Protein AF-A0A073CET4-F1 (afdb_monomer_lite)

pLDDT: mean 82.72, std 15.42, range [34.03, 97.81]

Organism: Planktothrix agardhii (strain NIVA-CYA 126/8) (NCBI:txid388467)

Sequence (383 aa):
MNTRQNPIPRLDLAPKLNRPLSLFNPLDYLRLLYWVFFFPQAIRWYVATFKQEKTLRIQGLLLNVLTPILICFILQEFNFSVDWWGVAFGVAWGVALGVTIWRPEVWVMGSLLNLGSLQNSSWLFPRITPIPLPFLSSRLTSWLEQDWQLGLENANELLRYSLQFIPVVKGVNQFLGKTPPEHLIFKISQLAEHPYDWLLVKFASAALGEELKLQLINGLLFWRKSKPQAQPRLDTPAHAAAAGFWYLHEKQPEKATEAFAVVSSLLYGQEMLTLAQILTIFKPAKTIGAIATLKLPDFPPKPYLRPQSWTAIKILYQVVEDVNLIKNSGSLSTGSLALNRALGKIKRILDQSETVPEAERYLIIDIAQNLAICLIRYYRINW

Secondary structure (DSSP, 8-state):
-----PPPPPP--S---SSPPPTT-HHHHHHHHHHHHH-THHHHHHHHHH--HHHHHHHHHHHHHHHHHHHHHHHHHTTPPP-HHHHHHHHHHHHHH---TT-HHHHHHHHHHHHHGGGTS-----TT--SPPTTHHHHHHHHHHH-HHHHHHHHHHHHHHS--HHHHHHHHHHHHHHS-HHHHHHHHHHHTTS-S-HHHHHHTTS-HHHHHHHHHHS-GGGTTTSPP-PPPP-SSHHHHHHHHHHHHHTT-HHHHHHHHHHTTTSTTHHHHHHHHHHHHHHTT--SHHHHHT--PPPPPPSSPSSHHHHHHHHHHHHHHHHHHHHHH-S-HHHHHHHHHHHHHHHHHHHHTGGGS-HHHHHHHHHHHHHHHHHHHHHHHHH-

Foldseek 3Di:
DDPPPPPDDQDDLADDDDDAQDPPDVVSLVVLVCCLAQWVLNVVVNCVPPVPPPSSVVSVVCSLVVVLVVVQVVVVVVVDDDDVVCSVVCSVVCVVVVCPQAPVVLLVVQQVQVVVCPPPNDRDQRQGHLPAHPCLLVVLLVVCVVPVVSSLSVLQSCVSGRNNLPSSLSNVLVNLVPDDLQCQLLSLLVCQQDRNDLVSLQSQFFPPPVQCVVDVVVDVPCVPPDDRPTQGHLPDLRSLSSNLLSCLLVLNLVSNLVSLVSSCPYHCSVQSNLLSVLLVQLVVQQALVSLLPGDHDDHDDDDHSFVLSVVLSVLSVLLSVLSVQLVPDPDPVSNVVSLVSSLVSLVVCVVCLVSGGNSNSVSSVVSSVSSNVNSVVVVVVVD

Structure (mmCIF, N/CA/C/O backbone):
data_AF-A0A073CET4-F1
#
_entry.id   AF-A0A073CET4-F1
#
loop_
_atom_site.group_PDB
_atom_site.id
_atom_site.type_symbol
_atom_site.label_atom_id
_atom_site.label_alt_id
_atom_site.label_comp_id
_atom_site.label_asym_id
_atom_site.label_entity_id
_atom_site.label_seq_id
_atom_site.pdbx_PDB_ins_code
_atom_site.Cartn_x
_atom_site.Cartn_y
_atom_site.Cartn_z
_atom_site.occupancy
_atom_site.B_iso_or_equiv
_atom_site.auth_seq_id
_atom_site.auth_comp_id
_atom_site.auth_asym_id
_atom_site.auth_atom_id
_atom_site.pdbx_PDB_model_num
ATOM 1 N N . MET A 1 1 ? 29.581 -28.714 0.348 1.00 34.22 1 MET A N 1
ATOM 2 C CA . MET A 1 1 ? 29.278 -27.933 -0.870 1.00 34.22 1 MET A CA 1
ATOM 3 C C . MET A 1 1 ? 29.006 -26.495 -0.449 1.00 34.22 1 MET A C 1
ATOM 5 O O . MET A 1 1 ? 27.975 -26.240 0.150 1.00 34.22 1 MET A O 1
ATOM 9 N N . ASN A 1 2 ? 29.959 -25.584 -0.668 1.00 34.03 2 ASN A N 1
ATOM 10 C CA . ASN A 1 2 ? 29.802 -24.159 -0.357 1.00 34.03 2 ASN A CA 1
ATOM 11 C C . ASN A 1 2 ? 28.967 -23.508 -1.467 1.00 34.03 2 ASN A C 1
ATOM 13 O O . ASN A 1 2 ? 29.504 -23.123 -2.505 1.00 34.03 2 ASN A O 1
ATOM 17 N N . THR A 1 3 ? 27.653 -23.404 -1.279 1.00 40.88 3 THR A N 1
ATOM 18 C CA . THR A 1 3 ? 26.826 -22.530 -2.113 1.00 40.88 3 THR A CA 1
ATOM 19 C C . THR A 1 3 ? 27.238 -21.094 -1.814 1.00 40.88 3 THR A C 1
ATOM 21 O O . THR A 1 3 ? 26.823 -20.525 -0.807 1.00 40.88 3 THR A O 1
ATOM 24 N N . ARG A 1 4 ? 28.078 -20.503 -2.671 1.00 43.38 4 ARG A N 1
ATOM 25 C CA . ARG A 1 4 ? 28.227 -19.046 -2.742 1.00 43.38 4 ARG A CA 1
ATOM 26 C C . ARG A 1 4 ? 26.864 -18.486 -3.156 1.00 43.38 4 ARG A C 1
ATOM 28 O O . ARG A 1 4 ? 26.592 -18.342 -4.343 1.00 43.38 4 ARG A O 1
ATOM 35 N N . GLN A 1 5 ? 25.971 -18.259 -2.194 1.00 53.03 5 GLN A N 1
ATOM 36 C CA . GLN A 1 5 ? 24.795 -17.436 -2.428 1.00 53.03 5 GLN A CA 1
ATOM 37 C C . GLN A 1 5 ? 25.332 -16.045 -2.736 1.00 53.03 5 GLN A C 1
ATOM 39 O O . GLN A 1 5 ? 25.880 -15.377 -1.860 1.00 53.03 5 GLN A O 1
ATOM 44 N N . ASN A 1 6 ? 25.260 -15.643 -4.003 1.00 61.12 6 ASN A N 1
ATOM 45 C CA . ASN A 1 6 ? 25.559 -14.267 -4.352 1.00 61.12 6 ASN A CA 1
ATOM 46 C C . ASN A 1 6 ? 24.578 -13.387 -3.561 1.00 61.12 6 ASN A C 1
ATOM 48 O O . ASN A 1 6 ? 23.372 -13.652 -3.601 1.00 61.12 6 ASN A O 1
ATOM 52 N N . PRO A 1 7 ? 25.069 -12.397 -2.798 1.00 77.44 7 PRO A N 1
ATOM 53 C CA . PRO A 1 7 ? 24.193 -11.524 -2.036 1.00 77.44 7 PRO A CA 1
ATOM 54 C C . PRO A 1 7 ? 23.248 -10.804 -3.001 1.00 77.44 7 PRO A C 1
ATOM 56 O O . PRO A 1 7 ? 23.657 -10.399 -4.094 1.00 77.44 7 PRO A O 1
ATOM 59 N N . ILE A 1 8 ? 21.980 -10.663 -2.609 1.00 80.38 8 ILE A N 1
ATOM 60 C CA . ILE A 1 8 ? 20.998 -9.908 -3.392 1.00 80.38 8 ILE A CA 1
ATOM 61 C C . ILE A 1 8 ? 21.543 -8.484 -3.568 1.00 80.38 8 ILE A C 1
ATOM 63 O O . ILE A 1 8 ? 21.896 -7.840 -2.576 1.00 80.38 8 ILE A O 1
ATOM 67 N N . PRO A 1 9 ? 21.630 -7.964 -4.804 1.00 83.69 9 PRO A N 1
ATOM 68 C CA . PRO A 1 9 ? 22.084 -6.603 -5.014 1.00 83.69 9 PRO A CA 1
ATOM 69 C C . PRO A 1 9 ? 21.021 -5.630 -4.504 1.00 83.69 9 PRO A C 1
ATOM 71 O O . PRO A 1 9 ? 19.842 -5.756 -4.840 1.00 83.69 9 PRO A O 1
ATOM 74 N N . ARG A 1 10 ? 21.438 -4.626 -3.733 1.00 84.12 10 ARG A N 1
ATOM 75 C CA . ARG A 1 10 ? 20.574 -3.492 -3.405 1.00 84.12 10 ARG A CA 1
ATOM 76 C C . ARG A 1 10 ? 20.496 -2.566 -4.612 1.00 84.12 10 ARG A C 1
ATOM 78 O O . ARG A 1 10 ? 21.523 -2.053 -5.060 1.00 84.12 10 ARG A O 1
ATOM 85 N N . LEU A 1 11 ? 19.297 -2.374 -5.152 1.00 82.88 11 LEU A N 1
ATOM 86 C CA . LEU A 1 11 ? 19.090 -1.471 -6.276 1.00 82.88 11 LEU A CA 1
ATOM 87 C C . LEU A 1 11 ? 19.076 -0.017 -5.789 1.00 82.88 11 LEU A C 1
ATOM 89 O O . LEU A 1 11 ? 18.366 0.328 -4.853 1.00 82.88 11 LEU A O 1
ATOM 93 N N . ASP A 1 12 ? 19.861 0.828 -6.452 1.00 81.94 12 ASP A N 1
ATOM 94 C CA . ASP A 1 12 ? 19.801 2.287 -6.343 1.00 81.94 12 ASP A CA 1
ATOM 95 C C . ASP A 1 12 ? 19.643 2.837 -7.763 1.00 81.94 12 ASP A C 1
ATOM 97 O O . ASP A 1 12 ? 20.615 3.077 -8.491 1.00 81.94 12 ASP A O 1
ATOM 101 N N . LEU A 1 13 ? 18.387 2.931 -8.209 1.00 81.19 13 LEU A N 1
ATOM 102 C CA . LEU A 1 13 ? 18.056 3.432 -9.542 1.00 81.19 13 LEU A CA 1
ATOM 103 C C . LEU A 1 13 ? 17.777 4.938 -9.524 1.00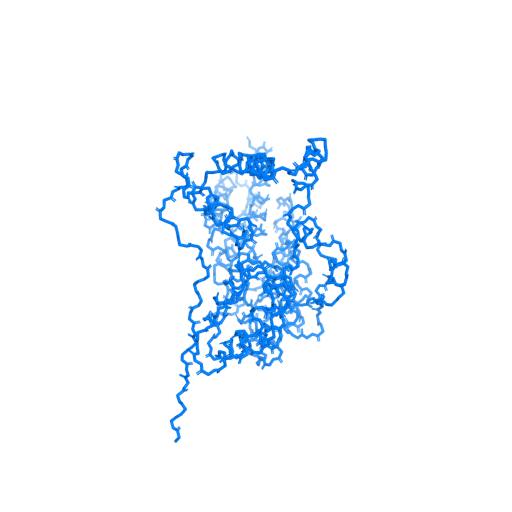 81.19 13 LEU A C 1
ATOM 105 O O . LEU A 1 13 ? 17.519 5.525 -10.581 1.00 81.19 13 LEU A O 1
ATOM 109 N N . ALA A 1 14 ? 17.880 5.586 -8.362 1.00 79.00 14 ALA A N 1
ATOM 110 C CA . ALA A 1 14 ? 17.638 7.008 -8.224 1.00 79.00 14 ALA A CA 1
ATOM 111 C C . ALA A 1 14 ? 18.611 7.841 -9.085 1.00 79.00 14 ALA A C 1
ATOM 113 O O . ALA A 1 14 ? 19.764 7.460 -9.334 1.00 79.00 14 ALA A O 1
ATOM 114 N N . PRO A 1 15 ? 18.163 8.993 -9.610 1.00 79.31 15 PRO A N 1
ATOM 115 C CA . PRO A 1 15 ? 19.072 9.963 -10.209 1.00 79.31 15 PRO A CA 1
ATOM 116 C C . PRO A 1 15 ? 19.991 10.558 -9.133 1.00 79.31 15 PRO A C 1
ATOM 118 O O . PRO A 1 15 ? 19.551 10.929 -8.048 1.00 79.31 15 PRO A O 1
ATOM 121 N N . LYS A 1 16 ? 21.275 10.708 -9.463 1.00 81.19 16 LYS A N 1
ATOM 122 C CA . LYS A 1 16 ? 22.270 11.324 -8.579 1.00 81.19 16 LYS A CA 1
ATOM 123 C C . LYS A 1 16 ? 22.420 12.798 -8.943 1.00 81.19 16 LYS A C 1
ATOM 125 O O . LYS A 1 16 ? 23.042 13.130 -9.952 1.00 81.19 16 LYS A O 1
ATOM 130 N N . LEU A 1 17 ? 21.808 13.679 -8.152 1.00 83.81 17 LEU A N 1
ATOM 131 C CA . LEU A 1 17 ? 21.922 15.128 -8.314 1.00 83.81 17 LEU A CA 1
ATOM 132 C C . LEU A 1 17 ? 21.906 15.829 -6.951 1.00 83.81 17 LEU A C 1
ATOM 134 O O . LEU A 1 17 ? 20.941 15.717 -6.205 1.00 83.81 17 LEU A O 1
ATOM 138 N N . ASN A 1 18 ? 22.954 16.604 -6.670 1.00 86.19 18 ASN A N 1
ATOM 139 C CA . ASN A 1 18 ? 23.158 17.224 -5.354 1.00 86.19 18 ASN A CA 1
ATOM 140 C C . ASN A 1 18 ? 22.759 18.709 -5.304 1.00 86.19 18 ASN A C 1
ATOM 142 O O . ASN A 1 18 ? 22.849 19.333 -4.254 1.00 86.19 18 ASN A O 1
ATOM 146 N N . ARG A 1 19 ? 22.347 19.296 -6.435 1.00 88.75 19 ARG A N 1
ATOM 147 C CA . ARG A 1 19 ? 21.943 20.706 -6.532 1.00 88.75 19 ARG A CA 1
ATOM 148 C C . ARG A 1 19 ? 20.777 20.893 -7.504 1.00 88.75 19 ARG A C 1
ATOM 150 O O . ARG A 1 19 ? 20.673 20.106 -8.446 1.00 88.75 19 ARG A O 1
ATOM 157 N N . PRO A 1 20 ? 19.946 21.937 -7.343 1.00 87.50 20 PRO A N 1
ATOM 158 C CA . PRO A 1 20 ? 18.929 22.263 -8.332 1.00 87.50 20 PRO A CA 1
ATOM 159 C C . PRO A 1 20 ? 19.547 22.580 -9.705 1.00 87.50 20 PRO A C 1
ATOM 161 O O . PRO A 1 20 ? 20.706 23.003 -9.815 1.00 87.50 20 PRO A O 1
ATOM 164 N N . LEU A 1 21 ? 18.756 22.364 -10.757 1.00 86.38 21 LEU A N 1
ATOM 165 C CA . LEU A 1 21 ? 19.092 22.754 -12.122 1.00 86.38 21 LEU A CA 1
ATOM 166 C C . LEU A 1 21 ? 19.129 24.284 -12.212 1.00 86.38 21 LEU A C 1
ATOM 168 O O . LEU A 1 21 ? 18.230 24.969 -11.724 1.00 86.38 21 LEU A O 1
ATOM 172 N N . SER A 1 22 ? 20.169 24.819 -12.847 1.00 87.00 22 SER A N 1
ATOM 173 C CA . SER A 1 22 ? 20.336 26.257 -13.054 1.00 87.00 22 SER A CA 1
ATOM 174 C C . SER A 1 22 ? 19.860 26.669 -14.445 1.00 87.00 22 SER A C 1
ATOM 176 O O . SER A 1 22 ? 20.170 26.001 -15.431 1.00 87.00 22 SER A O 1
ATOM 178 N N . LEU A 1 23 ? 19.162 27.807 -14.545 1.00 83.94 23 LEU A N 1
ATOM 179 C CA . LEU A 1 23 ? 18.746 28.395 -15.828 1.00 83.94 23 LEU A CA 1
ATOM 180 C C . LEU A 1 23 ? 19.925 28.841 -16.698 1.00 83.94 23 LEU A C 1
ATOM 182 O O . LEU A 1 23 ? 19.773 28.935 -17.912 1.00 83.94 23 LEU A O 1
ATOM 186 N N . PHE A 1 24 ? 21.082 29.099 -16.091 1.00 85.31 24 PHE A N 1
ATOM 187 C CA . PHE A 1 24 ? 22.248 29.671 -16.766 1.00 85.31 24 PHE A CA 1
ATOM 188 C C . PHE A 1 24 ? 23.324 28.637 -17.103 1.00 85.31 24 PHE A C 1
ATOM 190 O O . PHE A 1 24 ? 24.338 28.977 -17.703 1.00 85.31 24 PHE A O 1
ATOM 197 N N . ASN A 1 25 ? 23.135 27.374 -16.713 1.00 88.12 25 ASN A N 1
ATOM 198 C CA . ASN A 1 25 ? 24.126 26.333 -16.946 1.00 88.12 25 ASN A CA 1
ATOM 199 C C . ASN A 1 25 ? 23.717 25.439 -18.133 1.00 88.12 25 ASN A C 1
ATOM 201 O O . ASN A 1 25 ? 22.773 24.658 -17.991 1.00 88.12 25 ASN A O 1
ATOM 205 N N . PRO A 1 26 ? 24.441 25.461 -19.268 1.00 84.38 26 PRO A N 1
ATOM 206 C CA . PRO A 1 26 ? 24.092 24.668 -20.450 1.00 84.38 26 PRO A CA 1
ATOM 207 C C . PRO A 1 26 ? 24.114 23.152 -20.190 1.00 84.38 26 PRO A C 1
ATOM 209 O O . PRO A 1 26 ? 23.306 22.415 -20.755 1.00 84.38 26 PRO A O 1
ATOM 212 N N . LEU A 1 27 ? 24.964 22.670 -19.271 1.00 86.69 27 LEU A N 1
ATOM 213 C CA . LEU A 1 27 ? 25.006 21.248 -18.901 1.00 86.69 27 LEU A CA 1
ATOM 214 C C . LEU A 1 27 ? 23.705 20.770 -18.241 1.00 86.69 27 LEU A C 1
ATOM 216 O O . LEU A 1 27 ? 23.350 19.596 -18.356 1.00 86.69 27 LEU A O 1
ATOM 220 N N . ASP A 1 28 ? 22.981 21.663 -17.561 1.00 86.62 28 ASP A N 1
ATOM 221 C CA . ASP A 1 28 ? 21.703 21.316 -16.937 1.00 86.62 28 ASP A CA 1
ATOM 222 C C . ASP A 1 28 ? 20.601 21.126 -17.994 1.00 86.62 28 ASP A C 1
ATOM 224 O O . ASP A 1 28 ? 19.744 20.262 -17.815 1.00 86.62 28 ASP A O 1
ATOM 228 N N . TYR A 1 29 ? 20.674 21.824 -19.135 1.00 80.50 29 TYR A N 1
ATOM 229 C CA . TYR A 1 29 ? 19.781 21.596 -20.278 1.00 80.50 29 TYR A CA 1
ATOM 230 C C . TYR A 1 29 ? 20.085 20.278 -20.994 1.00 80.50 29 TYR A C 1
ATOM 232 O O . TYR A 1 29 ? 19.155 19.542 -21.314 1.00 80.50 29 TYR A O 1
ATOM 240 N N . LEU A 1 30 ? 21.365 19.922 -21.175 1.00 80.25 30 LEU A N 1
ATOM 241 C CA . LEU A 1 30 ? 21.746 18.603 -21.703 1.00 80.25 30 LEU A CA 1
ATOM 242 C C . LEU A 1 30 ? 21.266 17.470 -20.789 1.00 80.25 30 LEU A C 1
ATOM 244 O O . LEU A 1 30 ? 20.754 16.457 -21.261 1.00 80.25 30 LEU A O 1
ATOM 248 N N . ARG A 1 31 ? 21.380 17.651 -19.469 1.00 83.69 31 ARG A N 1
ATOM 249 C CA . ARG A 1 31 ? 20.852 16.696 -18.489 1.00 83.69 31 ARG A CA 1
ATOM 250 C C . ARG A 1 31 ? 19.330 16.601 -18.547 1.00 83.69 31 ARG A C 1
ATOM 252 O O . ARG A 1 31 ? 18.801 15.497 -18.463 1.00 83.69 31 ARG A O 1
ATOM 259 N N . LEU A 1 32 ? 18.631 17.725 -18.681 1.00 79.00 32 LEU A N 1
ATOM 260 C CA . LEU A 1 32 ? 17.175 17.747 -18.801 1.00 79.00 32 LEU A CA 1
ATOM 261 C C . LEU A 1 32 ? 16.719 17.050 -20.084 1.00 79.00 32 LEU A C 1
ATOM 263 O O . LEU A 1 32 ? 15.802 16.237 -20.032 1.00 79.00 32 LEU A O 1
ATOM 267 N N . LEU A 1 33 ? 17.417 17.282 -21.197 1.00 73.38 33 LEU A N 1
ATOM 268 C CA . LEU A 1 33 ? 17.212 16.564 -22.451 1.00 73.38 33 LEU A CA 1
ATOM 269 C C . LEU A 1 33 ? 17.424 15.056 -22.252 1.00 73.38 33 LEU A C 1
ATOM 271 O O . LEU A 1 33 ? 16.556 14.254 -22.592 1.00 73.38 33 LEU A O 1
ATOM 275 N N . TYR A 1 34 ? 18.520 14.667 -21.595 1.00 76.88 34 TYR A N 1
ATOM 276 C CA . TYR A 1 34 ? 18.767 13.274 -21.234 1.00 76.88 34 TYR A CA 1
ATOM 277 C C . TYR A 1 34 ? 17.637 12.687 -20.374 1.00 76.88 34 TYR A C 1
ATOM 279 O O . TYR A 1 34 ? 17.189 11.577 -20.634 1.00 76.88 34 TYR A O 1
ATOM 287 N N . TRP A 1 35 ? 17.122 13.413 -19.382 1.00 77.75 35 TRP A N 1
ATOM 288 C CA . TRP A 1 35 ? 15.991 12.941 -18.582 1.00 77.75 35 TRP A CA 1
ATOM 289 C C . TRP A 1 35 ? 14.725 12.788 -19.417 1.00 77.75 35 TRP A C 1
ATOM 291 O O . TRP A 1 35 ? 14.084 11.751 -19.330 1.00 77.75 35 TRP A O 1
ATOM 301 N N . VAL A 1 36 ? 14.377 13.751 -20.267 1.00 71.12 36 VAL A N 1
ATOM 302 C CA . VAL A 1 36 ? 13.183 13.659 -21.123 1.00 71.12 36 VAL A CA 1
ATOM 303 C C . VAL A 1 36 ? 13.230 12.416 -22.018 1.00 71.12 36 VAL A C 1
ATOM 305 O O . VAL A 1 36 ? 12.236 11.696 -22.129 1.00 71.12 36 VAL A O 1
ATOM 308 N N . PHE A 1 37 ? 14.386 12.124 -22.615 1.00 66.31 37 PHE A N 1
ATOM 309 C CA . PHE A 1 37 ? 14.507 11.022 -23.567 1.00 66.31 37 PHE A CA 1
ATOM 310 C C . PHE A 1 37 ? 14.805 9.670 -22.916 1.00 66.31 37 PHE A C 1
ATOM 312 O O . PHE A 1 37 ? 14.182 8.671 -23.292 1.00 66.31 37 PHE A O 1
ATOM 319 N N . PHE A 1 38 ? 15.709 9.652 -21.934 1.00 66.06 38 PHE A N 1
ATOM 320 C CA . PHE A 1 38 ? 16.346 8.449 -21.395 1.00 66.06 38 PHE A CA 1
ATOM 321 C C . PHE A 1 38 ? 16.032 8.161 -19.923 1.00 66.06 38 PHE A C 1
ATOM 323 O O . PHE A 1 38 ? 16.331 7.059 -19.463 1.00 66.06 38 PHE A O 1
ATOM 330 N N . PHE A 1 39 ? 15.442 9.102 -19.169 1.00 72.69 39 PHE A N 1
ATOM 331 C CA . PHE A 1 39 ? 15.064 8.874 -17.767 1.00 72.69 39 PHE A CA 1
ATOM 332 C C . PHE A 1 39 ? 13.968 9.838 -17.244 1.00 72.69 39 PHE A C 1
ATOM 334 O O . PHE A 1 39 ? 14.219 10.617 -16.318 1.00 72.69 39 PHE A O 1
ATOM 341 N N . PRO A 1 40 ? 12.738 9.828 -17.797 1.00 69.56 40 PRO A N 1
ATOM 342 C CA . PRO A 1 40 ? 11.704 10.814 -17.482 1.00 69.56 40 PRO A CA 1
ATOM 343 C C . PRO A 1 40 ? 11.232 10.736 -16.024 1.00 69.56 40 PRO A C 1
ATOM 345 O O . PRO A 1 40 ? 10.726 11.713 -15.474 1.00 69.56 40 PRO A O 1
ATOM 348 N N . GLN A 1 41 ? 11.444 9.607 -15.344 1.00 72.19 41 GLN A N 1
ATOM 349 C CA . GLN A 1 41 ? 11.177 9.443 -13.914 1.00 72.19 41 GLN A CA 1
ATOM 350 C C . GLN A 1 41 ? 12.064 10.365 -13.061 1.00 72.19 41 GLN A C 1
ATOM 352 O O . GLN A 1 41 ? 11.623 10.809 -11.997 1.00 72.19 41 GLN A O 1
ATOM 357 N N . ALA A 1 42 ? 13.261 10.734 -13.537 1.00 76.88 42 ALA A N 1
ATOM 358 C CA . ALA A 1 42 ? 14.125 11.695 -12.852 1.00 76.88 42 ALA A CA 1
ATOM 359 C C . ALA A 1 42 ? 13.491 13.082 -12.733 1.00 76.88 42 ALA A C 1
ATOM 361 O O . ALA A 1 42 ? 13.740 13.779 -11.754 1.00 76.88 42 ALA A O 1
ATOM 362 N N . ILE A 1 43 ? 12.621 13.458 -13.674 1.00 74.94 43 ILE A N 1
ATOM 363 C CA . ILE A 1 43 ? 11.890 14.727 -13.632 1.00 74.94 43 ILE A CA 1
ATOM 364 C C . ILE A 1 43 ? 10.943 14.747 -12.426 1.00 74.94 43 ILE A C 1
ATOM 366 O O . ILE A 1 43 ? 10.908 15.716 -11.669 1.00 74.94 43 ILE A O 1
ATOM 370 N N . ARG A 1 44 ? 10.208 13.648 -12.197 1.00 72.25 44 ARG A N 1
ATOM 371 C CA . ARG A 1 44 ? 9.317 13.515 -11.030 1.00 72.25 44 ARG A CA 1
ATOM 372 C C . ARG A 1 44 ? 10.103 13.544 -9.727 1.00 72.25 44 ARG A C 1
ATOM 374 O O . ARG A 1 44 ? 9.711 14.241 -8.795 1.00 72.25 44 ARG A O 1
ATOM 381 N N . TRP A 1 45 ? 11.212 12.807 -9.680 1.00 81.94 45 TRP A N 1
ATOM 382 C CA . TRP A 1 45 ? 12.120 12.833 -8.539 1.00 81.94 45 TRP A CA 1
ATOM 383 C C . TRP A 1 45 ? 12.640 14.254 -8.272 1.00 81.94 45 TRP A C 1
ATOM 385 O O . TRP A 1 45 ? 12.581 14.712 -7.139 1.00 81.94 45 TRP A O 1
ATOM 395 N N . TYR A 1 46 ? 13.052 14.992 -9.307 1.00 82.19 46 TYR A N 1
ATOM 396 C CA . TYR A 1 46 ? 13.582 16.351 -9.175 1.00 82.19 46 TYR A CA 1
ATOM 397 C C . TYR A 1 46 ? 12.565 17.309 -8.549 1.00 82.19 46 TYR A C 1
ATOM 399 O O . TYR A 1 46 ? 12.895 18.052 -7.624 1.00 82.19 46 TYR A O 1
ATOM 407 N N . VAL A 1 47 ? 11.315 17.266 -9.020 1.00 80.88 47 VAL A N 1
ATOM 408 C CA . VAL A 1 47 ? 10.230 18.091 -8.471 1.00 80.88 47 VAL A CA 1
ATOM 409 C C . VAL A 1 47 ? 9.972 17.749 -7.003 1.00 80.88 47 VAL A C 1
ATOM 411 O O . VAL A 1 47 ? 9.817 18.662 -6.195 1.00 80.88 47 VAL A O 1
ATOM 414 N N . ALA A 1 48 ? 9.975 16.462 -6.643 1.00 79.88 48 ALA A N 1
ATOM 415 C CA . ALA A 1 48 ? 9.786 16.029 -5.259 1.00 79.88 48 ALA A CA 1
ATOM 416 C C . ALA A 1 48 ? 10.937 16.477 -4.339 1.00 79.88 48 ALA A C 1
ATOM 418 O O . ALA A 1 48 ? 10.683 16.963 -3.239 1.00 79.88 48 ALA A O 1
ATOM 419 N N . THR A 1 49 ? 12.185 16.358 -4.800 1.00 84.50 49 THR A N 1
ATOM 420 C CA . THR A 1 49 ? 13.387 16.667 -4.011 1.00 84.50 49 THR A CA 1
ATOM 421 C C . THR A 1 49 ? 13.603 18.171 -3.841 1.00 84.50 49 THR A C 1
ATOM 423 O O . THR A 1 49 ? 13.849 18.635 -2.732 1.00 84.50 49 THR A O 1
ATOM 426 N N . PHE A 1 50 ? 13.504 18.953 -4.921 1.00 85.38 50 PHE A N 1
ATOM 427 C CA . PHE A 1 50 ? 13.882 20.372 -4.913 1.00 85.38 50 PHE A CA 1
ATOM 428 C C . PHE A 1 50 ? 12.691 21.338 -4.872 1.00 85.38 50 PHE A C 1
ATOM 430 O O . PHE A 1 50 ? 12.898 22.533 -4.677 1.00 85.38 50 PHE A O 1
ATOM 437 N N . LYS A 1 51 ? 11.449 20.867 -5.066 1.00 83.12 51 LYS A N 1
ATOM 438 C CA . LYS A 1 51 ? 10.221 21.694 -5.104 1.00 83.12 51 LYS A CA 1
ATOM 439 C C . LYS A 1 51 ? 10.260 22.855 -6.123 1.00 83.12 51 LYS A C 1
ATOM 441 O O . LYS A 1 51 ? 9.502 23.815 -6.008 1.00 83.12 51 LYS A O 1
ATOM 446 N N . GLN A 1 52 ? 11.110 22.773 -7.153 1.00 80.88 52 GLN A N 1
ATOM 447 C CA . GLN A 1 52 ? 11.317 23.820 -8.168 1.00 80.88 52 GLN A CA 1
ATOM 448 C C . GLN A 1 52 ? 10.592 23.530 -9.490 1.00 80.88 52 GLN A C 1
ATOM 450 O O . GLN A 1 52 ? 11.200 23.418 -10.556 1.00 80.88 52 GLN A O 1
ATOM 455 N N . GLU A 1 53 ? 9.267 23.424 -9.441 1.00 74.94 53 GLU A N 1
ATOM 456 C CA . GLU A 1 53 ? 8.471 23.120 -10.637 1.00 74.94 53 GLU A CA 1
ATOM 457 C C . GLU A 1 53 ? 8.514 24.249 -11.685 1.00 74.94 53 GLU A C 1
ATOM 459 O O . GLU A 1 53 ? 8.595 23.987 -12.884 1.00 74.94 53 GLU A O 1
ATOM 464 N N . LYS A 1 54 ? 8.509 25.516 -11.244 1.00 76.31 54 LYS A N 1
ATOM 465 C CA . LYS A 1 54 ? 8.501 26.684 -12.143 1.00 76.31 54 LYS A CA 1
ATOM 466 C C . LYS A 1 54 ? 9.764 26.757 -13.006 1.00 76.31 54 LYS A C 1
ATOM 468 O O . LYS A 1 54 ? 9.659 26.888 -14.221 1.00 76.31 54 LYS A O 1
ATOM 473 N N . THR A 1 55 ? 10.939 26.619 -12.392 1.00 79.62 55 THR A N 1
ATOM 474 C CA . THR A 1 55 ? 12.236 26.632 -13.088 1.00 79.62 55 THR A CA 1
ATOM 475 C C . THR A 1 55 ? 12.315 25.519 -14.128 1.00 79.62 55 THR A C 1
ATOM 477 O O . THR A 1 55 ? 12.677 25.767 -15.274 1.00 79.62 55 THR A O 1
ATOM 480 N N . LEU A 1 56 ? 11.894 24.309 -13.753 1.00 80.31 56 LEU A N 1
ATOM 481 C CA . LEU A 1 56 ? 11.876 23.150 -14.639 1.00 80.31 56 LEU A CA 1
ATOM 482 C C . LEU A 1 56 ? 10.951 23.361 -15.851 1.00 80.31 56 LEU A C 1
ATOM 484 O O . LEU A 1 56 ? 11.327 23.030 -16.973 1.00 80.31 56 LEU A O 1
ATOM 488 N N . ARG A 1 57 ? 9.756 23.935 -15.645 1.00 75.25 57 ARG A N 1
ATOM 489 C CA . ARG A 1 57 ? 8.821 24.257 -16.738 1.00 75.25 57 ARG A CA 1
ATOM 490 C C . ARG A 1 57 ? 9.426 25.252 -17.729 1.00 75.25 57 ARG A C 1
ATOM 492 O O . ARG A 1 57 ? 9.287 25.054 -18.931 1.00 75.25 57 ARG A O 1
ATOM 499 N N . ILE A 1 58 ? 10.118 26.280 -17.233 1.00 75.62 58 ILE A N 1
ATOM 500 C CA . ILE A 1 58 ? 10.804 27.268 -18.079 1.00 75.62 58 ILE A CA 1
ATOM 501 C C . ILE A 1 58 ? 11.919 26.593 -18.887 1.00 75.62 58 ILE A C 1
ATOM 503 O O . ILE A 1 58 ? 11.975 26.772 -20.099 1.00 75.62 58 ILE A O 1
ATOM 507 N N . GLN A 1 59 ? 12.757 25.766 -18.253 1.00 78.31 59 GLN A N 1
ATOM 508 C CA . GLN A 1 59 ? 13.821 25.040 -18.957 1.00 78.31 59 GLN A CA 1
ATOM 509 C C . GLN A 1 59 ? 13.274 24.088 -20.021 1.00 78.31 59 GLN A C 1
ATOM 511 O O . GLN A 1 59 ? 13.813 24.034 -21.122 1.00 78.31 59 GLN A O 1
ATOM 516 N N . GLY A 1 60 ? 12.199 23.360 -19.708 1.00 74.75 60 GLY A N 1
ATOM 517 C CA . GLY A 1 60 ? 11.544 22.461 -20.656 1.00 74.75 60 GLY A CA 1
ATOM 518 C C . GLY A 1 60 ? 10.945 23.200 -21.853 1.00 74.75 60 GLY A C 1
ATOM 519 O O . GLY A 1 60 ? 11.101 22.747 -22.984 1.00 74.75 60 GLY A O 1
ATOM 520 N N . LEU A 1 61 ? 10.315 24.359 -21.627 1.00 75.06 61 LEU A N 1
ATOM 521 C CA . LEU A 1 61 ? 9.785 25.201 -22.703 1.00 75.06 61 LEU A CA 1
ATOM 522 C C . LEU A 1 61 ? 10.907 25.741 -23.597 1.00 75.06 61 LEU A C 1
ATOM 524 O O . LEU A 1 61 ? 10.814 25.638 -24.818 1.00 75.06 61 LEU A O 1
ATOM 528 N N . LEU A 1 62 ? 11.977 26.268 -22.991 1.00 78.81 62 LEU A N 1
ATOM 529 C CA . LEU A 1 62 ? 13.150 26.749 -23.719 1.00 78.81 62 LEU A CA 1
ATOM 530 C C . LEU A 1 62 ? 13.765 25.635 -24.566 1.00 78.81 62 LEU A C 1
ATOM 532 O O . LEU A 1 62 ? 14.010 25.846 -25.747 1.00 78.81 62 LEU A O 1
ATOM 536 N N . LEU A 1 63 ? 13.958 24.444 -23.996 1.00 77.69 63 LEU A N 1
ATOM 537 C CA . LEU A 1 63 ? 14.521 23.304 -24.716 1.00 77.69 63 LEU A CA 1
ATOM 538 C C . LEU A 1 63 ? 13.638 22.897 -25.907 1.00 77.69 63 LEU A C 1
ATOM 540 O O . LEU A 1 63 ? 14.130 22.775 -27.023 1.00 77.69 63 LEU A O 1
ATOM 544 N N . ASN A 1 64 ? 12.327 22.758 -25.697 1.00 70.50 64 ASN A N 1
ATOM 545 C CA . ASN A 1 64 ? 11.402 22.323 -26.747 1.00 70.50 64 ASN A CA 1
ATOM 546 C C . ASN A 1 64 ? 11.290 23.308 -27.916 1.00 70.50 64 ASN A C 1
ATOM 548 O O . ASN A 1 64 ? 11.077 22.873 -29.042 1.00 70.50 64 ASN A O 1
ATOM 552 N N . VAL A 1 65 ? 11.415 24.613 -27.665 1.00 76.69 65 VAL A N 1
ATOM 553 C CA . VAL A 1 65 ? 11.355 25.634 -28.722 1.00 76.69 65 VAL A CA 1
ATOM 554 C C . VAL A 1 65 ? 12.719 25.805 -29.395 1.00 76.69 65 VAL A C 1
ATOM 556 O O . VAL A 1 65 ? 12.797 25.850 -30.619 1.00 76.69 65 VAL A O 1
ATOM 559 N N . LEU A 1 66 ? 13.807 25.864 -28.621 1.00 80.94 66 LEU A N 1
ATOM 560 C CA . LEU A 1 66 ? 15.138 26.176 -29.148 1.00 80.94 66 LEU A CA 1
ATOM 561 C C . LEU A 1 66 ? 15.776 25.012 -29.909 1.00 80.94 66 LEU A C 1
ATOM 563 O O . LEU A 1 66 ? 16.416 25.248 -30.928 1.00 80.94 66 LEU A O 1
ATOM 567 N N . THR A 1 67 ? 15.616 23.766 -29.453 1.00 75.62 67 THR A N 1
ATOM 568 C CA . THR A 1 67 ? 16.222 22.594 -30.108 1.00 75.62 67 THR A CA 1
ATOM 569 C C . THR A 1 67 ? 15.824 22.441 -31.587 1.00 75.62 67 THR A C 1
ATOM 571 O O . THR A 1 67 ? 16.726 22.351 -32.420 1.00 75.62 67 THR A O 1
ATOM 574 N N . PRO A 1 68 ? 14.532 22.441 -31.964 1.00 74.38 68 PRO A N 1
ATOM 575 C CA . PRO A 1 68 ? 14.128 22.311 -33.365 1.00 74.38 68 PRO A CA 1
ATOM 576 C C . PRO A 1 68 ? 14.561 23.511 -34.214 1.00 74.38 68 PRO A C 1
ATOM 578 O O . PRO A 1 68 ? 14.999 23.310 -35.343 1.00 74.38 68 PRO A O 1
ATOM 581 N N . ILE A 1 69 ? 14.526 24.732 -33.668 1.00 82.31 69 ILE A N 1
ATOM 582 C CA . ILE A 1 69 ? 15.017 25.935 -34.358 1.00 82.31 69 ILE A CA 1
ATOM 583 C C . ILE A 1 69 ? 16.515 25.800 -34.665 1.00 82.31 69 ILE A C 1
ATOM 585 O O . ILE A 1 69 ? 16.930 26.008 -35.803 1.00 82.31 69 ILE A O 1
ATOM 589 N N . LEU A 1 70 ? 17.321 25.394 -33.679 1.00 82.62 70 LEU A N 1
ATOM 590 C CA . LEU A 1 70 ? 18.766 25.221 -33.834 1.00 82.62 70 LEU A CA 1
ATOM 591 C C . LEU A 1 70 ? 19.107 24.148 -34.882 1.00 82.62 70 LEU A C 1
ATOM 593 O O . LEU A 1 70 ? 19.972 24.367 -35.724 1.00 82.62 70 LEU A O 1
ATOM 597 N N . ILE A 1 71 ? 18.409 23.007 -34.861 1.00 80.88 71 ILE A N 1
ATOM 598 C CA . ILE A 1 71 ? 18.598 21.929 -35.847 1.00 80.88 71 ILE A CA 1
ATOM 599 C C . ILE A 1 71 ? 18.260 22.422 -37.258 1.00 80.88 71 ILE A C 1
ATOM 601 O O . ILE A 1 71 ? 18.996 22.132 -38.197 1.00 80.88 71 ILE A O 1
ATOM 605 N N . CYS A 1 72 ? 17.183 23.193 -37.410 1.00 81.81 72 CYS A N 1
ATOM 606 C CA . CYS A 1 72 ? 16.785 23.759 -38.697 1.00 81.81 72 CYS A CA 1
ATOM 607 C C . CYS A 1 72 ? 17.827 24.729 -39.256 1.00 81.81 72 CYS A C 1
ATOM 609 O O . CYS A 1 72 ? 18.164 24.636 -40.433 1.00 81.81 72 CYS A O 1
ATOM 611 N N . PHE A 1 73 ? 18.388 25.599 -38.414 1.00 84.94 73 PHE A N 1
ATOM 612 C CA . PHE A 1 73 ? 19.490 26.472 -38.821 1.00 84.94 73 PHE A CA 1
ATOM 613 C C . PHE A 1 73 ? 20.721 25.673 -39.261 1.00 84.94 73 PHE A C 1
ATOM 615 O O . PHE A 1 73 ? 21.285 25.957 -40.311 1.00 84.94 73 PHE A O 1
ATOM 622 N N . ILE A 1 74 ? 21.097 24.625 -38.521 1.00 85.88 74 ILE A N 1
ATOM 623 C CA . ILE A 1 74 ? 22.217 23.752 -38.907 1.00 85.88 74 ILE A CA 1
ATOM 624 C C . ILE A 1 74 ? 21.947 23.089 -40.266 1.00 85.88 74 ILE A C 1
ATOM 626 O O . ILE A 1 74 ? 22.833 23.041 -41.109 1.00 85.88 74 ILE A O 1
ATOM 630 N N . LEU A 1 75 ? 20.732 22.597 -40.514 1.00 81.31 75 LEU A N 1
ATOM 631 C CA . LEU A 1 75 ? 20.375 21.976 -41.794 1.00 81.31 75 LEU A CA 1
ATOM 632 C C . LEU A 1 75 ? 20.414 22.969 -42.967 1.00 81.31 75 LEU A C 1
ATOM 634 O O . LEU A 1 75 ? 20.811 22.585 -44.066 1.00 81.31 75 LEU A O 1
ATOM 638 N N . GLN A 1 76 ? 20.063 24.238 -42.740 1.00 89.50 76 GLN A N 1
ATOM 639 C CA . GLN A 1 76 ? 20.192 25.287 -43.757 1.00 89.50 76 GLN A CA 1
ATOM 640 C C . GLN A 1 76 ? 21.655 25.560 -44.130 1.00 89.50 76 GLN A C 1
ATOM 642 O O . GLN A 1 76 ? 21.939 25.732 -45.312 1.00 89.50 76 GLN A O 1
ATOM 647 N N . GLU A 1 77 ? 22.586 25.514 -43.170 1.00 88.88 77 GLU A N 1
ATOM 648 C CA . GLU A 1 77 ? 24.032 25.632 -43.445 1.00 88.88 77 GLU A CA 1
ATOM 649 C C . GLU A 1 77 ? 24.554 24.495 -44.342 1.00 88.88 77 GLU A C 1
ATOM 651 O O . GLU A 1 77 ? 25.502 24.669 -45.104 1.00 88.88 77 GLU A O 1
ATOM 656 N N . PHE A 1 78 ? 23.896 23.332 -44.316 1.00 88.94 78 PHE A N 1
ATOM 657 C CA . PHE A 1 78 ? 24.168 22.209 -45.220 1.00 88.94 78 PHE A CA 1
ATOM 658 C C . PHE A 1 78 ? 23.310 22.225 -46.498 1.00 88.94 78 PHE A C 1
ATOM 660 O O . PHE A 1 78 ? 23.226 21.214 -47.195 1.00 88.94 78 PHE A O 1
ATOM 667 N N . ASN A 1 79 ? 22.702 23.367 -46.840 1.00 89.31 79 ASN A N 1
ATOM 668 C CA . ASN A 1 79 ? 21.918 23.586 -48.060 1.00 89.31 79 ASN A CA 1
ATOM 669 C C . ASN A 1 79 ? 20.617 22.758 -48.170 1.00 89.31 79 ASN A C 1
ATOM 671 O O . ASN A 1 79 ? 20.090 22.563 -49.267 1.00 89.31 79 ASN A O 1
ATOM 675 N N . PHE A 1 80 ? 20.057 22.288 -47.050 1.00 87.44 80 PHE A N 1
ATOM 676 C CA . PHE A 1 80 ? 18.728 21.670 -47.042 1.00 87.44 80 PHE A CA 1
ATOM 677 C C . PHE A 1 80 ? 17.624 22.738 -46.992 1.00 87.44 80 PHE A C 1
ATOM 679 O O . PHE A 1 80 ? 17.684 23.680 -46.200 1.00 87.44 80 PHE A O 1
ATOM 686 N N . SER A 1 81 ? 16.565 22.578 -47.795 1.00 86.94 81 SER A N 1
ATOM 687 C CA . SER A 1 81 ? 15.381 23.442 -47.705 1.00 86.94 81 SER A CA 1
ATOM 688 C C . SER A 1 81 ? 14.569 23.105 -46.452 1.00 86.94 81 SER A C 1
ATOM 690 O O . SER A 1 81 ? 14.097 21.975 -46.310 1.00 86.94 81 SER A O 1
ATOM 692 N N . VAL A 1 82 ? 14.368 24.080 -45.566 1.00 84.56 82 VAL A N 1
ATOM 693 C CA . VAL A 1 82 ? 13.573 23.913 -44.341 1.00 84.56 82 VAL A CA 1
ATOM 694 C C . VAL A 1 82 ? 12.198 24.554 -44.507 1.00 84.56 82 VAL A C 1
ATOM 696 O O . VAL A 1 82 ? 12.096 25.748 -44.787 1.00 84.56 82 VAL A O 1
ATOM 699 N N . ASP A 1 83 ? 11.144 23.771 -44.274 1.00 87.94 83 ASP A N 1
ATOM 700 C CA . ASP A 1 83 ? 9.772 24.270 -44.167 1.00 87.94 83 ASP A CA 1
ATOM 701 C C . ASP A 1 83 ? 9.455 24.695 -42.726 1.00 87.94 83 ASP A C 1
ATOM 703 O O . ASP A 1 83 ? 9.193 23.873 -41.846 1.00 87.94 83 ASP A O 1
ATOM 707 N N . TRP A 1 84 ? 9.445 26.004 -42.485 1.00 84.81 84 TRP A N 1
ATOM 708 C CA . TRP A 1 84 ? 9.166 26.570 -41.167 1.00 84.81 84 TRP A CA 1
ATOM 709 C C . TRP A 1 84 ? 7.725 26.347 -40.688 1.00 84.81 84 TRP A C 1
ATOM 711 O O . TRP A 1 84 ? 7.505 26.278 -39.476 1.00 84.81 84 TRP A O 1
ATOM 721 N N . TRP A 1 85 ? 6.755 26.178 -41.595 1.00 81.38 85 TRP A N 1
ATOM 722 C CA . TRP A 1 85 ? 5.384 25.821 -41.216 1.00 81.38 85 TRP A CA 1
ATOM 723 C C . TRP A 1 85 ? 5.317 24.381 -40.712 1.00 81.38 85 TRP A C 1
ATOM 725 O O . TRP A 1 85 ? 4.747 24.129 -39.647 1.00 81.38 85 TRP A O 1
ATOM 735 N N . GLY A 1 86 ? 5.973 23.456 -41.414 1.00 81.69 86 GLY A N 1
ATOM 736 C CA . GLY A 1 86 ? 6.164 22.078 -40.973 1.00 81.69 86 GLY A CA 1
ATOM 737 C C . GLY A 1 86 ? 6.902 21.975 -39.636 1.00 81.69 86 GLY A C 1
ATOM 738 O O . GLY A 1 86 ? 6.501 21.191 -38.778 1.00 81.69 86 GLY A O 1
ATOM 739 N N . VAL A 1 87 ? 7.921 22.811 -39.400 1.00 81.00 87 VAL A N 1
ATOM 740 C CA . VAL A 1 87 ? 8.627 22.885 -38.108 1.00 81.00 87 VAL A CA 1
ATOM 741 C C . VAL A 1 87 ? 7.696 23.377 -37.003 1.00 81.00 87 VAL A C 1
ATOM 743 O O . VAL A 1 87 ? 7.594 22.720 -35.973 1.00 81.00 87 VAL A O 1
ATOM 746 N N . ALA A 1 88 ? 6.969 24.479 -37.201 1.00 78.12 88 ALA A N 1
ATOM 747 C CA . ALA A 1 88 ? 6.037 24.998 -36.198 1.00 78.12 88 ALA A CA 1
ATOM 748 C C . ALA A 1 88 ? 4.944 23.973 -35.841 1.00 78.12 88 ALA A C 1
ATOM 750 O O . ALA A 1 88 ? 4.661 23.742 -34.661 1.00 78.12 88 ALA A O 1
ATOM 751 N N . PHE A 1 89 ? 4.381 23.302 -36.850 1.00 74.19 89 PHE A N 1
ATOM 752 C CA . PHE A 1 89 ? 3.401 22.236 -36.657 1.00 74.19 89 PHE A CA 1
ATOM 753 C C . PHE A 1 89 ? 4.017 21.013 -35.962 1.00 74.19 89 PHE A C 1
ATOM 755 O O . PHE A 1 89 ? 3.435 20.468 -35.025 1.00 74.19 89 PHE A O 1
ATOM 762 N N . GLY A 1 90 ? 5.231 20.622 -36.355 1.00 69.56 90 GLY A N 1
ATOM 763 C CA . GLY A 1 90 ? 5.992 19.529 -35.755 1.00 69.56 90 GLY A CA 1
ATOM 764 C C . GLY A 1 90 ? 6.372 19.784 -34.297 1.00 69.56 90 GLY A C 1
ATOM 765 O O . GLY A 1 90 ? 6.301 18.865 -33.488 1.00 69.56 90 GLY A O 1
ATOM 766 N N . VAL A 1 91 ? 6.697 21.024 -33.918 1.00 72.19 91 VAL A N 1
ATOM 767 C CA . VAL A 1 91 ? 6.922 21.413 -32.517 1.00 72.19 91 VAL A CA 1
ATOM 768 C C . VAL A 1 91 ? 5.616 21.369 -31.733 1.00 72.19 91 VAL A C 1
ATOM 770 O O . VAL A 1 91 ? 5.585 20.789 -30.652 1.00 72.19 91 VAL A O 1
ATOM 773 N N . ALA A 1 92 ? 4.517 21.897 -32.277 1.00 66.12 92 ALA A N 1
ATOM 774 C CA . ALA A 1 92 ? 3.211 21.844 -31.617 1.00 66.12 92 ALA A CA 1
ATOM 775 C C . ALA A 1 92 ? 2.736 20.395 -31.386 1.00 66.12 92 ALA A C 1
ATOM 777 O O . ALA A 1 92 ? 2.285 20.043 -30.294 1.00 66.12 92 ALA A O 1
ATOM 778 N N . TRP A 1 93 ? 2.902 19.530 -32.388 1.00 56.19 93 TRP A N 1
ATOM 779 C CA . TRP A 1 93 ? 2.508 18.124 -32.325 1.00 56.19 93 TRP A CA 1
ATOM 780 C C . TRP A 1 93 ? 3.499 17.269 -31.526 1.00 56.19 93 TRP A C 1
ATOM 782 O O . TRP A 1 93 ? 3.094 16.382 -30.783 1.00 56.19 93 TRP A O 1
ATOM 792 N N . GLY A 1 94 ? 4.797 17.567 -31.596 1.00 58.06 94 GLY A N 1
ATOM 793 C CA . GLY A 1 94 ? 5.850 16.950 -30.786 1.00 58.06 94 GLY A CA 1
ATOM 794 C C . GLY A 1 94 ? 5.738 17.307 -29.304 1.00 58.06 94 GLY A C 1
ATOM 795 O O . GLY A 1 94 ? 5.983 16.462 -28.451 1.00 58.06 94 GLY A O 1
ATOM 796 N N . VAL A 1 95 ? 5.263 18.507 -28.966 1.00 55.91 95 VAL A N 1
ATOM 797 C CA . VAL A 1 95 ? 4.889 18.866 -27.588 1.00 55.91 95 VAL A CA 1
ATOM 798 C C . VAL A 1 95 ? 3.657 18.072 -27.125 1.00 55.91 95 VAL A C 1
ATOM 800 O O . VAL A 1 95 ? 3.568 17.725 -25.947 1.00 55.91 95 VAL A O 1
ATOM 803 N N . ALA A 1 96 ? 2.741 17.725 -28.036 1.00 47.53 96 ALA A N 1
ATOM 804 C CA . ALA A 1 96 ? 1.549 16.932 -27.730 1.00 47.53 96 ALA A CA 1
ATOM 805 C C . ALA A 1 96 ? 1.803 15.407 -27.670 1.00 47.53 96 ALA A C 1
ATOM 807 O O . ALA A 1 96 ? 1.174 14.720 -26.866 1.00 47.53 96 ALA A O 1
ATOM 808 N N . LEU A 1 97 ? 2.723 14.874 -28.487 1.00 44.44 97 LEU A N 1
ATOM 809 C CA . LEU A 1 97 ? 2.944 13.430 -28.686 1.00 44.44 97 LEU A CA 1
ATOM 810 C C . LEU A 1 97 ? 4.353 12.918 -28.327 1.00 44.44 97 LEU A C 1
ATOM 812 O O . LEU A 1 97 ? 4.572 11.708 -28.314 1.00 44.44 97 LEU A O 1
ATOM 816 N N . GLY A 1 98 ? 5.320 13.795 -28.045 1.00 44.81 98 GLY A N 1
ATOM 817 C CA . GLY A 1 98 ? 6.772 13.528 -28.057 1.00 44.81 98 GLY A CA 1
ATOM 818 C C . GLY A 1 98 ? 7.355 12.628 -26.965 1.00 44.81 98 GLY A C 1
ATOM 819 O O . GLY A 1 98 ? 8.564 12.626 -26.746 1.00 44.81 98 GLY A O 1
ATOM 820 N N . VAL A 1 99 ? 6.546 11.811 -26.299 1.00 50.03 99 VAL A N 1
ATOM 821 C CA . VAL A 1 99 ? 7.045 10.715 -25.465 1.00 50.03 99 VAL A CA 1
ATOM 822 C C . VAL A 1 99 ? 6.623 9.419 -26.141 1.00 50.03 99 VAL A C 1
ATOM 824 O O . VAL A 1 99 ? 5.593 8.855 -25.811 1.00 50.03 99 VAL A O 1
ATOM 827 N N . THR A 1 100 ? 7.382 8.947 -27.131 1.00 50.84 100 THR A N 1
ATOM 828 C CA . THR A 1 100 ? 7.154 7.640 -27.776 1.00 50.84 100 THR A CA 1
ATOM 829 C C . THR A 1 100 ? 7.343 6.499 -26.763 1.00 50.84 100 THR A C 1
ATOM 831 O O . THR A 1 100 ? 8.443 6.034 -26.483 1.00 50.84 100 THR A O 1
ATOM 834 N N . ILE A 1 101 ? 6.237 6.068 -26.162 1.00 55.84 101 ILE A N 1
ATOM 835 C CA . ILE A 1 101 ? 6.205 5.437 -24.834 1.00 55.84 101 ILE A CA 1
ATOM 836 C C . ILE A 1 101 ? 6.852 4.039 -24.764 1.00 55.84 101 ILE A C 1
ATOM 838 O O . ILE A 1 101 ? 7.241 3.591 -23.689 1.00 55.84 101 ILE A O 1
ATOM 842 N N . TRP A 1 102 ? 6.994 3.344 -25.894 1.00 55.69 102 TRP A N 1
ATOM 843 C CA . TRP A 1 102 ? 7.404 1.934 -25.918 1.00 55.69 102 TRP A CA 1
ATOM 844 C C . TRP A 1 102 ? 8.921 1.705 -25.851 1.00 55.69 102 TRP A C 1
ATOM 846 O O . TRP A 1 102 ? 9.348 0.699 -25.281 1.00 55.69 102 TRP A O 1
ATOM 856 N N . ARG A 1 103 ? 9.729 2.637 -26.384 1.00 65.94 103 ARG A N 1
ATOM 857 C CA . ARG A 1 103 ? 11.211 2.585 -26.409 1.00 65.94 103 ARG A CA 1
ATOM 858 C C . ARG A 1 103 ? 11.775 1.180 -26.746 1.00 65.94 103 ARG A C 1
ATOM 860 O O . ARG A 1 103 ? 12.555 0.632 -25.955 1.00 65.94 103 ARG A O 1
ATOM 867 N N . PRO A 1 104 ? 11.357 0.548 -27.865 1.00 62.44 104 PRO A N 1
ATOM 868 C CA . PRO A 1 104 ? 11.786 -0.806 -28.233 1.00 62.44 104 PRO A CA 1
ATOM 869 C C . PRO A 1 104 ? 13.308 -0.935 -28.377 1.00 62.44 104 PRO A C 1
ATOM 871 O O . PRO A 1 104 ? 13.868 -1.958 -28.000 1.00 62.44 104 PRO A O 1
ATOM 874 N N . GLU A 1 105 ? 13.998 0.109 -28.832 1.00 57.66 105 GLU A N 1
ATOM 875 C CA . GLU A 1 105 ? 15.458 0.173 -28.933 1.00 57.66 105 GLU A CA 1
ATOM 876 C C . GLU A 1 105 ? 16.150 -0.003 -27.572 1.00 57.66 105 GLU A C 1
ATOM 878 O O . GLU A 1 105 ? 17.130 -0.740 -27.446 1.00 57.66 105 GLU A O 1
ATOM 883 N N . VAL A 1 106 ? 15.593 0.603 -26.519 1.00 67.38 106 VAL A N 1
ATOM 884 C CA . VAL A 1 106 ? 16.111 0.481 -25.153 1.00 67.38 106 VAL A CA 1
ATOM 885 C C . VAL A 1 106 ? 15.789 -0.890 -24.567 1.00 67.38 106 VAL A C 1
ATOM 887 O O . VAL A 1 106 ? 16.603 -1.457 -23.835 1.00 67.38 106 VAL A O 1
ATOM 890 N N . TRP A 1 107 ? 14.633 -1.454 -24.916 1.00 70.56 107 TRP A N 1
ATOM 891 C CA . TRP A 1 107 ? 14.301 -2.828 -24.556 1.00 70.56 107 TRP A CA 1
ATOM 892 C C . TRP A 1 107 ? 15.234 -3.847 -25.218 1.00 70.56 107 TRP A C 1
ATOM 894 O O . TRP A 1 107 ? 15.673 -4.769 -24.535 1.00 70.56 107 TRP A O 1
ATOM 904 N N . VAL A 1 108 ? 15.591 -3.681 -26.498 1.00 69.38 108 VAL A N 1
ATOM 905 C CA . VAL A 1 108 ? 16.546 -4.564 -27.193 1.00 69.38 108 VAL A CA 1
ATOM 906 C C . VAL A 1 108 ? 17.916 -4.499 -26.522 1.00 69.38 108 VAL A C 1
ATOM 908 O O . VAL A 1 108 ? 18.459 -5.540 -26.157 1.00 69.38 108 VAL A O 1
ATOM 911 N N . MET A 1 109 ? 18.446 -3.294 -26.279 1.00 67.31 109 MET A N 1
ATOM 912 C CA . MET A 1 109 ? 19.724 -3.128 -25.575 1.00 67.31 109 MET A CA 1
ATOM 913 C C . MET A 1 109 ? 19.686 -3.747 -24.176 1.00 67.31 109 MET A C 1
ATOM 915 O O . MET A 1 109 ? 20.579 -4.509 -23.812 1.00 67.31 109 MET A O 1
ATOM 919 N N . GLY A 1 110 ? 18.627 -3.476 -23.409 1.00 67.00 110 GLY A N 1
ATOM 920 C CA . GLY A 1 110 ? 18.435 -4.067 -22.089 1.00 67.00 110 GLY A CA 1
ATOM 921 C C . GLY A 1 110 ? 18.352 -5.588 -22.139 1.00 67.00 110 GLY A C 1
ATOM 922 O O . GLY A 1 110 ? 19.002 -6.259 -21.352 1.00 67.00 110 GLY A O 1
ATOM 923 N N . SER A 1 111 ? 17.610 -6.150 -23.089 1.00 68.62 111 SER A N 1
ATOM 924 C CA . SER A 1 111 ? 17.453 -7.598 -23.246 1.00 68.62 111 SER A CA 1
ATOM 925 C C . SER A 1 111 ? 18.774 -8.279 -23.611 1.00 68.62 111 SER A C 1
ATOM 927 O O . SER A 1 111 ? 19.132 -9.269 -22.977 1.00 68.62 111 SER A O 1
ATOM 929 N N . LEU A 1 112 ? 19.535 -7.725 -24.563 1.00 65.81 112 LEU A N 1
ATOM 930 C CA . LEU A 1 112 ? 20.833 -8.264 -24.988 1.00 65.81 112 LEU A CA 1
ATOM 931 C C . LEU A 1 112 ? 21.879 -8.208 -23.865 1.00 65.81 112 LEU A C 1
ATOM 933 O O . LEU A 1 112 ? 22.548 -9.203 -23.587 1.00 65.81 112 LEU A O 1
ATOM 937 N N . LEU A 1 113 ? 21.989 -7.071 -23.172 1.00 62.72 113 LEU A N 1
ATOM 938 C CA . LEU A 1 113 ? 22.948 -6.895 -22.076 1.00 62.72 113 LEU A CA 1
ATOM 939 C C . LEU A 1 113 ? 22.567 -7.724 -20.837 1.00 62.72 113 LEU A C 1
ATOM 941 O O . LEU A 1 113 ? 23.439 -8.242 -20.137 1.00 62.72 113 LEU A O 1
ATOM 945 N N . ASN A 1 114 ? 21.269 -7.916 -20.590 1.00 59.50 114 ASN A N 1
ATOM 946 C CA . ASN A 1 114 ? 20.778 -8.709 -19.465 1.00 59.50 114 ASN A CA 1
ATOM 947 C C . ASN A 1 114 ? 20.927 -10.221 -19.666 1.00 59.50 114 ASN A C 1
ATOM 949 O O . ASN A 1 114 ? 21.035 -10.933 -18.666 1.00 59.50 114 ASN A O 1
ATOM 953 N N . LEU A 1 115 ? 20.976 -10.699 -20.916 1.00 56.97 115 LEU A N 1
ATOM 954 C CA . LEU A 1 115 ? 21.308 -12.088 -21.250 1.00 56.97 115 LEU A CA 1
ATOM 955 C C . LEU A 1 115 ? 22.780 -12.408 -20.925 1.00 56.97 115 LEU A C 1
ATOM 957 O O . LEU A 1 115 ? 23.055 -13.438 -20.317 1.00 56.97 115 LEU A O 1
ATOM 961 N N . GLY A 1 116 ? 23.719 -11.509 -21.249 1.00 49.66 116 GLY A N 1
ATOM 962 C CA . GLY A 1 116 ? 25.154 -11.693 -20.957 1.00 49.66 116 GLY A CA 1
ATOM 963 C C . GLY A 1 116 ? 25.542 -11.503 -19.481 1.00 49.66 116 GLY A C 1
ATOM 964 O O . GLY A 1 116 ? 26.512 -12.082 -19.002 1.00 49.66 116 GLY A O 1
ATOM 965 N N . SER A 1 117 ? 24.758 -10.730 -18.724 1.00 50.16 117 SER A N 1
ATOM 966 C CA . SER A 1 117 ? 24.980 -10.414 -17.300 1.00 50.16 117 SER A CA 1
ATOM 967 C C . SER A 1 117 ? 24.539 -11.526 -16.323 1.00 50.16 117 SER A C 1
ATOM 969 O O . SER A 1 117 ? 24.727 -11.411 -15.110 1.00 50.16 117 SER A O 1
ATOM 971 N N . LEU A 1 118 ? 24.002 -12.650 -16.823 1.00 43.88 118 LEU A N 1
ATOM 972 C CA . LEU A 1 118 ? 23.620 -13.822 -16.013 1.00 43.88 118 LEU A CA 1
ATOM 973 C C . LEU A 1 118 ? 24.760 -14.367 -15.129 1.00 43.88 118 LEU A C 1
ATOM 975 O O . LEU A 1 118 ? 24.485 -15.049 -14.146 1.00 43.88 118 LEU A O 1
ATOM 979 N N . GLN A 1 119 ? 26.014 -14.027 -15.440 1.00 41.44 119 GLN A N 1
ATOM 980 C CA . GLN A 1 119 ? 27.201 -14.537 -14.757 1.00 41.44 119 GLN A CA 1
ATOM 981 C C . GLN A 1 119 ? 27.857 -13.545 -13.769 1.00 41.44 119 GLN A C 1
ATOM 983 O O . GLN A 1 119 ? 28.532 -13.998 -12.850 1.00 41.44 119 GLN A O 1
ATOM 988 N N . ASN A 1 120 ? 27.643 -12.222 -13.898 1.00 40.25 120 ASN A N 1
ATOM 989 C CA . ASN A 1 120 ? 28.501 -11.200 -13.254 1.00 40.25 120 ASN A CA 1
ATOM 990 C C . ASN A 1 120 ? 27.795 -10.154 -12.363 1.00 40.25 120 ASN A C 1
ATOM 992 O O . ASN A 1 120 ? 28.406 -9.152 -12.000 1.00 40.25 120 ASN A O 1
ATOM 996 N N . SER A 1 121 ? 26.536 -10.364 -11.966 1.00 50.09 121 SER A N 1
ATOM 997 C CA . SER A 1 121 ? 25.822 -9.537 -10.962 1.00 50.09 121 SER A CA 1
ATOM 998 C C . SER A 1 121 ? 25.656 -8.032 -11.276 1.00 50.09 121 SER A C 1
ATOM 1000 O O . SER A 1 121 ? 25.036 -7.317 -10.491 1.00 50.09 121 SER A O 1
ATOM 1002 N N . SER A 1 122 ? 26.137 -7.527 -12.416 1.00 52.09 122 SER A N 1
ATOM 1003 C CA . SER A 1 122 ? 26.001 -6.134 -12.854 1.00 52.09 122 SER A CA 1
ATOM 1004 C C . SER A 1 122 ? 24.887 -6.007 -13.896 1.00 52.09 122 SER A C 1
ATOM 1006 O O . SER A 1 122 ? 25.103 -6.124 -15.103 1.00 52.09 122 SER A O 1
ATOM 1008 N N . TRP A 1 123 ? 23.647 -5.819 -13.440 1.00 56.31 123 TRP A N 1
ATOM 1009 C CA . TRP A 1 123 ? 22.512 -5.577 -14.339 1.00 56.31 123 TRP A CA 1
ATOM 1010 C C . TRP A 1 123 ? 22.388 -4.082 -14.644 1.00 56.31 123 TRP A C 1
ATOM 1012 O O . TRP A 1 123 ? 22.252 -3.261 -13.735 1.00 56.31 123 TRP A O 1
ATOM 1022 N N . LEU A 1 124 ? 22.399 -3.729 -15.929 1.00 58.94 124 LEU A N 1
ATOM 1023 C CA . LEU A 1 124 ? 22.048 -2.390 -16.389 1.00 58.94 124 LEU A CA 1
ATOM 1024 C C . LEU A 1 124 ? 20.543 -2.368 -16.644 1.00 58.94 124 LEU A C 1
ATOM 1026 O O . LEU A 1 124 ? 20.064 -2.865 -17.659 1.00 58.94 124 LEU A O 1
ATOM 1030 N N . PHE A 1 125 ? 19.785 -1.811 -15.702 1.00 61.75 125 PHE A N 1
ATOM 1031 C CA . PHE A 1 125 ? 18.342 -1.672 -15.862 1.00 61.75 125 PHE A CA 1
ATOM 1032 C C . PHE A 1 125 ? 18.030 -0.555 -16.862 1.00 61.75 125 PHE A C 1
ATOM 1034 O O . PHE A 1 125 ? 18.325 0.611 -16.569 1.00 61.75 125 PHE A O 1
ATOM 1041 N N . PRO A 1 126 ? 17.400 -0.857 -18.011 1.00 59.62 126 PRO A N 1
ATOM 1042 C CA . PRO A 1 126 ? 16.833 0.190 -18.840 1.00 59.62 126 PRO A CA 1
ATOM 1043 C C . PRO A 1 126 ? 15.722 0.888 -18.055 1.00 59.62 126 PRO A C 1
ATOM 1045 O O . PRO A 1 126 ? 14.742 0.274 -17.639 1.00 59.62 126 PRO A O 1
ATOM 1048 N N . ARG A 1 127 ? 15.884 2.193 -17.834 1.00 67.19 127 ARG A N 1
ATOM 1049 C CA . ARG A 1 127 ? 15.027 2.980 -16.934 1.00 67.19 127 ARG A CA 1
ATOM 1050 C C . ARG A 1 127 ? 13.678 3.388 -17.557 1.00 67.19 127 ARG A C 1
ATOM 1052 O O . ARG A 1 127 ? 12.890 4.090 -16.931 1.00 67.19 127 ARG A O 1
ATOM 1059 N N . ILE A 1 128 ? 13.412 2.994 -18.807 1.00 65.38 128 ILE A N 1
ATOM 1060 C CA . ILE A 1 128 ? 12.429 3.685 -19.663 1.00 65.38 128 ILE A CA 1
ATOM 1061 C C . ILE A 1 128 ? 11.657 2.817 -20.651 1.00 65.38 128 ILE A C 1
ATOM 1063 O O . ILE A 1 128 ? 11.151 3.341 -21.638 1.00 65.38 128 ILE A O 1
ATOM 1067 N N . THR A 1 129 ? 11.532 1.514 -20.417 1.00 67.62 129 THR A N 1
ATOM 1068 C CA . THR A 1 129 ? 10.671 0.688 -21.272 1.00 67.62 129 THR A CA 1
ATOM 1069 C C . THR A 1 129 ? 9.546 0.059 -20.457 1.00 67.62 129 THR A C 1
ATOM 1071 O O . THR A 1 129 ? 9.818 -0.511 -19.404 1.00 67.62 129 THR A O 1
ATOM 1074 N N . PRO A 1 130 ? 8.279 0.157 -20.898 1.00 68.50 130 PRO A N 1
ATOM 1075 C CA . PRO A 1 130 ? 7.188 -0.629 -20.330 1.00 68.50 130 PRO A CA 1
ATOM 1076 C C . PRO A 1 130 ? 7.189 -2.072 -20.839 1.00 68.50 130 PRO A C 1
ATOM 1078 O O . PRO A 1 130 ? 6.457 -2.910 -20.313 1.00 68.50 130 PRO A O 1
ATOM 1081 N N . ILE A 1 131 ? 7.988 -2.368 -21.872 1.00 71.50 131 ILE A N 1
ATOM 1082 C CA . ILE A 1 131 ? 8.103 -3.712 -22.419 1.00 71.50 131 ILE A CA 1
ATOM 1083 C C . ILE A 1 131 ? 8.774 -4.582 -21.345 1.00 71.50 131 ILE A C 1
ATOM 1085 O O . ILE A 1 131 ? 9.853 -4.221 -20.856 1.00 71.50 131 ILE A O 1
ATOM 1089 N N . PRO A 1 132 ? 8.154 -5.706 -20.943 1.00 77.50 132 PRO A N 1
ATOM 1090 C CA . PRO A 1 132 ? 8.699 -6.563 -19.902 1.00 77.50 132 PRO A CA 1
ATOM 1091 C C . PRO A 1 132 ? 10.104 -7.043 -20.253 1.00 77.50 132 PRO A C 1
ATOM 1093 O O . PRO A 1 132 ? 10.323 -7.655 -21.301 1.00 77.50 132 PRO A O 1
ATOM 1096 N N . LEU A 1 133 ? 11.058 -6.795 -19.360 1.00 79.44 133 LEU A N 1
ATOM 1097 C CA . LEU A 1 133 ? 12.391 -7.359 -19.495 1.00 79.44 133 LEU A CA 1
ATOM 1098 C C . LEU A 1 133 ? 12.337 -8.869 -19.250 1.00 79.44 133 LEU A C 1
ATOM 1100 O O . LEU A 1 133 ? 11.713 -9.319 -18.276 1.00 79.44 133 LEU A O 1
ATOM 1104 N N . PRO A 1 134 ? 13.003 -9.666 -20.100 1.00 78.31 134 PRO A N 1
ATOM 1105 C CA . PRO A 1 134 ? 13.051 -11.104 -19.912 1.00 78.31 134 PRO A CA 1
ATOM 1106 C C . PRO A 1 134 ? 13.717 -11.432 -18.567 1.00 78.31 134 PRO A C 1
ATOM 1108 O O . PRO A 1 134 ? 14.611 -10.724 -18.105 1.00 78.31 134 PRO A O 1
ATOM 1111 N N . PHE A 1 135 ? 13.250 -12.500 -17.915 1.00 82.00 135 PHE A N 1
ATOM 1112 C CA . PHE A 1 135 ? 13.754 -13.016 -16.630 1.00 82.00 135 PHE A CA 1
ATOM 1113 C C . PHE A 1 135 ? 13.617 -12.102 -15.401 1.00 82.00 135 PHE A C 1
ATOM 1115 O O . PHE A 1 135 ? 13.853 -12.574 -14.288 1.00 82.00 135 PHE A O 1
ATOM 1122 N N . LEU A 1 136 ? 13.175 -10.846 -15.549 1.00 85.62 136 LEU A N 1
ATOM 1123 C CA . LEU A 1 136 ? 13.018 -9.928 -14.415 1.00 85.62 136 LEU A CA 1
ATOM 1124 C C . LEU A 1 136 ? 12.049 -10.479 -13.361 1.00 85.62 136 LEU A C 1
ATOM 1126 O O . LEU A 1 136 ? 12.368 -10.475 -12.179 1.00 85.62 136 LEU A O 1
ATOM 1130 N N . SER A 1 137 ? 10.901 -11.012 -13.792 1.00 88.00 137 SER A N 1
ATOM 1131 C CA . SER A 1 137 ? 9.920 -11.631 -12.882 1.00 88.00 137 SER A CA 1
ATOM 1132 C C . SER A 1 137 ? 10.507 -12.804 -12.088 1.00 88.00 137 SER A C 1
ATOM 1134 O O . SER A 1 137 ? 10.394 -12.829 -10.866 1.00 88.00 137 SER A O 1
ATOM 1136 N N . SER A 1 138 ? 11.201 -13.733 -12.751 1.00 88.75 138 SER A N 1
ATOM 1137 C CA . SER A 1 138 ? 11.839 -14.886 -12.103 1.00 88.75 138 SER A CA 1
ATOM 1138 C C . SER A 1 138 ? 12.935 -14.469 -11.125 1.00 88.75 138 SER A C 1
ATOM 1140 O O . SER A 1 138 ? 13.021 -15.012 -10.029 1.00 88.75 138 SER A O 1
ATOM 1142 N N . ARG A 1 139 ? 13.748 -13.474 -11.493 1.00 87.69 139 ARG A N 1
ATOM 1143 C CA . ARG A 1 139 ? 14.802 -12.948 -10.622 1.00 87.69 139 ARG A CA 1
ATOM 1144 C C . ARG A 1 139 ? 14.227 -12.229 -9.410 1.00 87.69 139 ARG A C 1
ATOM 1146 O O . ARG A 1 139 ? 14.677 -12.484 -8.302 1.00 87.69 139 ARG A O 1
ATOM 1153 N N . LEU A 1 140 ? 13.226 -11.374 -9.611 1.00 91.31 140 LEU A N 1
ATOM 1154 C CA . LEU A 1 140 ? 12.544 -10.709 -8.508 1.00 91.31 140 LEU A CA 1
ATOM 1155 C C . LEU A 1 140 ? 11.905 -11.736 -7.570 1.00 91.31 140 LEU A C 1
ATOM 1157 O O . LEU A 1 140 ? 12.033 -11.605 -6.362 1.00 91.31 140 LEU A O 1
ATOM 1161 N N . THR A 1 141 ? 11.292 -12.786 -8.121 1.00 93.69 141 THR A N 1
ATOM 1162 C CA . THR A 1 141 ? 10.761 -13.901 -7.325 1.00 93.69 141 THR A CA 1
ATOM 1163 C C . THR A 1 141 ? 11.866 -14.532 -6.478 1.00 93.69 141 THR A C 1
ATOM 1165 O O . THR A 1 141 ? 11.698 -14.664 -5.275 1.00 93.69 141 THR A O 1
ATOM 1168 N N . SER A 1 142 ? 13.026 -14.835 -7.071 1.00 91.38 142 SER A N 1
ATOM 1169 C CA . SER A 1 142 ? 14.178 -15.380 -6.340 1.00 91.38 142 SER A CA 1
ATOM 1170 C C . SER A 1 142 ? 14.711 -14.428 -5.260 1.00 91.38 142 SER A C 1
ATOM 1172 O O . SER A 1 142 ? 15.084 -14.888 -4.185 1.00 91.38 142 SER A O 1
ATOM 1174 N N . TRP A 1 143 ? 14.719 -13.113 -5.502 1.00 92.88 143 TRP A N 1
ATOM 1175 C CA . TRP A 1 143 ? 15.091 -12.128 -4.483 1.00 92.88 143 TRP A CA 1
ATOM 1176 C C . TRP A 1 143 ? 14.098 -12.102 -3.326 1.00 92.88 143 TRP A C 1
ATOM 1178 O O . TRP A 1 143 ? 14.530 -12.117 -2.183 1.00 92.88 143 TRP A O 1
ATOM 1188 N N . LEU A 1 144 ? 12.793 -12.120 -3.611 1.00 94.75 144 LEU A N 1
ATOM 1189 C CA . LEU A 1 144 ? 11.743 -12.176 -2.590 1.00 94.75 144 LEU A CA 1
ATOM 1190 C C . LEU A 1 144 ? 11.797 -13.483 -1.780 1.00 94.75 144 LEU A C 1
ATOM 1192 O O . LEU A 1 144 ? 11.537 -13.461 -0.579 1.00 94.75 144 LEU A O 1
ATOM 1196 N N . GLU A 1 145 ? 12.154 -14.601 -2.425 1.00 94.38 145 GLU A N 1
ATOM 1197 C CA . GLU A 1 145 ? 12.376 -15.908 -1.786 1.00 94.38 145 GLU A CA 1
ATOM 1198 C C . GLU A 1 145 ? 13.592 -15.897 -0.848 1.00 94.38 145 GLU A C 1
ATOM 1200 O O . GLU A 1 145 ? 13.522 -16.464 0.240 1.00 94.38 145 GLU A O 1
ATOM 1205 N N . GLN A 1 146 ? 14.693 -15.253 -1.246 1.00 92.75 146 GLN A N 1
ATOM 1206 C CA . GLN A 1 146 ? 15.932 -15.221 -0.462 1.00 92.75 146 GLN A CA 1
ATOM 1207 C C . GLN A 1 146 ? 15.900 -14.171 0.664 1.00 92.75 146 GLN A C 1
ATOM 1209 O O . GLN A 1 146 ? 16.314 -14.468 1.782 1.00 92.75 146 GLN A O 1
ATOM 1214 N N . ASP A 1 147 ? 15.409 -12.961 0.391 1.00 93.81 147 ASP A N 1
ATOM 1215 C CA . ASP A 1 147 ? 15.192 -11.900 1.377 1.00 93.81 147 ASP A CA 1
ATOM 1216 C C . ASP A 1 147 ? 13.980 -11.064 0.961 1.00 93.81 147 ASP A C 1
ATOM 1218 O O . ASP A 1 147 ? 14.028 -10.231 0.052 1.00 93.81 147 ASP A O 1
ATOM 1222 N N . TRP A 1 148 ? 12.876 -11.274 1.668 1.00 93.69 148 TRP A N 1
ATOM 1223 C CA . TRP A 1 148 ? 11.631 -10.570 1.399 1.00 93.69 148 TRP A CA 1
ATOM 1224 C C . TRP A 1 148 ? 11.755 -9.048 1.511 1.00 93.69 148 TRP A C 1
ATOM 1226 O O . TRP A 1 148 ? 11.187 -8.336 0.685 1.00 93.69 148 TRP A O 1
ATOM 1236 N N . GLN A 1 149 ? 12.466 -8.538 2.520 1.00 93.56 149 GLN A N 1
ATOM 1237 C CA . GLN A 1 149 ? 12.510 -7.101 2.776 1.00 93.56 149 GLN A CA 1
ATOM 1238 C C . GLN A 1 149 ? 13.337 -6.401 1.699 1.00 93.56 149 GLN A C 1
ATOM 1240 O O . GLN A 1 149 ? 12.863 -5.451 1.075 1.00 93.56 149 GLN A O 1
ATOM 1245 N N . LEU A 1 150 ? 14.531 -6.922 1.413 1.00 91.56 150 LEU A N 1
ATOM 1246 C CA . LEU A 1 150 ? 15.383 -6.378 0.358 1.00 91.56 150 LEU A CA 1
ATOM 1247 C C . LEU A 1 150 ? 14.771 -6.585 -1.038 1.00 91.56 150 LEU A C 1
ATOM 1249 O O . LEU A 1 150 ? 14.855 -5.705 -1.895 1.00 91.56 150 LEU A O 1
ATOM 1253 N N . GLY A 1 151 ? 14.102 -7.718 -1.272 1.00 93.06 151 GLY A N 1
ATOM 1254 C CA . GLY A 1 151 ? 13.355 -7.976 -2.502 1.00 93.06 151 GLY A CA 1
ATOM 1255 C C . GLY A 1 151 ? 12.206 -6.986 -2.715 1.00 93.06 151 GLY A C 1
ATOM 1256 O O . GLY A 1 151 ? 12.004 -6.517 -3.837 1.00 93.06 151 GLY A O 1
ATOM 1257 N N . LEU A 1 152 ? 11.493 -6.615 -1.646 1.00 93.81 152 LEU A N 1
ATOM 1258 C CA . LEU A 1 152 ? 10.424 -5.617 -1.684 1.00 93.81 152 LEU A CA 1
ATOM 1259 C C . LEU A 1 152 ? 10.968 -4.195 -1.90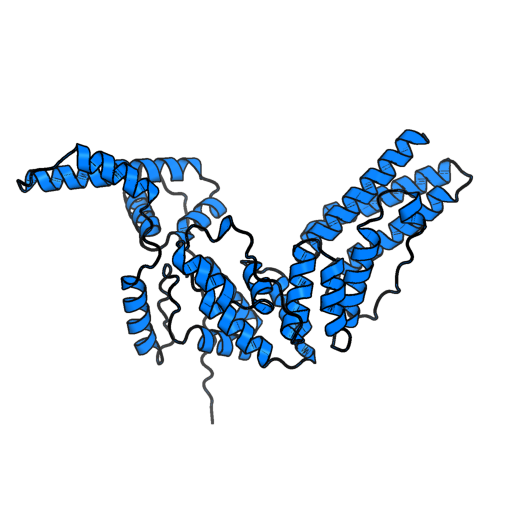9 1.00 93.81 152 LEU A C 1
ATOM 1261 O O . LEU A 1 152 ? 10.402 -3.448 -2.709 1.00 93.81 152 LEU A O 1
ATOM 1265 N N . GLU A 1 153 ? 12.091 -3.832 -1.280 1.00 92.38 153 GLU A N 1
ATOM 1266 C CA . GLU A 1 153 ? 12.806 -2.576 -1.564 1.00 92.38 153 GLU A CA 1
ATOM 1267 C C . GLU A 1 153 ? 13.189 -2.486 -3.048 1.00 92.38 153 GLU A C 1
ATOM 1269 O O . GLU A 1 153 ? 12.897 -1.494 -3.720 1.00 92.38 153 GLU A O 1
ATOM 1274 N N . ASN A 1 154 ? 13.757 -3.563 -3.593 1.00 91.12 154 ASN A N 1
ATOM 1275 C CA . ASN A 1 154 ? 14.110 -3.653 -5.005 1.00 91.12 154 ASN A CA 1
ATOM 1276 C C . ASN A 1 154 ? 12.875 -3.573 -5.918 1.00 91.12 154 ASN A C 1
ATOM 1278 O O . ASN A 1 154 ? 12.926 -2.907 -6.952 1.00 91.12 154 ASN A O 1
ATOM 1282 N N . ALA A 1 155 ? 11.754 -4.204 -5.550 1.00 92.00 155 ALA A N 1
ATOM 1283 C CA . ALA A 1 155 ? 10.495 -4.088 -6.288 1.00 92.00 155 ALA A CA 1
ATOM 1284 C C . ALA A 1 155 ? 10.023 -2.626 -6.364 1.00 92.00 155 ALA A C 1
ATOM 1286 O O . ALA A 1 155 ? 9.673 -2.146 -7.444 1.00 92.00 155 ALA A O 1
ATOM 1287 N N . ASN A 1 156 ? 10.073 -1.900 -5.244 1.00 91.06 156 ASN A N 1
ATOM 1288 C CA . ASN A 1 156 ? 9.712 -0.484 -5.186 1.00 91.06 156 ASN A CA 1
ATOM 1289 C C . ASN A 1 156 ? 10.638 0.388 -6.050 1.00 91.06 156 ASN A C 1
ATOM 1291 O O . ASN A 1 156 ? 10.151 1.243 -6.792 1.00 91.06 156 ASN A O 1
ATOM 1295 N N . GLU A 1 157 ? 11.950 0.147 -6.030 1.00 87.81 157 GLU A N 1
ATOM 1296 C CA . GLU A 1 157 ? 12.906 0.848 -6.901 1.00 87.81 157 GLU A CA 1
ATOM 1297 C C . GLU A 1 157 ? 12.622 0.600 -8.392 1.00 87.81 157 GLU A C 1
ATOM 1299 O O . GLU A 1 157 ? 12.635 1.534 -9.201 1.00 87.81 157 GLU A O 1
ATOM 1304 N N . LEU A 1 158 ? 12.288 -0.639 -8.768 1.00 88.06 158 LEU A N 1
ATOM 1305 C CA . LEU A 1 158 ? 11.917 -0.980 -10.144 1.00 88.06 158 LEU A CA 1
ATOM 1306 C C . LEU A 1 158 ? 10.648 -0.255 -10.588 1.00 88.06 158 LEU A C 1
ATOM 1308 O O . LEU A 1 158 ? 10.629 0.330 -11.677 1.00 88.06 158 LEU A O 1
ATOM 1312 N N . LEU A 1 159 ? 9.609 -0.249 -9.755 1.00 85.62 159 LEU A N 1
ATOM 1313 C CA . LEU A 1 159 ? 8.371 0.475 -10.041 1.00 85.62 159 LEU A CA 1
ATOM 1314 C C . LEU A 1 159 ? 8.611 1.974 -10.197 1.00 85.62 159 LEU A C 1
ATOM 1316 O O . LEU A 1 159 ? 8.060 2.608 -11.099 1.00 85.62 159 LEU A O 1
ATOM 1320 N N . ARG A 1 160 ? 9.483 2.527 -9.356 1.00 83.38 160 ARG A N 1
ATOM 1321 C CA . ARG A 1 160 ? 9.791 3.951 -9.337 1.00 83.38 160 ARG A CA 1
ATOM 1322 C C . ARG A 1 160 ? 10.584 4.416 -10.551 1.00 83.38 160 ARG A C 1
ATOM 1324 O O . ARG A 1 160 ? 10.350 5.531 -11.025 1.00 83.38 160 ARG A O 1
ATOM 1331 N N . TYR A 1 161 ? 11.501 3.591 -11.058 1.00 80.25 161 TYR A N 1
ATOM 1332 C CA . TYR A 1 161 ? 12.529 4.058 -11.993 1.00 80.25 161 TYR A CA 1
ATOM 1333 C C . TYR A 1 161 ? 12.693 3.253 -13.286 1.00 80.25 161 TYR A C 1
ATOM 1335 O O . TYR A 1 161 ? 13.528 3.647 -14.092 1.00 80.25 161 TYR A O 1
ATOM 1343 N N . SER A 1 162 ? 11.946 2.166 -13.520 1.00 76.75 162 SER A N 1
ATOM 1344 C CA . SER A 1 162 ? 12.152 1.321 -14.716 1.00 76.75 162 SER A CA 1
ATOM 1345 C C . SER A 1 162 ? 10.927 1.104 -15.611 1.00 76.75 162 SER A C 1
ATOM 1347 O O . SER A 1 162 ? 11.062 0.508 -16.674 1.00 76.75 162 SER A O 1
ATOM 1349 N N . LEU A 1 163 ? 9.738 1.587 -15.218 1.00 76.88 163 LEU A N 1
ATOM 1350 C CA . LEU A 1 163 ? 8.443 1.287 -15.872 1.00 76.88 163 LEU A CA 1
ATOM 1351 C C . LEU A 1 163 ? 8.110 -0.214 -15.966 1.00 76.88 163 LEU A C 1
ATOM 1353 O O . LEU A 1 163 ? 7.147 -0.596 -16.627 1.00 76.88 163 LEU A O 1
ATOM 1357 N N . GLN A 1 164 ? 8.852 -1.073 -15.267 1.00 82.00 164 GLN A N 1
ATOM 1358 C CA . GLN A 1 164 ? 8.707 -2.527 -15.297 1.00 82.00 164 GLN A CA 1
ATOM 1359 C C . GLN A 1 164 ? 7.567 -3.021 -14.391 1.00 82.00 164 GLN A C 1
ATOM 1361 O O . GLN A 1 164 ? 7.736 -3.954 -13.610 1.00 82.00 164 GLN A O 1
ATOM 1366 N N . PHE A 1 165 ? 6.382 -2.417 -14.495 1.00 85.56 165 PHE A N 1
ATOM 1367 C CA . PHE A 1 165 ? 5.236 -2.769 -13.652 1.00 85.56 165 PHE A CA 1
ATOM 1368 C C . PHE A 1 165 ? 4.814 -4.236 -13.809 1.00 85.56 165 PHE A C 1
ATOM 1370 O O . PHE A 1 165 ? 4.675 -4.966 -12.830 1.00 85.56 165 PHE A O 1
ATOM 1377 N N . ILE A 1 166 ? 4.667 -4.685 -15.058 1.00 84.31 166 ILE A N 1
ATOM 1378 C CA . ILE A 1 166 ? 4.196 -6.031 -15.409 1.00 84.31 166 ILE A CA 1
ATOM 1379 C C . ILE A 1 166 ? 5.065 -7.134 -14.782 1.00 84.31 166 ILE A C 1
ATOM 1381 O O . ILE A 1 166 ? 4.520 -7.998 -14.089 1.00 84.31 166 ILE A O 1
ATOM 1385 N N . PRO A 1 167 ? 6.396 -7.159 -14.988 1.00 88.19 167 PRO A N 1
ATOM 1386 C CA . PRO A 1 167 ? 7.229 -8.195 -14.390 1.00 88.19 167 PRO A CA 1
ATOM 1387 C C . PRO A 1 167 ? 7.342 -8.070 -12.869 1.00 88.19 167 PRO A C 1
ATOM 1389 O O . PRO A 1 167 ? 7.516 -9.105 -12.229 1.00 88.19 167 PRO A O 1
ATOM 1392 N N . VAL A 1 168 ? 7.204 -6.868 -12.287 1.00 90.50 168 VAL A N 1
ATOM 1393 C CA . VAL A 1 168 ? 7.153 -6.706 -10.825 1.00 90.50 168 VAL A CA 1
ATOM 1394 C C . VAL A 1 168 ? 5.906 -7.378 -10.253 1.00 90.50 168 VAL A C 1
ATOM 1396 O O . VAL A 1 168 ? 6.037 -8.249 -9.397 1.00 90.50 168 VAL A O 1
ATOM 1399 N N . VAL A 1 169 ? 4.716 -7.065 -10.780 1.00 90.94 169 VAL A N 1
ATOM 1400 C CA . VAL A 1 169 ? 3.459 -7.721 -10.375 1.00 90.94 169 VAL A CA 1
ATOM 1401 C C . VAL A 1 169 ? 3.553 -9.233 -10.557 1.00 90.94 169 VAL A C 1
ATOM 1403 O O . VAL A 1 169 ? 3.217 -9.993 -9.653 1.00 90.94 169 VAL A O 1
ATOM 1406 N N . LYS A 1 170 ? 4.053 -9.689 -11.713 1.00 91.12 170 LYS A N 1
ATOM 1407 C CA . LYS A 1 170 ? 4.210 -11.121 -11.986 1.00 91.12 170 LYS A CA 1
ATOM 1408 C C . LYS A 1 170 ? 5.131 -11.794 -10.965 1.00 91.12 170 LYS A C 1
ATOM 1410 O O . LYS A 1 170 ? 4.787 -12.867 -10.485 1.00 91.12 170 LYS A O 1
ATOM 1415 N N . GLY A 1 171 ? 6.266 -11.177 -10.634 1.00 92.94 171 GLY A N 1
ATOM 1416 C CA . GLY A 1 171 ? 7.213 -11.717 -9.657 1.00 92.94 171 GLY A CA 1
ATOM 1417 C C . GLY A 1 171 ? 6.638 -11.771 -8.239 1.00 92.94 171 GLY A C 1
ATOM 1418 O O . GLY A 1 171 ? 6.746 -12.796 -7.571 1.00 92.94 171 GLY A O 1
ATOM 1419 N N . VAL A 1 172 ? 5.947 -10.712 -7.804 1.00 94.94 172 VAL A N 1
ATOM 1420 C CA . VAL A 1 172 ? 5.272 -10.681 -6.495 1.00 94.94 172 VAL A CA 1
ATOM 1421 C C . VAL A 1 172 ? 4.177 -11.748 -6.416 1.00 94.94 172 VAL A C 1
ATOM 1423 O O . VAL A 1 172 ? 4.139 -12.501 -5.448 1.00 94.94 172 VAL A O 1
ATOM 1426 N N . ASN A 1 173 ? 3.342 -11.898 -7.448 1.00 93.88 173 ASN A N 1
ATOM 1427 C CA . ASN A 1 173 ? 2.275 -12.907 -7.454 1.00 93.88 173 ASN A CA 1
ATOM 1428 C C . ASN A 1 173 ? 2.826 -14.335 -7.482 1.00 93.88 173 ASN A C 1
ATOM 1430 O O . ASN A 1 173 ? 2.273 -15.219 -6.833 1.00 93.88 173 ASN A O 1
ATOM 1434 N N . GLN A 1 174 ? 3.930 -14.565 -8.199 1.00 94.12 174 GLN A N 1
ATOM 1435 C CA . GLN A 1 174 ? 4.624 -15.854 -8.186 1.00 94.12 174 GLN A CA 1
ATOM 1436 C C . GLN A 1 174 ? 5.178 -16.189 -6.800 1.00 94.12 174 GLN A C 1
ATOM 1438 O O . GLN A 1 174 ? 5.043 -17.329 -6.363 1.00 94.12 174 GLN A O 1
ATOM 1443 N N . PHE A 1 175 ? 5.760 -15.212 -6.101 1.00 95.31 175 PHE A N 1
ATOM 1444 C CA . PHE A 1 175 ? 6.223 -15.390 -4.726 1.00 95.31 175 PHE A CA 1
ATOM 1445 C C . PHE A 1 175 ? 5.056 -15.669 -3.765 1.00 95.31 175 PHE A C 1
ATOM 1447 O O . PHE A 1 175 ? 5.083 -16.657 -3.029 1.00 95.31 175 PHE A O 1
ATOM 1454 N N . LEU A 1 176 ? 3.998 -14.851 -3.805 1.00 94.75 176 LEU A N 1
ATOM 1455 C CA . LEU A 1 176 ? 2.832 -15.009 -2.930 1.00 94.75 176 LEU A CA 1
ATOM 1456 C C . LEU A 1 176 ? 2.116 -16.345 -3.167 1.00 94.75 176 LEU A C 1
ATOM 1458 O O . LEU A 1 176 ? 1.706 -16.988 -2.208 1.00 94.75 176 LEU A O 1
ATOM 1462 N N . GLY A 1 177 ? 2.040 -16.812 -4.417 1.00 92.50 177 GLY A N 1
ATOM 1463 C CA . GLY A 1 177 ? 1.460 -18.114 -4.758 1.00 92.50 177 GLY A CA 1
ATOM 1464 C C . GLY A 1 177 ? 2.233 -19.322 -4.211 1.00 92.50 177 GLY A C 1
ATOM 1465 O O . GLY A 1 177 ? 1.651 -20.394 -4.073 1.00 92.50 177 GLY A O 1
ATOM 1466 N N . LYS A 1 178 ? 3.521 -19.163 -3.880 1.00 94.31 178 LYS A N 1
ATOM 1467 C CA . LYS A 1 178 ? 4.347 -20.194 -3.222 1.00 94.31 178 LYS A CA 1
ATOM 1468 C C . LYS A 1 178 ? 4.446 -20.013 -1.706 1.00 94.31 178 LYS A C 1
ATOM 1470 O O . LYS A 1 178 ? 5.003 -20.872 -1.026 1.00 94.31 178 LYS A O 1
ATOM 1475 N N . THR A 1 179 ? 3.981 -18.881 -1.181 1.00 94.06 179 THR A N 1
ATOM 1476 C CA . THR A 1 179 ? 4.151 -18.529 0.231 1.00 94.06 179 THR A CA 1
ATOM 1477 C C . THR A 1 179 ? 3.223 -19.387 1.095 1.00 94.06 179 THR A C 1
ATOM 1479 O O . THR A 1 179 ? 2.028 -19.449 0.799 1.00 94.06 179 THR A O 1
ATOM 1482 N N . PRO A 1 180 ? 3.725 -20.020 2.174 1.00 93.88 180 PRO A N 1
ATOM 1483 C CA . PRO A 1 180 ? 2.875 -20.765 3.094 1.00 93.88 180 PRO A CA 1
ATOM 1484 C C . PRO A 1 180 ? 1.769 -19.888 3.704 1.00 93.88 180 PRO A C 1
ATOM 1486 O O . PRO A 1 180 ? 2.028 -18.718 4.025 1.00 93.88 180 PRO A O 1
ATOM 1489 N N . PRO A 1 181 ? 0.551 -20.424 3.906 1.00 91.50 181 PRO A N 1
ATOM 1490 C CA . PRO A 1 181 ? -0.575 -19.649 4.420 1.00 91.50 181 PRO A CA 1
ATOM 1491 C C . PRO A 1 181 ? -0.305 -18.954 5.764 1.00 91.50 181 PRO A C 1
ATOM 1493 O O . PRO A 1 181 ? -0.817 -17.856 5.977 1.00 91.50 181 PRO A O 1
ATOM 1496 N N . GLU A 1 182 ? 0.530 -19.524 6.645 1.00 91.19 182 GLU A N 1
ATOM 1497 C CA . GLU A 1 182 ? 0.870 -18.914 7.941 1.00 91.19 182 GLU A CA 1
ATOM 1498 C C . GLU A 1 182 ? 1.626 -17.578 7.840 1.00 91.19 182 GLU A C 1
ATOM 1500 O O . GLU A 1 182 ? 1.524 -16.737 8.731 1.00 91.19 182 GLU A O 1
ATOM 1505 N N . HIS A 1 183 ? 2.375 -17.349 6.761 1.00 94.25 183 HIS A N 1
ATOM 1506 C CA . HIS A 1 183 ? 3.170 -16.131 6.576 1.00 94.25 183 HIS A CA 1
ATOM 1507 C C . HIS A 1 183 ? 2.520 -15.141 5.614 1.00 94.25 183 HIS A C 1
ATOM 1509 O O . HIS A 1 183 ? 2.951 -13.993 5.512 1.00 94.25 183 HIS A O 1
ATOM 1515 N N . LEU A 1 184 ? 1.475 -15.572 4.916 1.00 95.06 184 LEU A N 1
ATOM 1516 C CA . LEU A 1 184 ? 0.891 -14.854 3.797 1.00 95.06 184 LEU A CA 1
ATOM 1517 C C . LEU A 1 184 ? 0.369 -13.463 4.187 1.00 95.06 184 LEU A C 1
ATOM 1519 O O . LEU A 1 184 ? 0.753 -12.469 3.572 1.00 95.06 184 LEU A O 1
ATOM 1523 N N . ILE A 1 185 ? -0.465 -13.378 5.231 1.00 96.62 185 ILE A N 1
ATOM 1524 C CA . ILE A 1 185 ? -1.059 -12.104 5.670 1.00 96.62 185 ILE A CA 1
ATOM 1525 C C . ILE A 1 185 ? 0.027 -11.142 6.151 1.00 96.62 185 ILE A C 1
ATOM 1527 O O . ILE A 1 185 ? -0.017 -9.964 5.810 1.00 96.62 185 ILE A O 1
ATOM 1531 N N . PHE A 1 186 ? 1.037 -11.644 6.865 1.00 96.56 186 PHE A N 1
ATOM 1532 C CA . PHE A 1 186 ? 2.178 -10.844 7.310 1.00 96.56 186 PHE A CA 1
ATOM 1533 C C . PHE A 1 186 ? 3.001 -10.291 6.132 1.00 96.56 186 PHE A C 1
ATOM 1535 O O . PHE A 1 186 ? 3.383 -9.124 6.118 1.00 96.56 186 PHE A O 1
ATOM 1542 N N . LYS A 1 187 ? 3.258 -11.096 5.096 1.00 96.00 187 LYS A N 1
ATOM 1543 C CA . LYS A 1 187 ? 3.980 -10.627 3.901 1.00 96.00 187 LYS A CA 1
ATOM 1544 C C . LYS A 1 187 ? 3.173 -9.575 3.145 1.00 96.00 187 LYS A C 1
ATOM 1546 O O . LYS A 1 187 ? 3.700 -8.525 2.789 1.00 96.00 187 LYS A O 1
ATOM 1551 N N . ILE A 1 188 ? 1.877 -9.805 2.958 1.00 96.50 188 ILE A N 1
ATOM 1552 C CA . ILE A 1 188 ? 0.996 -8.845 2.284 1.00 96.50 188 ILE A CA 1
ATOM 1553 C C . ILE A 1 188 ? 0.826 -7.570 3.122 1.00 96.50 188 ILE A C 1
ATOM 1555 O O . ILE A 1 188 ? 0.766 -6.476 2.563 1.00 96.50 188 ILE A O 1
ATOM 1559 N N . SER A 1 189 ? 0.822 -7.664 4.453 1.00 96.12 189 SER A N 1
ATOM 1560 C CA . SER A 1 189 ? 0.771 -6.479 5.307 1.00 96.12 189 SER A CA 1
ATOM 1561 C C . SER A 1 189 ? 2.027 -5.620 5.151 1.00 96.12 189 SER A C 1
ATOM 1563 O O . SER A 1 189 ? 1.905 -4.401 5.067 1.00 96.12 189 SER A O 1
ATOM 1565 N N . GLN A 1 190 ? 3.208 -6.239 5.029 1.00 95.38 190 GLN A N 1
ATOM 1566 C CA . GLN A 1 190 ? 4.460 -5.538 4.718 1.00 95.38 190 GLN A CA 1
ATOM 1567 C C . GLN A 1 190 ? 4.441 -4.911 3.315 1.00 95.38 190 GLN A C 1
ATOM 1569 O O . GLN A 1 190 ? 4.874 -3.773 3.150 1.00 95.38 190 GLN A O 1
ATOM 1574 N N . LEU A 1 191 ? 3.887 -5.612 2.318 1.00 95.06 191 LEU A N 1
ATOM 1575 C CA . LEU A 1 191 ? 3.667 -5.069 0.970 1.00 95.06 191 LEU A CA 1
ATOM 1576 C C . LEU A 1 191 ? 2.776 -3.811 0.997 1.00 95.06 191 LEU A C 1
ATOM 1578 O O . LEU A 1 191 ? 3.003 -2.879 0.231 1.00 95.06 191 LEU A O 1
ATOM 1582 N N . ALA A 1 192 ? 1.782 -3.784 1.887 1.00 94.75 192 ALA A N 1
ATOM 1583 C CA . ALA A 1 192 ? 0.838 -2.683 2.065 1.00 94.75 192 ALA A CA 1
ATOM 1584 C C . ALA A 1 192 ? 1.285 -1.615 3.087 1.00 94.75 192 ALA A C 1
ATOM 1586 O O . ALA A 1 192 ? 0.514 -0.701 3.368 1.00 94.75 192 ALA A O 1
ATOM 1587 N N . GLU A 1 193 ? 2.488 -1.715 3.667 1.00 90.75 193 GLU A N 1
ATOM 1588 C CA . GLU A 1 193 ? 2.979 -0.731 4.645 1.00 90.75 193 GLU A CA 1
ATOM 1589 C C . GLU A 1 193 ? 3.340 0.594 3.964 1.00 90.75 193 GLU A C 1
ATOM 1591 O O . GLU A 1 193 ? 2.807 1.645 4.315 1.00 90.75 193 GLU A O 1
ATOM 1596 N N . HIS A 1 194 ? 4.220 0.511 2.960 1.00 87.25 194 HIS A N 1
ATOM 1597 C CA . HIS A 1 194 ? 4.732 1.642 2.184 1.00 87.25 194 HIS A CA 1
ATOM 1598 C C . HIS A 1 194 ? 4.929 1.251 0.707 1.00 87.25 194 HIS A C 1
ATOM 1600 O O . HIS A 1 194 ? 6.064 1.243 0.208 1.00 87.25 194 HIS A O 1
ATOM 1606 N N . PRO A 1 195 ? 3.863 0.856 -0.015 1.00 87.25 195 PRO A N 1
ATOM 1607 C CA . PRO A 1 195 ? 3.986 0.564 -1.436 1.00 87.25 195 PRO A CA 1
ATOM 1608 C C . PRO A 1 195 ? 4.338 1.846 -2.200 1.00 87.25 195 PRO A C 1
ATOM 1610 O O . PRO A 1 195 ? 3.717 2.888 -1.997 1.00 87.25 195 PRO A O 1
ATOM 1613 N N . TYR A 1 196 ? 5.294 1.778 -3.137 1.00 84.56 196 TYR A N 1
ATOM 1614 C CA . TYR A 1 196 ? 5.518 2.902 -4.060 1.00 84.56 196 TYR A CA 1
ATOM 1615 C C . TYR A 1 196 ? 4.250 3.222 -4.866 1.00 84.56 196 TYR A C 1
ATOM 1617 O O . TYR A 1 196 ? 3.950 4.385 -5.144 1.00 84.56 196 TYR A O 1
ATOM 1625 N N . ASP A 1 197 ? 3.514 2.174 -5.239 1.00 84.38 197 ASP A N 1
ATOM 1626 C CA . ASP A 1 197 ? 2.248 2.269 -5.945 1.00 84.38 197 ASP A CA 1
ATOM 1627 C C . ASP A 1 197 ? 1.262 1.231 -5.402 1.00 84.38 197 ASP A C 1
ATOM 1629 O O . ASP A 1 197 ? 1.508 0.023 -5.470 1.00 84.38 197 ASP A O 1
ATOM 1633 N N . TRP A 1 198 ? 0.121 1.699 -4.895 1.00 90.31 198 TRP A N 1
ATOM 1634 C CA . TRP A 1 198 ? -0.958 0.847 -4.402 1.00 90.31 198 TRP A CA 1
ATOM 1635 C C . TRP A 1 198 ? -1.548 -0.063 -5.491 1.00 90.31 198 TRP A C 1
ATOM 1637 O O . TRP A 1 198 ? -2.137 -1.098 -5.170 1.00 90.31 198 TRP A O 1
ATOM 1647 N N . LEU A 1 199 ? -1.329 0.241 -6.778 1.00 88.38 199 LEU A N 1
ATOM 1648 C CA . LEU A 1 199 ? -1.643 -0.683 -7.867 1.00 88.38 199 LEU A CA 1
ATOM 1649 C C . LEU A 1 199 ? -0.912 -2.022 -7.719 1.00 88.38 199 LEU A C 1
ATOM 1651 O O . LEU A 1 199 ? -1.478 -3.044 -8.095 1.00 88.38 199 LEU A O 1
ATOM 1655 N N . LEU A 1 200 ? 0.288 -2.067 -7.128 1.00 90.94 200 LEU A N 1
ATOM 1656 C CA . LEU A 1 200 ? 0.960 -3.340 -6.852 1.00 90.94 200 LEU A CA 1
ATOM 1657 C C . LEU A 1 200 ? 0.122 -4.218 -5.908 1.00 90.94 200 LEU A C 1
ATOM 1659 O O . LEU A 1 200 ? -0.097 -5.390 -6.204 1.00 90.94 200 LEU A O 1
ATOM 1663 N N . VAL A 1 201 ? -0.408 -3.642 -4.822 1.00 93.56 201 VAL A N 1
ATOM 1664 C CA . VAL A 1 201 ? -1.293 -4.343 -3.873 1.00 93.56 201 VAL A CA 1
ATOM 1665 C C . VAL A 1 201 ? -2.593 -4.762 -4.565 1.00 93.56 201 VAL A C 1
ATOM 1667 O O . VAL A 1 201 ? -3.037 -5.900 -4.425 1.00 93.56 201 VAL A O 1
ATOM 1670 N N . LYS A 1 202 ? -3.176 -3.884 -5.391 1.00 92.00 202 LYS A N 1
ATOM 1671 C CA . LYS A 1 202 ? -4.376 -4.208 -6.174 1.00 92.00 202 LYS A CA 1
ATOM 1672 C C . LYS A 1 202 ? -4.151 -5.411 -7.088 1.00 92.00 202 LYS A C 1
ATOM 1674 O O . LYS A 1 202 ? -4.931 -6.359 -7.062 1.00 92.00 202 LYS A O 1
ATOM 1679 N N . PHE A 1 203 ? -3.104 -5.389 -7.908 1.00 89.94 203 PHE A N 1
ATOM 1680 C CA . PHE A 1 203 ? -2.816 -6.451 -8.876 1.00 89.94 203 PHE A CA 1
ATOM 1681 C C . PHE A 1 203 ? -2.182 -7.700 -8.250 1.00 89.94 203 PHE A C 1
ATOM 1683 O O . PHE A 1 203 ? -2.052 -8.717 -8.932 1.00 89.94 203 PHE A O 1
ATOM 1690 N N . ALA A 1 204 ? -1.889 -7.668 -6.947 1.00 89.81 204 ALA A N 1
ATOM 1691 C CA . ALA A 1 204 ? -1.703 -8.879 -6.157 1.00 89.81 204 ALA A CA 1
ATOM 1692 C C . ALA A 1 204 ? -3.007 -9.655 -5.907 1.00 89.81 204 ALA A C 1
ATOM 1694 O O . ALA A 1 204 ? -2.955 -10.812 -5.515 1.00 89.81 204 ALA A O 1
ATOM 1695 N N . SER A 1 205 ? -4.170 -9.056 -6.186 1.00 88.56 205 SER A N 1
ATOM 1696 C CA . SER A 1 205 ? -5.485 -9.714 -6.122 1.00 88.56 205 SER A CA 1
ATOM 1697 C C . SER A 1 205 ? -6.236 -9.735 -7.457 1.00 88.56 205 SER A C 1
ATOM 1699 O O . SER A 1 205 ? -7.019 -10.642 -7.725 1.00 88.56 205 SER A O 1
ATOM 1701 N N . ALA A 1 206 ? -6.035 -8.731 -8.310 1.00 84.75 206 ALA A N 1
ATOM 1702 C CA . ALA A 1 206 ? -6.729 -8.590 -9.585 1.00 84.75 206 ALA A CA 1
ATOM 1703 C C . ALA A 1 206 ? -5.929 -9.205 -10.743 1.00 84.75 206 ALA A C 1
ATOM 1705 O O . ALA A 1 206 ? -4.699 -9.165 -10.768 1.00 84.75 206 ALA A O 1
ATOM 1706 N N . ALA A 1 207 ? -6.623 -9.710 -11.767 1.00 79.31 207 ALA A N 1
ATOM 1707 C CA . ALA A 1 207 ? -5.940 -10.159 -12.975 1.00 79.31 207 ALA A CA 1
ATOM 1708 C C . ALA A 1 207 ? -5.370 -8.989 -13.775 1.00 79.31 207 ALA A C 1
ATOM 1710 O O . ALA A 1 207 ? -6.087 -8.095 -14.218 1.00 79.31 207 ALA A O 1
ATOM 1711 N N . LEU A 1 208 ? -4.070 -9.078 -14.035 1.00 72.56 208 LEU A N 1
ATOM 1712 C CA . LEU A 1 208 ? -3.324 -8.108 -14.823 1.00 72.56 208 LEU A CA 1
ATOM 1713 C C . LEU A 1 208 ? -3.715 -8.120 -16.320 1.00 72.56 208 LEU A C 1
ATOM 1715 O O . LEU A 1 208 ? -3.657 -7.089 -16.985 1.00 72.56 208 LEU A O 1
ATOM 1719 N N . GLY A 1 209 ? -4.116 -9.282 -16.854 1.00 64.12 209 GLY A N 1
ATOM 1720 C CA . GLY A 1 209 ? -4.273 -9.515 -18.297 1.00 64.12 209 GLY A CA 1
ATOM 1721 C C . GLY A 1 209 ? -5.415 -8.755 -18.983 1.00 64.12 209 GLY A C 1
ATOM 1722 O O . GLY A 1 209 ? -5.239 -8.315 -20.115 1.00 64.12 209 GLY A O 1
ATOM 1723 N N . GLU A 1 210 ? -6.556 -8.571 -18.316 1.00 55.78 210 GLU A N 1
ATOM 1724 C CA . GLU A 1 210 ? -7.725 -7.908 -18.923 1.00 55.78 210 GLU A CA 1
ATOM 1725 C C . GLU A 1 210 ? -7.559 -6.382 -18.991 1.00 55.78 210 GLU A C 1
ATOM 1727 O O . GLU A 1 210 ? -7.912 -5.752 -19.984 1.00 55.78 210 GLU A O 1
ATOM 1732 N N . GLU A 1 211 ? -6.921 -5.785 -17.983 1.00 58.59 211 GLU A N 1
ATOM 1733 C CA . GLU A 1 211 ? -6.670 -4.342 -17.936 1.00 58.59 211 GLU A CA 1
ATOM 1734 C C . GLU A 1 211 ? -5.515 -3.930 -18.869 1.00 58.59 211 GLU A C 1
ATOM 1736 O O . GLU A 1 211 ? -5.585 -2.906 -19.549 1.00 58.59 211 GLU A O 1
ATOM 1741 N N . LEU A 1 212 ? -4.464 -4.755 -18.966 1.00 58.06 212 LEU A N 1
ATOM 1742 C CA . LEU A 1 212 ? -3.345 -4.497 -19.874 1.00 58.06 212 LEU A CA 1
ATOM 1743 C C . LEU A 1 212 ? -3.776 -4.473 -21.341 1.00 58.06 212 LEU A C 1
ATOM 1745 O O . LEU A 1 212 ? -3.316 -3.604 -22.072 1.00 58.06 212 LEU A O 1
ATOM 1749 N N . LYS A 1 213 ? -4.660 -5.379 -21.786 1.00 53.31 213 LYS A N 1
ATOM 1750 C CA . LYS A 1 213 ? -5.115 -5.415 -23.189 1.00 53.31 213 LYS A CA 1
ATOM 1751 C C . LYS A 1 213 ? -5.695 -4.072 -23.640 1.00 53.31 213 LYS A C 1
ATOM 1753 O O . LYS A 1 213 ? -5.351 -3.597 -24.714 1.00 53.31 213 LYS A O 1
ATOM 1758 N N . LEU A 1 214 ? -6.513 -3.436 -22.801 1.00 47.62 214 LEU A N 1
ATOM 1759 C CA . LEU A 1 214 ? -7.130 -2.138 -23.095 1.00 47.62 214 LEU A CA 1
ATOM 1760 C C . LEU A 1 214 ? -6.135 -0.970 -22.991 1.00 47.62 214 LEU A C 1
ATOM 1762 O O . LEU A 1 214 ? -6.208 -0.015 -23.764 1.00 47.62 214 LEU A O 1
ATOM 1766 N N . GLN A 1 215 ? -5.179 -1.039 -22.063 1.00 51.22 215 GLN A N 1
ATOM 1767 C CA . GLN A 1 215 ? -4.223 0.046 -21.810 1.00 51.22 215 GLN A CA 1
ATOM 1768 C C . GLN A 1 215 ? -3.000 0.037 -22.744 1.00 51.22 215 GLN A C 1
ATOM 1770 O O . GLN A 1 215 ? -2.457 1.101 -23.042 1.00 51.22 215 GLN A O 1
ATOM 1775 N N . LEU A 1 216 ? -2.586 -1.132 -23.253 1.00 49.50 216 LEU A N 1
ATOM 1776 C CA . LEU A 1 216 ? -1.557 -1.258 -24.294 1.00 49.50 216 LEU A CA 1
ATOM 1777 C C . LEU A 1 216 ? -2.033 -0.613 -25.618 1.00 49.50 216 LEU A C 1
ATOM 1779 O O . LEU A 1 216 ? -1.220 -0.039 -26.337 1.00 49.50 216 LEU A O 1
ATOM 1783 N N . ILE A 1 217 ? -3.341 -0.645 -25.914 1.00 45.03 217 ILE A N 1
ATOM 1784 C CA . ILE A 1 217 ? -3.938 -0.068 -27.136 1.00 45.03 217 ILE A CA 1
ATOM 1785 C C . ILE A 1 217 ? -4.019 1.469 -27.067 1.00 45.03 217 ILE A C 1
ATOM 1787 O O . ILE A 1 217 ? -3.777 2.144 -28.063 1.00 45.03 217 ILE A O 1
ATOM 1791 N N . ASN A 1 218 ? -4.289 2.038 -25.888 1.00 41.53 218 ASN A N 1
ATOM 1792 C CA . ASN A 1 218 ? -4.519 3.483 -25.716 1.00 41.53 218 ASN A CA 1
ATOM 1793 C C . ASN A 1 218 ? -3.253 4.303 -25.394 1.00 41.53 218 ASN A C 1
ATOM 1795 O O . ASN A 1 218 ? -3.331 5.514 -25.182 1.00 41.53 218 ASN A O 1
ATOM 1799 N N . GLY A 1 219 ? -2.083 3.659 -25.353 1.00 40.22 219 GLY A N 1
ATOM 1800 C CA . GLY A 1 219 ? -0.820 4.277 -24.955 1.00 40.22 219 GLY A CA 1
ATOM 1801 C C . GLY A 1 219 ? -0.714 4.484 -23.438 1.00 40.22 219 GLY A C 1
ATOM 1802 O O . GLY A 1 219 ? -1.611 5.007 -22.777 1.00 40.22 219 GLY A O 1
ATOM 1803 N N . LEU A 1 220 ? 0.443 4.126 -22.870 1.00 46.50 220 LEU A N 1
ATOM 1804 C CA . LEU A 1 220 ? 0.764 4.201 -21.433 1.00 46.50 220 LEU A CA 1
ATOM 1805 C C . LEU A 1 220 ? 0.631 5.613 -20.797 1.00 46.50 220 LEU A C 1
ATOM 1807 O O . LEU A 1 220 ? 0.845 5.763 -19.595 1.00 46.50 220 LEU A O 1
ATOM 1811 N N . LEU A 1 221 ? 0.298 6.660 -21.568 1.00 37.66 221 LEU A N 1
ATOM 1812 C CA . LEU A 1 221 ? 0.109 8.037 -21.090 1.00 37.66 221 LEU A CA 1
ATOM 1813 C C . LEU A 1 221 ? -1.071 8.142 -20.100 1.00 37.66 221 LEU A C 1
ATOM 1815 O O . LEU A 1 221 ? -1.103 9.033 -19.251 1.00 37.66 221 LEU A O 1
ATOM 1819 N N . PHE A 1 222 ? -2.022 7.205 -20.180 1.00 41.28 222 PHE A N 1
ATOM 1820 C CA . PHE A 1 222 ? -3.267 7.200 -19.406 1.00 41.28 222 PHE A CA 1
ATOM 1821 C C . PHE A 1 222 ? -3.243 6.339 -18.141 1.00 41.28 222 PHE A C 1
ATOM 1823 O O . PHE A 1 222 ? -4.283 6.173 -17.502 1.00 41.28 222 PHE A O 1
ATOM 1830 N N . TRP A 1 223 ? -2.064 5.879 -17.712 1.00 41.06 223 TRP A N 1
ATOM 1831 C CA . TRP A 1 223 ? -1.896 5.093 -16.482 1.00 41.06 223 TRP A CA 1
ATOM 1832 C C . TRP A 1 223 ? -2.433 5.793 -15.217 1.00 41.06 223 TRP A C 1
ATOM 1834 O O . TRP A 1 223 ? -2.684 5.151 -14.206 1.00 41.06 223 TRP A O 1
ATOM 1844 N N . ARG A 1 224 ? -2.614 7.125 -15.258 1.00 40.16 224 ARG A N 1
ATOM 1845 C CA . ARG A 1 224 ? -2.899 7.942 -14.067 1.00 40.16 224 ARG A CA 1
ATOM 1846 C C . ARG A 1 224 ? -4.309 8.532 -13.968 1.00 40.16 224 ARG A C 1
ATOM 1848 O O . ARG A 1 224 ? -4.634 9.073 -12.917 1.00 40.16 224 ARG A O 1
ATOM 1855 N N . LYS A 1 225 ? -5.135 8.496 -15.023 1.00 40.69 225 LYS A N 1
ATOM 1856 C CA . LYS A 1 225 ? -6.473 9.139 -14.994 1.00 40.69 225 LYS A CA 1
ATOM 1857 C C . LYS A 1 225 ? -7.650 8.171 -15.006 1.00 40.69 225 LYS A C 1
ATOM 1859 O O . LYS A 1 225 ? -8.729 8.559 -14.569 1.00 40.69 225 LYS A O 1
ATOM 1864 N N . SER A 1 226 ? -7.464 6.938 -15.466 1.00 44.09 226 SER A N 1
ATOM 1865 C CA . SER A 1 226 ? -8.518 5.927 -15.403 1.00 44.09 226 SER A CA 1
ATOM 1866 C C . SER A 1 226 ? -8.310 5.069 -14.158 1.00 44.09 226 SER A C 1
ATOM 1868 O O . SER A 1 226 ? -7.236 4.510 -13.953 1.00 44.09 226 SER A O 1
ATOM 1870 N N . LYS A 1 227 ? -9.321 4.998 -13.281 1.00 54.28 227 LYS A N 1
ATOM 1871 C CA . LYS A 1 227 ? -9.330 3.980 -12.226 1.00 54.28 227 LYS A CA 1
ATOM 1872 C C . LYS A 1 227 ? -9.389 2.622 -12.935 1.00 54.28 227 LYS A C 1
ATOM 1874 O O . LYS A 1 227 ? -10.349 2.420 -13.681 1.00 54.28 227 LYS A O 1
ATOM 1879 N N . PRO A 1 228 ? -8.412 1.720 -12.731 1.00 57.47 228 PRO A N 1
ATOM 1880 C CA . PRO A 1 228 ? -8.441 0.425 -13.392 1.00 57.47 228 PRO A CA 1
ATOM 1881 C C . PRO A 1 228 ? -9.737 -0.298 -13.019 1.00 57.47 228 PRO A C 1
ATOM 1883 O O . PRO A 1 228 ? -10.111 -0.317 -11.840 1.00 57.47 228 PRO A O 1
ATOM 1886 N N . GLN A 1 229 ? -10.433 -0.859 -14.002 1.00 60.56 229 GLN A N 1
ATOM 1887 C CA . GLN A 1 229 ? -11.753 -1.466 -13.813 1.00 60.56 229 GLN A CA 1
ATOM 1888 C C . GLN A 1 229 ? -11.658 -2.882 -13.243 1.00 60.56 229 GLN A C 1
ATOM 1890 O O . GLN A 1 229 ? -12.613 -3.350 -12.623 1.00 60.56 229 GLN A O 1
ATOM 1895 N N . ALA A 1 230 ? -10.498 -3.537 -13.386 1.00 67.50 230 ALA A N 1
ATOM 1896 C CA . ALA A 1 230 ? -10.261 -4.863 -12.827 1.00 67.50 230 ALA A CA 1
ATOM 1897 C C . ALA A 1 230 ? -10.569 -4.903 -11.319 1.00 67.50 230 ALA A C 1
ATOM 1899 O O . ALA A 1 230 ? -9.953 -4.188 -10.516 1.00 67.50 230 ALA A O 1
ATOM 1900 N N . GLN A 1 231 ? -11.538 -5.739 -10.947 1.00 77.81 231 GLN A N 1
ATOM 1901 C CA . GLN A 1 231 ? -11.914 -5.966 -9.558 1.00 77.81 231 GLN A CA 1
ATOM 1902 C C . GLN A 1 231 ? -10.950 -6.978 -8.911 1.00 77.81 231 GLN A C 1
ATOM 1904 O O . GLN A 1 231 ? -10.565 -7.954 -9.567 1.00 77.81 231 GLN A O 1
ATOM 1909 N N . PRO A 1 232 ? -10.542 -6.750 -7.649 1.00 83.19 232 PRO A N 1
ATOM 1910 C CA . PRO A 1 232 ? -9.864 -7.752 -6.831 1.00 83.19 232 PRO A CA 1
ATOM 1911 C C . PRO A 1 232 ? -10.593 -9.100 -6.835 1.00 83.19 232 PRO A C 1
ATOM 1913 O O . PRO A 1 232 ? -11.820 -9.137 -6.754 1.00 83.19 232 PRO A O 1
ATOM 1916 N N . ARG A 1 233 ? -9.846 -10.204 -6.926 1.00 87.44 233 ARG A N 1
ATOM 1917 C CA . ARG A 1 233 ? -10.380 -11.566 -6.798 1.00 87.44 233 ARG A CA 1
ATOM 1918 C C . ARG A 1 233 ? -10.179 -12.076 -5.374 1.00 87.44 233 ARG A C 1
ATOM 1920 O O . ARG A 1 233 ? -9.260 -11.641 -4.688 1.00 87.44 233 ARG A O 1
ATOM 1927 N N . LEU A 1 234 ? -11.031 -13.008 -4.952 1.00 91.31 234 LEU A N 1
ATOM 1928 C CA . LEU A 1 234 ? -10.999 -13.638 -3.623 1.00 91.31 234 LEU A CA 1
ATOM 1929 C C . LEU A 1 234 ? -10.854 -15.173 -3.711 1.00 91.31 234 LEU A C 1
ATOM 1931 O O . LEU A 1 234 ? -11.150 -15.888 -2.764 1.00 91.31 234 LEU A O 1
ATOM 1935 N N . ASP A 1 235 ? -10.439 -15.682 -4.870 1.00 89.00 235 ASP A N 1
ATOM 1936 C CA . ASP A 1 235 ? -10.327 -17.106 -5.217 1.00 89.00 235 ASP A CA 1
ATOM 1937 C C . ASP A 1 235 ? -9.165 -17.822 -4.516 1.00 89.00 235 ASP A C 1
ATOM 1939 O O . ASP A 1 235 ? -9.219 -19.032 -4.312 1.00 89.00 235 ASP A O 1
ATOM 1943 N N . THR A 1 236 ? -8.121 -17.087 -4.129 1.00 91.88 236 THR A N 1
ATOM 1944 C CA . THR A 1 236 ? -7.015 -17.621 -3.324 1.00 91.88 236 THR A CA 1
ATOM 1945 C C . THR A 1 236 ? -6.845 -16.816 -2.039 1.00 91.88 236 THR A C 1
ATOM 1947 O O . THR A 1 236 ? -7.149 -15.618 -2.029 1.00 91.88 236 THR A O 1
ATOM 1950 N N . PRO A 1 237 ? -6.290 -17.409 -0.964 1.00 94.56 237 PRO A N 1
ATOM 1951 C CA . PRO A 1 237 ? -5.989 -16.662 0.253 1.00 94.56 237 PRO A CA 1
ATOM 1952 C C . PRO A 1 237 ? -5.081 -15.450 0.005 1.00 94.56 237 PRO A C 1
ATOM 1954 O O . PRO A 1 237 ? -5.277 -14.395 0.605 1.00 94.56 237 PRO A O 1
ATOM 1957 N N . ALA A 1 238 ? -4.117 -15.569 -0.917 1.00 94.31 238 ALA A N 1
ATOM 1958 C CA . ALA A 1 238 ? -3.224 -14.474 -1.293 1.00 94.31 238 ALA A CA 1
ATOM 1959 C C . ALA A 1 238 ? -4.002 -13.312 -1.918 1.00 94.31 238 ALA A C 1
ATOM 1961 O O . ALA A 1 238 ? -3.848 -12.162 -1.504 1.00 94.31 238 ALA A O 1
ATOM 1962 N N . HIS A 1 239 ? -4.878 -13.627 -2.877 1.00 94.75 239 HIS A N 1
ATOM 1963 C CA . HIS A 1 239 ? -5.704 -12.626 -3.537 1.00 94.75 239 HIS A CA 1
ATOM 1964 C C . HIS A 1 239 ? -6.676 -11.972 -2.547 1.00 94.75 239 HIS A C 1
ATOM 1966 O O . HIS A 1 239 ? -6.774 -10.748 -2.518 1.00 94.75 239 HIS A O 1
ATOM 1972 N N . ALA A 1 240 ? -7.319 -12.755 -1.678 1.00 95.88 240 ALA A N 1
ATOM 1973 C CA . ALA A 1 240 ? -8.241 -12.243 -0.670 1.00 95.88 240 ALA A CA 1
ATOM 1974 C C . ALA A 1 240 ? -7.557 -11.320 0.353 1.00 95.88 240 ALA A C 1
ATOM 1976 O O . ALA A 1 240 ? -8.044 -10.222 0.621 1.00 95.88 240 ALA A O 1
ATOM 1977 N N . ALA A 1 241 ? -6.385 -11.698 0.868 1.00 97.06 241 ALA A N 1
ATOM 1978 C CA . ALA A 1 241 ? -5.629 -10.848 1.783 1.00 97.06 241 ALA A CA 1
ATOM 1979 C C . ALA A 1 241 ? -5.185 -9.529 1.116 1.00 97.06 241 ALA A C 1
ATOM 1981 O O . ALA A 1 241 ? -5.365 -8.457 1.696 1.00 97.06 241 ALA A O 1
ATOM 1982 N N . ALA A 1 242 ? -4.662 -9.577 -0.116 1.00 96.62 242 ALA A N 1
ATOM 1983 C CA . ALA A 1 242 ? -4.270 -8.375 -0.860 1.00 96.62 242 ALA A CA 1
ATOM 1984 C C . ALA A 1 242 ? -5.472 -7.478 -1.202 1.00 96.62 242 ALA A C 1
ATOM 1986 O O . ALA A 1 242 ? -5.390 -6.254 -1.066 1.00 96.62 242 ALA A O 1
ATOM 1987 N N . ALA A 1 243 ? -6.609 -8.078 -1.568 1.00 96.69 243 ALA A N 1
ATOM 1988 C CA . ALA A 1 243 ? -7.866 -7.372 -1.787 1.00 96.69 243 ALA A CA 1
ATOM 1989 C C . ALA A 1 243 ? -8.320 -6.632 -0.523 1.00 96.69 243 ALA A C 1
ATOM 1991 O O . ALA A 1 243 ? -8.688 -5.462 -0.605 1.00 96.69 243 ALA A O 1
ATOM 1992 N N . GLY A 1 244 ? -8.239 -7.279 0.645 1.00 97.31 244 GLY A N 1
ATOM 1993 C CA . GLY A 1 244 ? -8.594 -6.684 1.933 1.00 97.31 244 GLY A CA 1
ATOM 1994 C C . GLY A 1 244 ? -7.808 -5.406 2.230 1.00 97.31 244 GLY A C 1
ATOM 1995 O O . GLY A 1 244 ? -8.407 -4.362 2.491 1.00 97.31 244 GLY A O 1
ATOM 1996 N N . PHE A 1 245 ? -6.476 -5.445 2.109 1.00 97.50 245 PHE A N 1
ATOM 1997 C CA . PHE A 1 245 ? -5.634 -4.257 2.310 1.00 97.50 245 PHE A CA 1
ATOM 1998 C C . PHE A 1 245 ? -5.899 -3.157 1.277 1.00 97.50 245 PHE A C 1
ATOM 2000 O O . PHE A 1 245 ? -5.979 -1.982 1.637 1.00 97.50 245 PHE A O 1
ATOM 2007 N N . TRP A 1 246 ? -6.092 -3.521 0.007 1.00 96.44 246 TRP A N 1
ATOM 2008 C CA . TRP A 1 246 ? -6.461 -2.561 -1.034 1.00 96.44 246 TRP A CA 1
ATOM 2009 C C . TRP A 1 246 ? -7.821 -1.894 -0.754 1.00 96.44 246 TRP A C 1
ATOM 2011 O O . TRP A 1 246 ? -7.965 -0.683 -0.912 1.00 96.44 246 TRP A O 1
ATOM 2021 N N . TYR A 1 247 ? -8.824 -2.648 -0.297 1.00 96.38 247 TYR A N 1
ATOM 2022 C CA . TYR A 1 247 ? -10.139 -2.095 0.029 1.00 96.38 247 TYR A CA 1
ATOM 2023 C C . TYR A 1 247 ? -10.121 -1.183 1.256 1.00 96.38 247 TYR A C 1
ATOM 2025 O O . TYR A 1 247 ? -10.846 -0.184 1.259 1.00 96.38 247 TYR A O 1
ATOM 2033 N N . LEU A 1 248 ? -9.291 -1.474 2.265 1.00 96.81 248 LEU A N 1
ATOM 2034 C CA . LEU A 1 248 ? -9.059 -0.542 3.374 1.00 96.81 248 LEU A CA 1
ATOM 2035 C C . LEU A 1 248 ? -8.511 0.794 2.852 1.00 96.81 248 LEU A C 1
ATOM 2037 O O . LEU A 1 248 ? -9.081 1.840 3.174 1.00 96.81 248 LEU A O 1
ATOM 2041 N N . HIS A 1 249 ? -7.506 0.746 1.967 1.00 95.44 249 HIS A N 1
ATOM 2042 C CA . HIS A 1 249 ? -6.917 1.940 1.352 1.00 95.44 249 HIS A CA 1
ATOM 2043 C C . HIS A 1 249 ? -7.945 2.752 0.548 1.00 95.44 249 HIS A C 1
ATOM 2045 O O . HIS A 1 249 ? -8.033 3.974 0.676 1.00 95.44 249 HIS A O 1
ATOM 2051 N N . GLU A 1 250 ? -8.806 2.069 -0.209 1.00 94.00 250 GLU A N 1
ATOM 2052 C CA . GLU A 1 250 ? -9.907 2.679 -0.967 1.00 94.00 250 GLU A CA 1
ATOM 2053 C C . GLU A 1 250 ? -11.126 3.071 -0.102 1.00 94.00 250 GLU A C 1
ATOM 2055 O O . GLU A 1 250 ? -12.178 3.420 -0.648 1.00 94.00 250 GLU A O 1
ATOM 2060 N N . LYS A 1 251 ? -11.018 3.030 1.238 1.00 95.56 251 LYS A N 1
ATOM 2061 C CA . LYS A 1 251 ? -12.078 3.401 2.200 1.00 95.56 251 LYS A CA 1
ATOM 2062 C C . LYS A 1 251 ? -13.368 2.572 2.060 1.00 95.56 251 LYS A C 1
ATOM 2064 O O . LYS A 1 251 ? -14.481 3.046 2.328 1.00 95.56 251 LYS A O 1
ATOM 2069 N N . GLN A 1 252 ? -13.232 1.314 1.650 1.00 95.69 252 GLN A N 1
ATOM 2070 C CA . GLN A 1 252 ? -14.316 0.342 1.468 1.00 95.69 252 GLN A CA 1
ATOM 2071 C C . GLN A 1 252 ? -14.214 -0.783 2.519 1.00 95.69 252 GLN A C 1
ATOM 2073 O O . GLN A 1 252 ? -13.944 -1.929 2.156 1.00 95.69 252 GLN A O 1
ATOM 2078 N N . PRO A 1 253 ? -14.409 -0.492 3.824 1.00 96.50 253 PRO A N 1
ATOM 2079 C CA . PRO A 1 253 ? -14.266 -1.490 4.881 1.00 96.50 253 PRO A CA 1
ATOM 2080 C C . PRO A 1 253 ? -15.272 -2.641 4.767 1.00 96.50 253 PRO A C 1
ATOM 2082 O O . PRO A 1 253 ? -14.963 -3.745 5.204 1.00 96.50 253 PRO A O 1
ATOM 2085 N N . GLU A 1 254 ? -16.424 -2.430 4.120 1.00 96.69 254 GLU A N 1
ATOM 2086 C CA . GLU A 1 254 ? -17.410 -3.484 3.866 1.00 96.69 254 GLU A CA 1
ATOM 2087 C C . GLU A 1 254 ? -16.805 -4.589 2.984 1.00 96.69 254 GLU A C 1
ATOM 2089 O O . GLU A 1 254 ? -16.778 -5.758 3.361 1.00 96.69 254 GLU A O 1
ATOM 2094 N N . LYS A 1 255 ? -16.199 -4.205 1.853 1.00 96.50 255 LYS A N 1
ATOM 2095 C CA . LYS A 1 255 ? -15.507 -5.147 0.958 1.00 96.50 255 LYS A CA 1
ATOM 2096 C C . LYS A 1 255 ? -14.230 -5.705 1.575 1.00 96.50 255 LYS A C 1
ATOM 2098 O O . LYS A 1 255 ? -13.873 -6.851 1.324 1.00 96.50 255 LYS A O 1
ATOM 2103 N N . ALA A 1 256 ? -13.539 -4.910 2.394 1.00 97.50 256 ALA A N 1
ATOM 2104 C CA . ALA A 1 256 ? -12.397 -5.408 3.151 1.00 97.50 256 ALA A CA 1
ATOM 2105 C C . ALA A 1 256 ? -12.822 -6.514 4.131 1.00 97.50 256 ALA A C 1
ATOM 2107 O O . ALA A 1 256 ? -12.118 -7.507 4.267 1.00 97.50 256 ALA A O 1
ATOM 2108 N N . THR A 1 257 ? -13.991 -6.373 4.762 1.00 97.81 257 THR A N 1
ATOM 2109 C CA . THR A 1 257 ? -14.566 -7.381 5.662 1.00 97.81 257 THR A CA 1
ATOM 2110 C C . THR A 1 257 ? -14.855 -8.677 4.910 1.00 97.81 257 THR A C 1
ATOM 2112 O O . THR A 1 257 ? -14.440 -9.740 5.363 1.00 97.81 257 THR A O 1
ATOM 2115 N N . GLU A 1 258 ? -15.494 -8.598 3.740 1.00 97.06 258 GLU A N 1
ATOM 2116 C CA . GLU A 1 25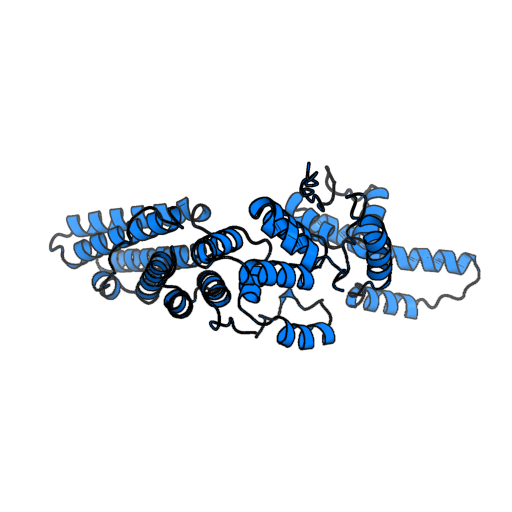8 ? -15.739 -9.764 2.874 1.00 97.06 258 GLU A CA 1
ATOM 2117 C C . GLU A 1 258 ? -14.431 -10.464 2.476 1.00 97.06 258 GLU A C 1
ATOM 2119 O O . GLU A 1 258 ? -14.320 -11.686 2.558 1.00 97.06 258 GLU A O 1
ATOM 2124 N N . ALA A 1 259 ? -13.411 -9.689 2.104 1.00 97.19 259 ALA A N 1
ATOM 2125 C CA . ALA A 1 259 ? -12.115 -10.220 1.708 1.00 97.19 259 ALA A CA 1
ATOM 2126 C C . ALA A 1 259 ? -11.366 -10.888 2.877 1.00 97.19 259 ALA A C 1
ATOM 2128 O O . ALA A 1 259 ? -10.859 -12.001 2.735 1.00 97.19 259 ALA A O 1
ATOM 2129 N N . PHE A 1 260 ? -11.328 -10.254 4.055 1.00 97.81 260 PHE A N 1
ATOM 2130 C CA . PHE A 1 260 ? -10.667 -10.828 5.230 1.00 97.81 260 PHE A CA 1
ATOM 2131 C C . PHE A 1 260 ? -11.428 -12.014 5.831 1.00 97.81 260 PHE A C 1
ATOM 2133 O O . PHE A 1 260 ? -10.804 -12.872 6.455 1.00 97.81 260 PHE A O 1
ATOM 2140 N N . ALA A 1 261 ? -12.739 -12.130 5.595 1.00 97.31 261 ALA A N 1
ATOM 2141 C CA . ALA A 1 261 ? -13.514 -13.294 6.019 1.00 97.31 261 ALA A CA 1
ATOM 2142 C C . ALA A 1 261 ? -12.996 -14.593 5.379 1.00 97.31 261 ALA A C 1
ATOM 2144 O O . ALA A 1 261 ? -12.894 -15.610 6.068 1.00 97.31 261 ALA A O 1
ATOM 2145 N N . VAL A 1 262 ? -12.577 -14.543 4.108 1.00 97.06 262 VAL A N 1
ATOM 2146 C CA . VAL A 1 262 ? -11.999 -15.688 3.374 1.00 97.06 262 VAL A CA 1
ATOM 2147 C C . VAL A 1 262 ? -10.705 -16.195 4.015 1.00 97.06 262 VAL A C 1
ATOM 2149 O O . VAL A 1 262 ? -10.413 -17.386 3.963 1.00 97.06 262 VAL A O 1
ATOM 2152 N N . VAL A 1 263 ? -9.931 -15.305 4.641 1.00 96.56 263 VAL A N 1
ATOM 2153 C CA . VAL A 1 263 ? -8.638 -15.634 5.262 1.00 96.56 263 VAL A CA 1
ATOM 2154 C C . VAL A 1 263 ? -8.692 -15.669 6.787 1.00 96.56 263 VAL A C 1
ATOM 2156 O O . VAL A 1 263 ? -7.649 -15.752 7.425 1.00 96.56 263 VAL A O 1
ATOM 2159 N N . SER A 1 264 ? -9.887 -15.632 7.381 1.00 94.62 264 SER A N 1
ATOM 2160 C CA . SER A 1 264 ? -10.096 -15.556 8.835 1.00 94.62 264 SER A CA 1
ATOM 2161 C C . SER A 1 264 ? -9.445 -16.703 9.615 1.00 94.62 264 SER A C 1
ATOM 2163 O O . SER A 1 264 ? -8.966 -16.491 10.727 1.00 94.62 264 SER A O 1
ATOM 2165 N N . SER A 1 265 ? -9.359 -17.891 9.009 1.00 95.19 265 SER A N 1
ATOM 2166 C CA . SER A 1 265 ? -8.718 -19.074 9.589 1.00 95.19 265 SER A CA 1
ATOM 2167 C C . SER A 1 265 ? -7.185 -19.033 9.576 1.00 95.19 265 SER A C 1
ATOM 2169 O O . SER A 1 265 ? -6.555 -19.886 10.198 1.00 95.19 265 SER A O 1
ATOM 2171 N N . LEU A 1 266 ? -6.568 -18.098 8.845 1.00 95.06 266 LEU A N 1
ATOM 2172 C CA . LEU A 1 266 ? -5.113 -17.961 8.765 1.00 95.06 266 LEU A CA 1
ATOM 2173 C C . LEU A 1 266 ? -4.556 -17.131 9.927 1.00 95.06 266 LEU A C 1
ATOM 2175 O O . LEU A 1 266 ? -5.274 -16.388 10.598 1.00 95.06 266 LEU A O 1
ATOM 2179 N N . LEU A 1 267 ? -3.240 -17.215 10.137 1.00 94.38 267 LEU A N 1
ATOM 2180 C CA . LEU A 1 267 ? -2.548 -16.395 11.130 1.00 94.38 267 LEU A CA 1
ATOM 2181 C C . LEU A 1 267 ? -2.755 -14.901 10.825 1.00 94.38 267 LEU A C 1
ATOM 2183 O O . LEU A 1 267 ? -2.504 -14.457 9.707 1.00 94.38 267 LEU A O 1
ATOM 2187 N N . TYR A 1 268 ? -3.213 -14.140 11.824 1.00 95.25 268 TYR A N 1
ATOM 2188 C CA . TYR A 1 268 ? -3.664 -12.738 11.722 1.00 95.25 268 TYR A CA 1
ATOM 2189 C C . TYR A 1 268 ? -4.944 -12.499 10.900 1.00 95.25 268 TYR A C 1
ATOM 2191 O O . TYR A 1 268 ? -5.413 -11.365 10.815 1.00 95.25 268 TYR A O 1
ATOM 2199 N N . GLY A 1 269 ? -5.561 -13.542 10.341 1.00 95.44 269 GLY A N 1
ATOM 2200 C CA . GLY A 1 269 ? -6.794 -13.439 9.562 1.00 95.44 269 GLY A CA 1
ATOM 2201 C C . GLY A 1 269 ? -7.956 -12.896 10.379 1.00 95.44 269 GLY A C 1
ATOM 2202 O O . GLY A 1 269 ? -8.577 -11.903 10.001 1.00 95.44 269 GLY A O 1
ATOM 2203 N N . GLN A 1 270 ? -8.196 -13.501 11.543 1.00 95.62 270 GLN A N 1
ATOM 2204 C CA . GLN A 1 270 ? -9.226 -13.041 12.471 1.00 95.62 270 GLN A CA 1
ATOM 2205 C C . GLN A 1 270 ? -8.965 -11.613 12.971 1.00 95.62 270 GLN A C 1
ATOM 2207 O O . GLN A 1 270 ? -9.903 -10.834 13.093 1.00 95.62 270 GLN A O 1
ATOM 2212 N N . GLU A 1 271 ? -7.704 -11.244 13.225 1.00 96.25 271 GLU A N 1
ATOM 2213 C CA . GLU A 1 271 ? -7.343 -9.875 13.616 1.00 96.25 271 GLU A CA 1
ATOM 2214 C C . GLU A 1 271 ? -7.764 -8.871 12.534 1.00 96.25 271 GLU A C 1
ATOM 2216 O O . GLU A 1 271 ? -8.471 -7.904 12.824 1.00 96.25 271 GLU A O 1
ATOM 2221 N N . MET A 1 272 ? -7.367 -9.116 11.281 1.00 97.31 272 MET A N 1
ATOM 2222 C CA . MET A 1 272 ? -7.676 -8.221 10.165 1.00 97.31 272 MET A CA 1
ATOM 2223 C C . MET A 1 272 ? -9.175 -8.169 9.853 1.00 97.31 272 MET A C 1
ATOM 2225 O O . MET A 1 272 ? -9.696 -7.096 9.539 1.00 97.31 272 MET A O 1
ATOM 2229 N N . LEU A 1 273 ? -9.886 -9.293 9.999 1.00 97.44 273 LEU A N 1
ATOM 2230 C CA . LEU A 1 273 ? -11.342 -9.338 9.891 1.00 97.44 273 LEU A CA 1
ATOM 2231 C C . LEU A 1 273 ? -12.000 -8.457 10.958 1.00 97.44 273 LEU A C 1
ATOM 2233 O O . LEU A 1 273 ? -12.811 -7.597 10.615 1.00 97.44 273 LEU A O 1
ATOM 2237 N N . THR A 1 274 ? -11.629 -8.622 12.232 1.00 97.38 274 THR A N 1
ATOM 2238 C CA . THR A 1 274 ? -12.176 -7.811 13.328 1.00 97.38 274 THR A CA 1
ATOM 2239 C C . THR A 1 274 ? -11.882 -6.324 13.110 1.00 97.38 274 THR A C 1
ATOM 2241 O O . THR A 1 274 ? -12.768 -5.489 13.294 1.00 97.38 274 THR A O 1
ATOM 2244 N N . LEU A 1 275 ? -10.676 -5.971 12.650 1.00 97.62 275 LEU A N 1
ATOM 2245 C CA . LEU A 1 275 ? -10.325 -4.589 12.312 1.00 97.62 275 LEU A CA 1
ATOM 2246 C C . LEU A 1 275 ? -11.254 -4.017 11.225 1.00 97.62 275 LEU A C 1
ATOM 2248 O O . LEU A 1 275 ? -11.812 -2.931 11.398 1.00 97.62 275 LEU A O 1
ATOM 2252 N N . ALA A 1 276 ? -11.464 -4.749 10.128 1.00 97.69 276 ALA A N 1
ATOM 2253 C CA . ALA A 1 276 ? -12.343 -4.320 9.039 1.00 97.69 276 ALA A CA 1
ATOM 2254 C C . ALA A 1 276 ? -13.818 -4.215 9.473 1.00 97.69 276 ALA A C 1
ATOM 2256 O O . ALA A 1 276 ? -14.504 -3.259 9.095 1.00 97.69 276 ALA A O 1
ATOM 2257 N N . GLN A 1 277 ? -14.291 -5.130 10.324 1.00 97.50 277 GLN A N 1
ATOM 2258 C CA . GLN A 1 277 ? -15.636 -5.087 10.903 1.00 97.50 277 GLN A CA 1
ATOM 2259 C C . GLN A 1 277 ? -15.839 -3.843 11.770 1.00 97.50 277 GLN A C 1
ATOM 2261 O O . GLN A 1 277 ? -16.830 -3.134 11.601 1.00 97.50 277 GLN A O 1
ATOM 2266 N N . ILE A 1 278 ? -14.888 -3.530 12.655 1.00 97.00 278 ILE A N 1
ATOM 2267 C CA . ILE A 1 278 ? -14.941 -2.326 13.494 1.00 97.00 278 ILE A CA 1
ATOM 2268 C C . ILE A 1 278 ? -15.035 -1.074 12.616 1.00 97.00 278 ILE A C 1
ATOM 2270 O O . ILE A 1 278 ? -15.914 -0.235 12.818 1.00 97.00 278 ILE A O 1
ATOM 2274 N N . LEU A 1 279 ? -14.172 -0.960 11.604 1.00 96.81 279 LEU A N 1
ATOM 2275 C CA . LEU A 1 279 ? -14.177 0.180 10.683 1.00 96.81 279 LEU A CA 1
ATOM 2276 C C . LEU A 1 279 ? -15.495 0.277 9.894 1.00 96.81 279 LEU A C 1
ATOM 2278 O O . LEU A 1 279 ? -16.000 1.380 9.680 1.00 96.81 279 LEU A O 1
ATOM 2282 N N . THR A 1 280 ? -16.086 -0.862 9.525 1.00 96.69 280 THR A N 1
ATOM 2283 C CA . THR A 1 280 ? -17.412 -0.937 8.893 1.00 96.69 280 THR A CA 1
ATOM 2284 C C . THR A 1 280 ? -18.513 -0.421 9.816 1.00 96.69 280 THR A C 1
ATOM 2286 O O . THR A 1 280 ? -19.359 0.352 9.376 1.00 96.69 280 THR A O 1
ATOM 2289 N N . ILE A 1 281 ? -18.489 -0.794 11.100 1.00 95.81 281 ILE A N 1
ATOM 2290 C CA . ILE A 1 281 ? -19.480 -0.366 12.100 1.00 95.81 281 ILE A CA 1
ATOM 2291 C C . ILE A 1 281 ? -19.397 1.145 12.351 1.00 95.81 281 ILE A C 1
ATOM 2293 O O . ILE A 1 281 ? -20.425 1.815 12.455 1.00 95.81 281 ILE A O 1
ATOM 2297 N N . PHE A 1 282 ? -18.187 1.704 12.416 1.00 94.00 282 PHE A N 1
ATOM 2298 C CA . PHE A 1 282 ? -17.989 3.135 12.658 1.00 94.00 282 PHE A CA 1
ATOM 2299 C C . PHE A 1 282 ? -18.363 4.019 11.461 1.00 94.00 282 PHE A C 1
ATOM 2301 O O . PHE A 1 282 ? -18.894 5.113 11.652 1.00 94.00 282 PHE A O 1
ATOM 2308 N N . LYS A 1 283 ? -18.103 3.572 10.228 1.00 91.12 283 LYS A N 1
ATOM 2309 C CA . LYS A 1 283 ? -18.287 4.374 9.005 1.00 91.12 283 LYS A CA 1
ATOM 2310 C C . LYS A 1 283 ? -19.684 5.018 8.838 1.00 91.12 283 LYS A C 1
ATOM 2312 O O . LYS A 1 283 ? -19.733 6.191 8.457 1.00 91.12 283 LYS A O 1
ATOM 2317 N N . PRO A 1 284 ? -20.822 4.344 9.106 1.00 90.56 284 PRO A N 1
ATOM 2318 C CA . PRO A 1 284 ? -22.152 4.952 8.993 1.00 90.56 284 PRO A CA 1
ATOM 2319 C C . PRO A 1 284 ? -22.566 5.818 10.198 1.00 90.56 284 PRO A C 1
ATOM 2321 O O . PRO A 1 284 ? -23.570 6.530 10.106 1.00 90.56 284 PRO A O 1
ATOM 2324 N N . ALA A 1 285 ? -21.839 5.791 11.322 1.00 89.75 285 ALA A N 1
ATOM 2325 C CA . ALA A 1 285 ? -22.238 6.454 12.565 1.00 89.75 285 ALA A CA 1
ATOM 2326 C C . ALA A 1 285 ? -22.037 7.984 12.504 1.00 89.75 285 ALA A C 1
ATOM 2328 O O . ALA A 1 285 ? -21.011 8.522 12.912 1.00 89.75 285 ALA A O 1
ATOM 2329 N N . LYS A 1 286 ? -23.048 8.701 11.992 1.00 88.06 286 LYS A N 1
ATOM 2330 C CA . LYS A 1 286 ? -23.020 10.164 11.766 1.00 88.06 286 LYS A CA 1
ATOM 2331 C C . LYS A 1 286 ? -23.758 11.000 12.820 1.00 88.06 286 LYS A C 1
ATOM 2333 O O . LYS A 1 286 ? -23.966 12.195 12.619 1.00 88.06 286 LYS A O 1
ATOM 2338 N N . THR A 1 287 ? -24.216 10.393 13.912 1.00 88.31 287 THR A N 1
ATOM 2339 C CA . THR A 1 287 ? -24.948 11.088 14.982 1.00 88.31 287 THR A CA 1
ATOM 2340 C C . THR A 1 287 ? -24.547 10.546 16.347 1.00 88.31 287 THR A C 1
ATOM 2342 O O . THR A 1 287 ? -24.199 9.376 16.471 1.00 88.31 287 THR A O 1
ATOM 2345 N N . ILE A 1 288 ? -24.652 11.373 17.392 1.00 87.19 288 ILE A N 1
ATOM 2346 C CA . ILE A 1 288 ? -24.407 10.953 18.785 1.00 87.19 288 ILE A CA 1
ATOM 2347 C C . ILE A 1 288 ? -25.272 9.751 19.170 1.00 87.19 288 ILE A C 1
ATOM 2349 O O . ILE A 1 288 ? -24.779 8.805 19.778 1.00 87.19 288 ILE A O 1
ATOM 2353 N N . GLY A 1 289 ? -26.543 9.758 18.756 1.00 87.25 289 GLY A N 1
ATOM 2354 C CA . GLY A 1 289 ? -27.457 8.640 18.970 1.00 87.25 289 GLY A CA 1
ATOM 2355 C C . GLY A 1 289 ? -26.939 7.337 18.364 1.00 87.25 289 GLY A C 1
ATOM 2356 O O . GLY A 1 289 ? -26.903 6.336 19.072 1.00 87.25 289 GLY A O 1
ATOM 2357 N N . ALA A 1 290 ? -26.491 7.372 17.103 1.00 89.94 290 ALA A N 1
ATOM 2358 C CA . ALA A 1 290 ? -25.949 6.205 16.411 1.00 89.94 290 ALA A CA 1
ATOM 2359 C C . ALA A 1 290 ? -24.627 5.720 17.024 1.00 89.94 290 ALA A C 1
ATOM 2361 O O . ALA A 1 290 ? -24.429 4.515 17.152 1.00 89.94 290 ALA A O 1
ATOM 2362 N N . ILE A 1 291 ? -23.752 6.647 17.437 1.00 90.38 291 ILE A N 1
ATOM 2363 C CA . ILE A 1 291 ? -22.456 6.337 18.061 1.00 90.38 291 ILE A CA 1
ATOM 2364 C C . ILE A 1 291 ? -22.660 5.630 19.407 1.00 90.38 291 ILE A C 1
ATOM 2366 O O . ILE A 1 291 ? -22.027 4.612 19.669 1.00 90.38 291 ILE A O 1
ATOM 2370 N N . ALA A 1 292 ? -23.579 6.128 20.237 1.00 88.44 292 ALA A N 1
ATOM 2371 C CA . ALA A 1 292 ? -23.915 5.529 21.530 1.00 88.44 292 ALA A CA 1
ATOM 2372 C C . ALA A 1 292 ? -24.439 4.083 21.399 1.00 88.44 292 ALA A C 1
ATOM 2374 O O . ALA A 1 292 ? -24.227 3.246 22.271 1.00 88.44 292 ALA A O 1
ATOM 2375 N N . THR A 1 293 ? -25.121 3.771 20.294 1.00 90.81 293 THR A N 1
ATOM 2376 C CA . THR A 1 293 ? -25.719 2.449 20.049 1.00 90.81 293 THR A CA 1
ATOM 2377 C C . THR A 1 293 ? -24.800 1.455 19.339 1.00 90.81 293 THR A C 1
ATOM 2379 O O . THR A 1 293 ? -25.248 0.352 19.018 1.00 90.81 293 THR A O 1
ATOM 2382 N N . LEU A 1 294 ? -23.545 1.818 19.048 1.00 92.75 294 LEU A N 1
ATOM 2383 C CA . LEU A 1 294 ? -22.625 0.926 18.344 1.00 92.75 294 LEU A CA 1
ATOM 2384 C C . LEU A 1 294 ? -22.357 -0.335 19.173 1.00 92.75 294 LEU A C 1
ATOM 2386 O O . LEU A 1 294 ? -21.892 -0.265 20.309 1.00 92.75 294 LEU A O 1
ATOM 2390 N N . LYS A 1 295 ? -22.616 -1.500 18.576 1.00 91.50 295 LYS A N 1
ATOM 2391 C CA . LYS A 1 295 ? -22.221 -2.797 19.129 1.00 91.50 295 LYS A CA 1
ATOM 2392 C C . LYS A 1 295 ? -20.861 -3.157 18.558 1.00 91.50 295 LYS A C 1
ATOM 2394 O O . LYS A 1 295 ? -20.766 -3.525 17.390 1.00 91.50 295 LYS A O 1
ATOM 2399 N N . LEU A 1 296 ? -19.823 -2.987 19.363 1.00 91.81 296 LEU A N 1
ATOM 2400 C CA . LEU A 1 296 ? -18.448 -3.215 18.946 1.00 91.81 296 LEU A CA 1
ATOM 2401 C C . LEU A 1 296 ? -17.994 -4.633 19.345 1.00 91.81 296 LEU A C 1
ATOM 2403 O O . LEU A 1 296 ? -18.324 -5.064 20.449 1.00 91.81 296 LEU A O 1
ATOM 2407 N N . PRO A 1 297 ? -17.271 -5.361 18.474 1.00 93.44 297 PRO A N 1
ATOM 2408 C CA . PRO A 1 297 ? -16.722 -6.676 18.801 1.00 93.44 297 PRO A CA 1
ATOM 2409 C C . PRO A 1 297 ? -15.576 -6.579 19.820 1.00 93.44 297 PRO A C 1
ATOM 2411 O O . PRO A 1 297 ? -15.001 -5.507 20.029 1.00 93.44 297 PRO A O 1
ATOM 2414 N N . ASP A 1 298 ? -15.211 -7.707 20.425 1.00 92.19 298 ASP A N 1
ATOM 2415 C CA . ASP A 1 298 ? -14.067 -7.77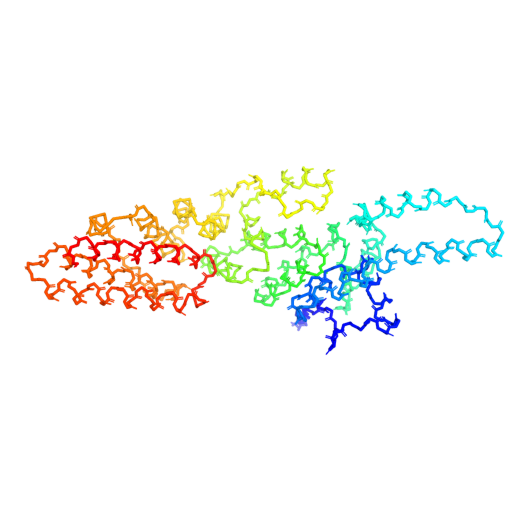9 21.335 1.00 92.19 298 ASP A CA 1
ATOM 2416 C C . ASP A 1 298 ? -12.730 -7.652 20.595 1.00 92.19 298 ASP A C 1
ATOM 2418 O O . ASP A 1 298 ? -12.595 -7.983 19.412 1.00 92.19 298 ASP A O 1
ATOM 2422 N N . PHE A 1 299 ? -11.712 -7.178 21.316 1.00 90.06 299 PHE A N 1
ATOM 2423 C CA . PHE A 1 299 ? -10.357 -7.095 20.781 1.00 90.06 299 PHE A CA 1
ATOM 2424 C C . PHE A 1 299 ? -9.765 -8.499 20.587 1.00 90.06 299 PHE A C 1
ATOM 2426 O O . PHE A 1 299 ? -9.914 -9.350 21.468 1.00 90.06 299 PHE A O 1
ATOM 2433 N N . PRO A 1 300 ? -9.045 -8.744 19.476 1.00 91.31 300 PRO A N 1
ATOM 2434 C CA . PRO A 1 300 ? -8.338 -10.002 19.285 1.00 91.31 300 PRO A CA 1
ATOM 2435 C C . PRO A 1 300 ? -7.214 -10.176 20.325 1.00 91.31 300 PRO A C 1
ATOM 2437 O O . PRO A 1 300 ? -6.789 -9.207 20.964 1.00 91.31 300 PRO A O 1
ATOM 2440 N N . PRO A 1 301 ? -6.703 -11.403 20.518 1.00 88.62 301 PRO A N 1
ATOM 2441 C CA . PRO A 1 301 ? -5.559 -11.635 21.389 1.00 88.62 301 PRO A CA 1
ATOM 2442 C C . PRO A 1 301 ? -4.279 -11.003 20.818 1.00 88.62 301 PRO A C 1
ATOM 2444 O O . PRO A 1 301 ? -4.100 -10.892 19.608 1.00 88.62 301 PRO A O 1
ATOM 2447 N N . LYS A 1 302 ? -3.365 -10.606 21.708 1.00 88.69 302 LYS A N 1
ATOM 2448 C CA . LYS A 1 302 ? -2.014 -10.136 21.354 1.00 88.69 302 LYS A CA 1
ATOM 2449 C C . LYS A 1 302 ? -1.096 -11.320 20.992 1.00 88.69 302 LYS A C 1
ATOM 2451 O O . LYS A 1 302 ? -1.319 -12.407 21.524 1.00 88.69 302 LYS A O 1
ATOM 2456 N N . PRO A 1 303 ? -0.008 -11.112 20.218 1.00 91.50 303 PRO A N 1
ATOM 2457 C CA . PRO A 1 303 ? 0.469 -9.847 19.642 1.00 91.50 303 PRO A CA 1
ATOM 2458 C C . PRO A 1 303 ? -0.303 -9.426 18.386 1.00 91.50 303 PRO A C 1
ATOM 2460 O O . PRO A 1 303 ? -0.767 -10.269 17.630 1.00 91.50 303 PRO A O 1
ATOM 2463 N N . TYR A 1 304 ? -0.407 -8.113 18.164 1.00 93.12 304 TYR A N 1
ATOM 2464 C CA . TYR A 1 304 ? -1.081 -7.553 16.992 1.00 93.12 304 TYR A CA 1
ATOM 2465 C C . TYR A 1 304 ? -0.135 -7.413 15.804 1.00 93.12 304 TYR A C 1
ATOM 2467 O O . TYR A 1 304 ? 0.975 -6.897 15.963 1.00 93.12 304 TYR A O 1
ATOM 2475 N N . LEU A 1 305 ? -0.618 -7.763 14.615 1.00 94.75 305 LEU A N 1
ATOM 2476 C CA . LEU A 1 305 ? 0.029 -7.461 13.343 1.00 94.75 305 LEU A CA 1
ATOM 2477 C C . LEU A 1 305 ? 0.137 -5.948 13.109 1.00 94.75 305 LEU A C 1
ATOM 2479 O O . LEU A 1 305 ? 1.151 -5.467 12.607 1.00 94.75 305 LEU A O 1
ATOM 2483 N N . ARG A 1 306 ? -0.910 -5.195 13.476 1.00 94.00 306 ARG A N 1
ATOM 2484 C CA . ARG A 1 306 ? -1.043 -3.746 13.217 1.00 94.00 306 ARG A CA 1
ATOM 2485 C C . ARG A 1 306 ? -1.173 -2.936 14.522 1.00 94.00 306 ARG A C 1
ATOM 2487 O O . ARG A 1 306 ? -2.240 -2.383 14.808 1.00 94.00 306 ARG A O 1
ATOM 2494 N N . PRO A 1 307 ? -0.133 -2.850 15.372 1.00 95.31 307 PRO A N 1
ATOM 2495 C CA . PRO A 1 307 ? -0.270 -2.318 16.732 1.00 95.31 307 PRO A CA 1
ATOM 2496 C C . PRO A 1 307 ? -0.695 -0.839 16.797 1.00 95.31 307 PRO A C 1
ATOM 2498 O O . PRO A 1 307 ? -1.435 -0.449 17.707 1.00 95.31 307 PRO A O 1
ATOM 2501 N N . GLN A 1 308 ? -0.276 -0.008 15.841 1.00 95.50 308 GLN A N 1
ATOM 2502 C CA . GLN A 1 308 ? -0.657 1.407 15.776 1.00 95.50 308 GLN A CA 1
ATOM 2503 C C . GLN A 1 308 ? -2.142 1.567 15.424 1.00 95.50 308 GLN A C 1
ATOM 2505 O O . GLN A 1 308 ? -2.841 2.368 16.047 1.00 95.50 308 GLN A O 1
ATOM 2510 N N . SER A 1 309 ? -2.658 0.741 14.514 1.00 95.81 309 SER A N 1
ATOM 2511 C CA . SER A 1 309 ? -4.080 0.704 14.159 1.00 95.81 309 SER A CA 1
ATOM 2512 C C . SER A 1 309 ? -4.924 0.321 15.364 1.00 95.81 309 SER A C 1
ATOM 2514 O O . SER A 1 309 ? -5.861 1.035 15.710 1.00 95.81 309 SER A O 1
ATOM 2516 N N . TRP A 1 310 ? -4.534 -0.722 16.100 1.00 96.38 310 TRP A N 1
ATOM 2517 C CA . TRP A 1 310 ? -5.231 -1.115 17.328 1.00 96.38 310 TRP A CA 1
ATOM 2518 C C . TRP A 1 310 ? -5.153 -0.071 18.439 1.00 96.38 310 TRP A C 1
ATOM 2520 O O . TRP A 1 310 ? -6.094 0.068 19.221 1.00 96.38 310 TRP A O 1
ATOM 2530 N N . THR A 1 311 ? -4.072 0.708 18.493 1.00 96.00 311 THR A N 1
ATOM 2531 C CA . THR A 1 311 ? -3.975 1.856 19.401 1.00 96.00 311 THR A CA 1
ATOM 2532 C C . THR A 1 311 ? -5.020 2.915 19.047 1.00 96.00 311 THR A C 1
ATOM 2534 O O . THR A 1 311 ? -5.733 3.381 19.936 1.00 96.00 311 THR A O 1
ATOM 2537 N N . ALA A 1 312 ? -5.179 3.243 17.761 1.00 96.75 312 ALA A N 1
ATOM 2538 C CA . ALA A 1 312 ? -6.213 4.167 17.300 1.00 96.75 312 ALA A CA 1
ATOM 2539 C C . ALA A 1 312 ? -7.631 3.621 17.554 1.00 96.75 312 ALA A C 1
ATOM 2541 O O . ALA A 1 312 ? -8.470 4.335 18.103 1.00 96.75 312 ALA A O 1
ATOM 2542 N N . ILE A 1 313 ? -7.886 2.341 17.254 1.00 96.88 313 ILE A N 1
ATOM 2543 C CA . ILE A 1 313 ? -9.173 1.681 17.527 1.00 96.88 313 ILE A CA 1
ATOM 2544 C C . ILE A 1 313 ? -9.512 1.712 19.019 1.00 96.88 313 ILE A C 1
ATOM 2546 O O . ILE A 1 313 ? -10.637 2.045 19.387 1.00 96.88 313 ILE A O 1
ATOM 2550 N N . LYS A 1 314 ? -8.546 1.441 19.903 1.00 96.44 314 LYS A N 1
ATOM 2551 C CA . LYS A 1 314 ? -8.762 1.523 21.352 1.00 96.44 314 LYS A CA 1
ATOM 2552 C C . LYS A 1 314 ? -9.198 2.923 21.787 1.00 96.44 314 LYS A C 1
ATOM 2554 O O . LYS A 1 314 ? -10.085 3.049 22.627 1.00 96.44 314 LYS A O 1
ATOM 2559 N N . ILE A 1 315 ? -8.608 3.971 21.212 1.00 96.75 315 ILE A N 1
ATOM 2560 C CA . ILE A 1 315 ? -9.024 5.350 21.493 1.00 96.75 315 ILE A CA 1
ATOM 2561 C C . ILE A 1 315 ? -10.457 5.593 20.989 1.00 96.75 315 ILE A C 1
ATOM 2563 O O . ILE A 1 315 ? -11.239 6.220 21.698 1.00 96.75 315 ILE A O 1
ATOM 2567 N N . LEU A 1 316 ? -10.841 5.058 19.823 1.00 96.25 316 LEU A N 1
ATOM 2568 C CA . LEU A 1 316 ? -12.218 5.157 19.318 1.00 96.25 316 LEU A CA 1
ATOM 2569 C C . LEU A 1 316 ? -13.238 4.463 20.237 1.00 96.25 316 LEU A C 1
ATOM 2571 O O . LEU A 1 316 ? -14.298 5.031 20.488 1.00 96.25 316 LEU A O 1
ATOM 2575 N N . TYR A 1 317 ? -12.918 3.297 20.805 1.00 95.88 317 TYR A N 1
ATOM 2576 C CA . TYR A 1 317 ? -13.777 2.638 21.805 1.00 95.8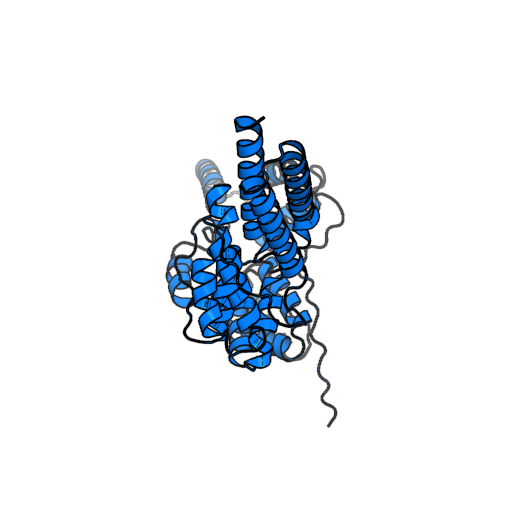8 317 TYR A CA 1
ATOM 2577 C C . TYR A 1 317 ? -13.985 3.535 23.029 1.00 95.88 317 TYR A C 1
ATOM 2579 O O . TYR A 1 317 ? -15.112 3.778 23.451 1.00 95.88 317 TYR A O 1
ATOM 2587 N N . GLN A 1 318 ? -12.900 4.118 23.539 1.00 96.12 318 GLN A N 1
ATOM 2588 C CA . GLN A 1 318 ? -12.957 5.051 24.663 1.00 96.12 318 GLN A CA 1
ATOM 2589 C C . GLN A 1 318 ? -13.740 6.336 24.352 1.00 96.12 318 GLN A C 1
ATOM 2591 O O . GLN A 1 318 ? -14.198 7.006 25.276 1.00 96.12 318 GLN A O 1
ATOM 2596 N N . VAL A 1 319 ? -13.850 6.728 23.079 1.00 96.00 319 VAL A N 1
ATOM 2597 C CA . VAL A 1 319 ? -14.712 7.836 22.640 1.00 96.00 319 VAL A CA 1
ATOM 2598 C C . VAL A 1 319 ? -16.177 7.405 22.658 1.00 96.00 319 VAL A C 1
ATOM 2600 O O . VAL A 1 319 ? -17.014 8.177 23.108 1.00 96.00 319 VAL A O 1
ATOM 2603 N N . VAL A 1 320 ? -16.501 6.180 22.235 1.00 94.88 320 VAL A N 1
ATOM 2604 C CA . VAL A 1 320 ? -17.871 5.638 22.325 1.00 94.88 320 VAL A CA 1
ATOM 2605 C C . VAL A 1 320 ? -18.339 5.552 23.780 1.00 94.88 320 VAL A C 1
ATOM 2607 O O . VAL A 1 320 ? -19.469 5.933 24.081 1.00 94.88 320 VAL A O 1
ATOM 2610 N N . GLU A 1 321 ? -17.466 5.135 24.699 1.00 93.56 321 GLU A N 1
ATOM 2611 C CA . GLU A 1 321 ? -17.737 5.163 26.144 1.00 93.56 321 GLU A CA 1
ATOM 2612 C C . GLU A 1 321 ? -18.058 6.580 26.640 1.00 93.56 321 GLU A C 1
ATOM 2614 O O . GLU A 1 321 ? -19.068 6.787 27.313 1.00 93.56 321 GLU A O 1
ATOM 2619 N N . ASP A 1 322 ? -17.249 7.576 26.259 1.00 94.69 322 ASP A N 1
ATOM 2620 C CA . ASP A 1 322 ? -17.506 8.978 26.605 1.00 94.69 322 ASP A CA 1
ATOM 2621 C C . ASP A 1 322 ? -18.835 9.469 26.013 1.00 94.69 322 ASP A C 1
ATOM 2623 O O . ASP A 1 322 ? -19.592 10.164 26.685 1.00 94.69 322 ASP A O 1
ATOM 2627 N N . VAL A 1 323 ? -19.159 9.081 24.778 1.00 92.94 323 VAL A N 1
ATOM 2628 C CA . VAL A 1 323 ? -20.427 9.427 24.122 1.00 92.94 323 VAL A CA 1
ATOM 2629 C C . VAL A 1 323 ? -21.629 8.832 24.851 1.00 92.94 323 VAL A C 1
ATOM 2631 O O . VAL A 1 323 ? -22.641 9.514 25.027 1.00 92.94 323 VAL A O 1
ATOM 2634 N N . ASN A 1 324 ? -21.512 7.594 25.327 1.00 91.81 324 ASN A N 1
ATOM 2635 C CA . ASN A 1 324 ? -22.533 6.976 26.164 1.00 91.81 324 ASN A CA 1
ATOM 2636 C C . ASN A 1 324 ? -22.721 7.730 27.485 1.00 91.81 324 ASN A C 1
ATOM 2638 O O . ASN A 1 324 ? -23.859 7.939 27.905 1.00 91.81 324 ASN A O 1
ATOM 2642 N N . LEU A 1 325 ? -21.637 8.205 28.106 1.00 91.38 325 LEU A N 1
ATOM 2643 C CA . LEU A 1 325 ? -21.724 9.051 29.298 1.00 91.38 325 LEU A CA 1
ATOM 2644 C C . LEU A 1 325 ? -22.418 10.386 29.003 1.00 91.38 325 LEU A C 1
ATOM 2646 O O . LEU A 1 325 ? -23.296 10.771 29.764 1.00 91.38 325 LEU A O 1
ATOM 2650 N N . ILE A 1 326 ? -22.092 11.053 27.889 1.00 89.31 326 ILE A N 1
ATOM 2651 C CA . ILE A 1 326 ? -22.729 12.320 27.477 1.00 89.31 326 ILE A CA 1
ATOM 2652 C C . ILE A 1 326 ? -24.241 12.147 27.293 1.00 89.31 326 ILE A C 1
ATOM 2654 O O . ILE A 1 326 ? -25.014 13.014 27.692 1.00 89.31 326 ILE A O 1
ATOM 2658 N N . LYS A 1 327 ? -24.666 11.037 26.676 1.00 86.19 327 LYS A N 1
ATOM 2659 C CA . LYS A 1 327 ? -26.082 10.767 26.397 1.00 86.19 327 LYS A CA 1
ATOM 2660 C C . LYS A 1 327 ? -26.875 10.427 27.661 1.00 86.19 327 LYS A C 1
ATOM 2662 O O . LYS A 1 327 ? -28.042 10.792 27.756 1.00 86.19 327 LYS A O 1
ATOM 2667 N N . ASN A 1 328 ? -26.255 9.718 28.601 1.00 86.94 328 ASN A N 1
ATOM 2668 C CA . ASN A 1 328 ? -26.939 9.180 29.777 1.00 86.94 328 ASN A CA 1
ATOM 2669 C C . ASN A 1 328 ? -26.750 10.037 31.042 1.00 86.94 328 ASN A C 1
ATOM 2671 O O . ASN A 1 328 ? -27.399 9.776 32.054 1.00 86.94 328 ASN A O 1
ATOM 2675 N N . SER A 1 329 ? -25.869 11.044 31.032 1.00 84.31 329 SER A N 1
ATOM 2676 C CA . SER A 1 329 ? -25.642 11.900 32.198 1.00 84.31 329 SER A CA 1
ATOM 2677 C C . SER A 1 329 ? -26.787 12.893 32.402 1.00 84.31 329 SER A C 1
ATOM 2679 O O . SER A 1 329 ? -27.031 13.735 31.543 1.00 84.31 329 SER A O 1
ATOM 2681 N N . GLY A 1 330 ? -27.413 12.876 33.582 1.00 75.31 330 GLY A N 1
ATOM 2682 C CA . GLY A 1 330 ? -28.355 13.925 34.005 1.00 75.31 330 GLY A CA 1
ATOM 2683 C C . GLY A 1 330 ? -27.680 15.235 34.439 1.00 75.31 330 GLY A C 1
ATOM 2684 O O . GLY A 1 330 ? -28.354 16.241 34.629 1.00 75.31 330 GLY A O 1
ATOM 2685 N N . SER A 1 331 ? -26.351 15.233 34.602 1.00 86.12 331 SER A N 1
ATOM 2686 C CA . SER A 1 331 ? -25.567 16.412 34.976 1.00 86.12 331 SER A CA 1
ATOM 2687 C C . SER A 1 331 ? -24.914 17.053 33.757 1.00 86.12 331 SER A C 1
ATOM 2689 O O . SER A 1 331 ? -24.079 16.445 33.082 1.00 86.12 331 SER A O 1
ATOM 2691 N N . LEU A 1 332 ? -25.236 18.328 33.557 1.00 82.25 332 LEU A N 1
ATOM 2692 C CA . LEU A 1 332 ? -24.625 19.212 32.574 1.00 82.25 332 LEU A CA 1
ATOM 2693 C C . LEU A 1 332 ? -23.082 19.191 32.681 1.00 82.25 332 LEU A C 1
ATOM 2695 O O . LEU A 1 332 ? -22.390 18.949 31.690 1.00 82.25 332 LEU A O 1
ATOM 2699 N N . SER A 1 333 ? -22.512 19.368 33.876 1.00 86.62 333 SER A N 1
ATOM 2700 C CA . SER A 1 333 ? -21.050 19.418 34.050 1.00 86.62 333 SER A CA 1
ATOM 2701 C C . SER A 1 333 ? -20.350 18.099 33.699 1.00 86.62 333 SER A C 1
ATOM 2703 O O . SER A 1 333 ? -19.256 18.099 33.135 1.00 86.62 333 SER A O 1
ATOM 2705 N N . THR A 1 334 ? -20.985 16.962 33.989 1.00 87.44 334 THR A N 1
ATOM 2706 C CA . THR A 1 334 ? -20.460 15.637 33.635 1.00 87.44 334 THR A CA 1
ATOM 2707 C C . THR A 1 334 ? -20.466 15.433 32.122 1.00 87.44 334 THR A C 1
ATOM 2709 O O . THR A 1 334 ? -19.472 14.957 31.568 1.00 87.44 334 THR A O 1
ATOM 2712 N N . GLY A 1 335 ? -21.543 15.849 31.449 1.00 87.12 335 GLY A N 1
ATOM 2713 C CA . GLY A 1 335 ? -21.653 15.791 29.993 1.00 87.12 335 GLY A CA 1
ATOM 2714 C C . GLY A 1 335 ? -20.600 16.650 29.285 1.00 87.12 335 GLY A C 1
ATOM 2715 O O . GLY A 1 335 ? -19.933 16.170 28.368 1.00 87.12 335 GLY A O 1
ATOM 2716 N N . SER A 1 336 ? -20.380 17.891 29.732 1.00 88.38 336 SER A N 1
ATOM 2717 C CA . SER A 1 336 ? -19.378 18.780 29.121 1.00 88.38 336 SER A CA 1
ATOM 2718 C C . SER A 1 336 ? -17.938 18.297 29.347 1.00 88.38 336 SER A C 1
ATOM 2720 O O . SER A 1 336 ? -17.105 18.377 28.440 1.00 88.38 336 SER A O 1
ATOM 2722 N N . LEU A 1 337 ? -17.636 17.715 30.513 1.00 92.62 337 LEU A N 1
ATOM 2723 C CA . LEU A 1 337 ? -16.332 17.109 30.778 1.00 92.62 337 LEU A CA 1
ATOM 2724 C C . LEU A 1 337 ? -16.089 15.883 29.889 1.00 92.62 337 LEU A C 1
ATOM 2726 O O . LEU A 1 337 ? -15.034 15.792 29.260 1.00 92.62 337 LEU A O 1
ATOM 2730 N N . ALA A 1 338 ? -17.055 14.961 29.797 1.00 93.38 338 ALA A N 1
ATOM 2731 C CA . ALA A 1 338 ? -16.949 13.776 28.943 1.00 93.38 338 ALA A CA 1
ATOM 2732 C C . ALA A 1 338 ? -16.765 14.153 27.462 1.00 93.38 338 ALA A C 1
ATOM 2734 O O . ALA A 1 338 ? -15.914 13.579 26.782 1.00 93.38 338 ALA A O 1
ATOM 2735 N N . LEU A 1 339 ? -17.475 15.182 26.993 1.00 93.00 339 LEU A N 1
ATOM 2736 C CA . LEU A 1 339 ? -17.306 15.753 25.658 1.00 93.00 339 LEU A CA 1
ATOM 2737 C C . LEU A 1 339 ? -15.877 16.255 25.415 1.00 93.00 339 LEU A C 1
ATOM 2739 O O . LEU A 1 339 ? -15.260 15.900 24.410 1.00 93.00 339 LEU A O 1
ATOM 2743 N N . ASN A 1 340 ? -15.331 17.055 26.333 1.00 93.88 340 ASN A N 1
ATOM 2744 C CA . ASN A 1 340 ? -13.973 17.586 26.203 1.00 93.88 340 ASN A CA 1
ATOM 2745 C C . ASN A 1 340 ? -12.920 16.468 26.194 1.00 93.88 340 ASN A C 1
ATOM 2747 O O . ASN A 1 340 ? -11.970 16.525 25.408 1.00 93.88 340 ASN A O 1
ATOM 2751 N N . ARG A 1 341 ? -13.104 15.410 27.001 1.00 96.38 341 ARG A N 1
ATOM 2752 C CA . ARG A 1 341 ? -12.238 14.218 26.946 1.00 96.38 341 ARG A CA 1
ATOM 2753 C C . ARG A 1 341 ? -12.324 13.515 25.594 1.00 96.38 341 ARG A C 1
ATOM 2755 O O . ARG A 1 341 ? -11.280 13.191 25.028 1.00 96.38 341 ARG A O 1
ATOM 2762 N N . ALA A 1 342 ? -13.533 13.313 25.068 1.00 96.25 342 ALA A N 1
ATOM 2763 C CA . ALA A 1 342 ? -13.748 12.675 23.774 1.00 96.25 342 ALA A CA 1
ATOM 2764 C C . ALA A 1 342 ? -13.072 13.464 22.640 1.00 96.25 342 ALA A C 1
ATOM 2766 O O . ALA A 1 342 ? -12.346 12.889 21.830 1.00 96.25 342 ALA A O 1
ATOM 2767 N N . LEU A 1 343 ? -13.227 14.791 22.623 1.00 96.50 343 LEU A N 1
ATOM 2768 C CA . LEU A 1 343 ? -12.565 15.662 21.648 1.00 96.50 343 LEU A CA 1
ATOM 2769 C C . LEU A 1 343 ? -11.035 15.626 21.779 1.00 96.50 343 LEU A C 1
ATOM 2771 O O . LEU A 1 343 ? -10.341 15.541 20.767 1.00 96.50 343 LEU A O 1
ATOM 2775 N N . GLY A 1 344 ? -10.498 15.622 23.004 1.00 97.00 344 GLY A N 1
ATOM 2776 C CA . GLY A 1 344 ? -9.058 15.475 23.245 1.00 97.00 344 GLY A CA 1
ATOM 2777 C C . GLY A 1 344 ? -8.498 14.135 22.749 1.00 97.00 344 GLY A C 1
ATOM 2778 O O . GLY A 1 344 ? -7.441 14.097 22.117 1.00 97.00 344 GLY A O 1
ATOM 2779 N N . LYS A 1 345 ? -9.233 13.036 22.965 1.00 97.75 345 LYS A N 1
ATOM 2780 C CA . LYS A 1 345 ? -8.908 11.695 22.449 1.00 97.75 345 LYS A CA 1
ATOM 2781 C C . LYS A 1 345 ? -8.906 11.656 20.919 1.00 97.75 345 LYS A C 1
ATOM 2783 O O . LYS A 1 345 ? -7.964 11.137 20.326 1.00 97.75 345 LYS A O 1
ATOM 2788 N N . ILE A 1 346 ? -9.918 12.238 20.276 1.00 97.00 346 ILE A N 1
ATOM 2789 C CA . ILE A 1 346 ? -9.988 12.321 18.810 1.00 97.00 346 ILE A CA 1
ATOM 2790 C C . ILE A 1 346 ? -8.829 13.148 18.257 1.00 97.00 346 ILE A C 1
ATOM 2792 O O . ILE A 1 346 ? -8.173 12.722 17.308 1.00 97.00 346 ILE A O 1
ATOM 2796 N N . LYS A 1 347 ? -8.533 14.298 18.873 1.00 97.25 347 LYS A N 1
ATOM 2797 C CA . LYS A 1 347 ? -7.400 15.137 18.477 1.00 97.25 347 LYS A CA 1
ATOM 2798 C C . LYS A 1 347 ? -6.093 14.345 18.498 1.00 97.25 347 LYS A C 1
ATOM 2800 O O . LYS A 1 347 ? -5.342 14.402 17.535 1.00 97.25 347 LYS A O 1
ATOM 2805 N N . ARG A 1 348 ? -5.873 13.522 19.528 1.00 96.81 348 ARG A N 1
ATOM 2806 C CA . ARG A 1 348 ? -4.702 12.639 19.602 1.00 96.81 348 ARG A CA 1
ATOM 2807 C C . ARG A 1 348 ? -4.601 11.671 18.415 1.00 96.81 348 ARG A C 1
ATOM 2809 O O . ARG A 1 348 ? -3.500 11.471 17.920 1.00 96.81 348 ARG A O 1
ATOM 2816 N N . ILE A 1 349 ? -5.711 11.089 17.945 1.00 96.38 349 ILE A N 1
ATOM 2817 C CA . ILE A 1 349 ? -5.705 10.229 16.742 1.00 96.38 349 ILE A CA 1
ATOM 2818 C C . ILE A 1 349 ? -5.260 11.030 15.514 1.00 96.38 349 ILE A C 1
ATOM 2820 O O . ILE A 1 349 ? -4.440 10.552 14.735 1.00 96.38 349 ILE A O 1
ATOM 2824 N N . LEU A 1 350 ? -5.792 12.243 15.345 1.00 96.06 350 LEU A N 1
ATOM 2825 C CA . LEU A 1 350 ? -5.477 13.099 14.199 1.00 96.06 350 LEU A CA 1
ATOM 2826 C C . LEU A 1 350 ? -4.011 13.558 14.222 1.00 96.06 350 LEU A C 1
ATOM 2828 O O . LEU A 1 350 ? -3.332 13.460 13.199 1.00 96.06 350 LEU A O 1
ATOM 2832 N N . ASP A 1 351 ? -3.510 13.960 15.391 1.00 95.62 351 ASP A N 1
ATOM 2833 C CA . ASP A 1 351 ? -2.122 14.389 15.594 1.00 95.62 351 ASP A CA 1
ATOM 2834 C C . ASP A 1 351 ? -1.125 13.231 15.376 1.00 95.62 351 ASP A C 1
ATOM 2836 O O . ASP A 1 351 ? -0.012 13.449 14.910 1.00 95.62 351 ASP A O 1
ATOM 2840 N N . GLN A 1 352 ? -1.519 11.986 15.678 1.00 93.81 352 GLN A N 1
ATOM 2841 C CA . GLN A 1 352 ? -0.683 10.785 15.514 1.00 93.81 352 GLN A CA 1
ATOM 2842 C C . GLN A 1 352 ? -0.982 10.007 14.221 1.00 93.81 352 GLN A C 1
ATOM 2844 O O . GLN A 1 352 ? -0.521 8.876 14.056 1.00 93.81 352 GLN A O 1
ATOM 2849 N N . SER A 1 353 ? -1.746 10.586 13.294 1.00 92.19 353 SER A N 1
ATOM 2850 C CA . SER A 1 353 ? -2.284 9.867 12.134 1.00 92.19 353 SER A CA 1
ATOM 2851 C C . SER A 1 353 ? -1.220 9.315 11.179 1.00 92.19 353 SER A C 1
ATOM 2853 O O . SER A 1 353 ? -1.430 8.263 10.580 1.00 92.19 353 SER A O 1
ATOM 2855 N N . GLU A 1 354 ? -0.048 9.947 11.088 1.00 92.81 354 GLU A N 1
ATOM 2856 C CA . GLU A 1 354 ? 1.075 9.456 10.274 1.00 92.81 354 GLU A CA 1
ATOM 2857 C C . GLU A 1 354 ? 1.649 8.124 10.780 1.00 92.81 354 GLU A C 1
ATOM 2859 O O . GLU A 1 354 ? 2.215 7.364 9.998 1.00 92.81 354 GLU A O 1
ATOM 2864 N N . THR A 1 355 ? 1.462 7.803 12.065 1.00 93.12 355 THR A N 1
ATOM 2865 C CA . THR A 1 355 ? 1.914 6.529 12.654 1.00 93.12 355 THR A CA 1
ATOM 2866 C C . THR A 1 355 ? 1.004 5.354 12.307 1.00 93.12 355 THR A C 1
ATOM 2868 O O . THR A 1 355 ? 1.400 4.201 12.464 1.00 93.12 355 THR A O 1
ATOM 2871 N N . VAL A 1 356 ? -0.217 5.631 11.845 1.00 94.38 356 VAL A N 1
ATOM 2872 C CA . VAL A 1 356 ? -1.162 4.601 11.417 1.00 94.38 356 VAL A CA 1
ATOM 2873 C C . VAL A 1 356 ? -0.733 4.082 10.036 1.00 94.38 356 VAL A C 1
ATOM 2875 O O . VAL A 1 356 ? -0.449 4.905 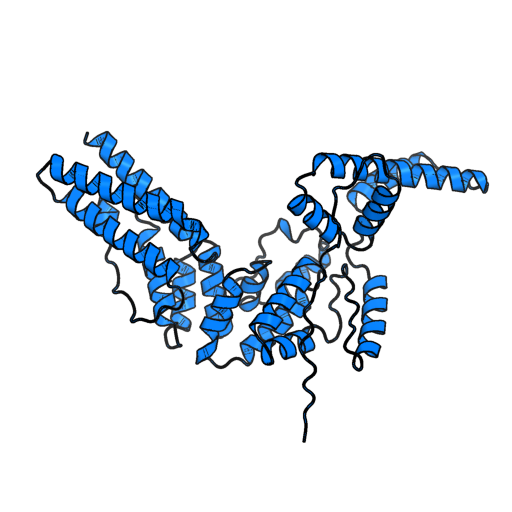9.156 1.00 94.38 356 VAL A O 1
ATOM 2878 N N . PRO A 1 357 ? -0.701 2.757 9.814 1.00 95.62 357 PRO A N 1
ATOM 2879 C CA . PRO A 1 357 ? -0.405 2.157 8.518 1.00 95.62 357 PRO A CA 1
ATOM 2880 C C . PRO A 1 357 ? -1.269 2.719 7.390 1.00 95.62 357 PRO A C 1
ATOM 2882 O O . PRO A 1 357 ? -2.457 2.993 7.570 1.00 95.62 357 PRO A O 1
ATOM 2885 N N . GLU A 1 358 ? -0.668 2.901 6.215 1.00 94.00 358 GLU A N 1
ATOM 2886 C CA . GLU A 1 358 ? -1.284 3.630 5.100 1.00 94.00 358 GLU A CA 1
ATOM 2887 C C . GLU A 1 358 ? -2.589 3.006 4.577 1.00 94.00 358 GLU A C 1
ATOM 2889 O O . GLU A 1 358 ? -3.454 3.747 4.099 1.00 94.00 358 GLU A O 1
ATOM 2894 N N . ALA A 1 359 ? -2.756 1.682 4.694 1.00 95.25 359 ALA A N 1
ATOM 2895 C CA . ALA A 1 359 ? -3.982 0.984 4.298 1.00 95.25 359 ALA A CA 1
ATOM 2896 C C . ALA A 1 359 ? -5.213 1.531 5.042 1.00 95.25 359 ALA A C 1
ATOM 2898 O O . ALA A 1 359 ? -6.193 1.925 4.424 1.00 95.25 359 ALA A O 1
ATOM 2899 N N . GLU A 1 360 ? -5.176 1.596 6.368 1.00 94.81 360 GLU A N 1
ATOM 2900 C CA . GLU A 1 360 ? -6.312 2.015 7.196 1.00 94.81 360 GLU A CA 1
ATOM 2901 C C . GLU A 1 360 ? -6.274 3.494 7.613 1.00 94.81 360 GLU A C 1
ATOM 2903 O O . GLU A 1 360 ? -7.295 4.031 8.054 1.00 94.81 360 GLU A O 1
ATOM 2908 N N . ARG A 1 361 ? -5.132 4.180 7.448 1.00 95.62 361 ARG A N 1
ATOM 2909 C CA . ARG A 1 361 ? -4.897 5.562 7.908 1.00 95.62 361 ARG A CA 1
ATOM 2910 C C . ARG A 1 361 ? -6.023 6.512 7.534 1.00 95.62 361 ARG A C 1
ATOM 2912 O O . ARG A 1 361 ? -6.627 7.133 8.406 1.00 95.62 361 ARG A O 1
ATOM 2919 N N . TYR A 1 362 ? -6.312 6.642 6.242 1.00 94.75 362 TYR A N 1
ATOM 2920 C CA . TYR A 1 362 ? -7.285 7.628 5.779 1.00 94.75 362 TYR A CA 1
ATOM 2921 C C . TYR A 1 362 ? -8.709 7.307 6.225 1.00 94.75 362 TYR A C 1
ATOM 2923 O O . TYR A 1 362 ? -9.495 8.223 6.447 1.00 94.75 362 TYR A O 1
ATOM 2931 N N . LEU A 1 363 ? -9.046 6.027 6.378 1.00 95.88 363 LEU A N 1
ATOM 2932 C CA . LEU A 1 363 ? -10.356 5.627 6.874 1.00 95.88 363 LEU A CA 1
ATOM 2933 C C . LEU A 1 363 ? -10.507 5.950 8.368 1.00 95.88 363 LEU A C 1
ATOM 2935 O O . LEU A 1 363 ? -11.539 6.477 8.778 1.00 95.88 363 LEU A O 1
ATOM 2939 N N . ILE A 1 364 ? -9.467 5.705 9.170 1.00 96.81 364 ILE A N 1
ATOM 2940 C CA . ILE A 1 364 ? -9.436 6.069 10.594 1.00 96.81 364 ILE A CA 1
ATOM 2941 C C . ILE A 1 364 ? -9.510 7.592 10.770 1.00 96.81 364 ILE A C 1
ATOM 2943 O O . ILE A 1 364 ? -10.260 8.063 11.626 1.00 96.81 364 ILE A O 1
ATOM 2947 N N . ILE A 1 365 ? -8.792 8.365 9.946 1.00 96.50 365 ILE A N 1
ATOM 2948 C CA . ILE A 1 365 ? -8.874 9.835 9.941 1.00 96.50 365 ILE A CA 1
ATOM 2949 C C . ILE A 1 365 ? -10.302 10.293 9.633 1.00 96.50 365 ILE A C 1
ATOM 2951 O O . ILE A 1 365 ? -10.845 11.104 10.382 1.00 96.50 365 ILE A O 1
ATOM 2955 N N . ASP A 1 366 ? -10.926 9.766 8.576 1.00 95.75 366 ASP A N 1
ATOM 2956 C CA . ASP A 1 366 ? -12.293 10.137 8.198 1.00 95.75 366 ASP A CA 1
ATOM 2957 C C . ASP A 1 366 ? -13.288 9.837 9.332 1.00 95.75 366 ASP A C 1
ATOM 2959 O O . ASP A 1 366 ? -14.140 10.668 9.653 1.00 95.75 366 ASP A O 1
ATOM 2963 N N . ILE A 1 367 ? -13.171 8.670 9.976 1.00 95.88 367 ILE A N 1
ATOM 2964 C CA . ILE A 1 367 ? -13.997 8.299 11.134 1.00 95.88 367 ILE A CA 1
ATOM 2965 C C . ILE A 1 367 ? -13.776 9.291 12.282 1.00 95.88 367 ILE A C 1
ATOM 2967 O O . ILE A 1 367 ? -14.739 9.852 12.803 1.00 95.88 367 ILE A O 1
ATOM 2971 N N . ALA A 1 368 ? -12.523 9.558 12.650 1.00 96.25 368 ALA A N 1
ATOM 2972 C CA . ALA A 1 368 ? -12.173 10.480 13.726 1.00 96.25 368 ALA A CA 1
ATOM 2973 C C . ALA A 1 368 ? -12.713 11.902 13.468 1.00 96.25 368 ALA A C 1
ATOM 2975 O O . ALA A 1 368 ? -13.319 12.509 14.353 1.00 96.25 368 ALA A O 1
ATOM 2976 N N . GLN A 1 369 ? -12.571 12.415 12.243 1.00 95.88 369 GLN A N 1
ATOM 2977 C CA . GLN A 1 369 ? -13.109 13.719 11.842 1.00 95.88 369 GLN A CA 1
ATOM 2978 C C . GLN A 1 369 ? -14.639 13.754 11.907 1.00 95.88 369 GLN A C 1
ATOM 2980 O O . GLN A 1 369 ? -15.210 14.704 12.445 1.00 95.88 369 GLN A O 1
ATOM 2985 N N . ASN A 1 370 ? -15.311 12.708 11.419 1.00 94.62 370 ASN A N 1
ATOM 2986 C CA . ASN A 1 370 ? -16.768 12.607 11.492 1.00 94.62 370 ASN A CA 1
ATOM 2987 C C . ASN A 1 370 ? -17.262 12.617 12.944 1.00 94.62 370 ASN A C 1
ATOM 2989 O O . ASN A 1 370 ? -18.203 13.349 13.263 1.00 94.62 370 ASN A O 1
ATOM 2993 N N . LEU A 1 371 ? -16.603 11.877 13.840 1.00 94.44 371 LEU A N 1
ATOM 2994 C CA . LEU A 1 371 ? -16.929 11.871 15.268 1.00 94.44 371 LEU A CA 1
ATOM 2995 C C . LEU A 1 371 ? -16.736 13.256 15.903 1.00 94.44 371 LEU A C 1
ATOM 2997 O O . LEU A 1 371 ? -17.621 13.719 16.624 1.00 94.44 371 LEU A O 1
ATOM 3001 N N . ALA A 1 372 ? -15.639 13.959 15.594 1.00 94.75 372 ALA A N 1
ATOM 3002 C CA . ALA A 1 372 ? -15.411 15.320 16.089 1.00 94.75 372 ALA A CA 1
ATOM 3003 C C . ALA A 1 372 ? -16.520 16.281 15.643 1.00 94.75 372 ALA A C 1
ATOM 3005 O O . ALA A 1 372 ? -17.059 17.029 16.458 1.00 94.75 372 ALA A O 1
ATOM 3006 N N . ILE A 1 373 ? -16.907 16.230 14.364 1.00 94.00 373 ILE A N 1
ATOM 3007 C CA . ILE A 1 373 ? -17.991 17.059 13.822 1.00 94.00 373 ILE A CA 1
ATOM 3008 C C . ILE A 1 373 ? -19.309 16.767 14.552 1.00 94.00 373 ILE A C 1
ATOM 3010 O O . ILE A 1 373 ? -20.031 17.703 14.900 1.00 94.00 373 ILE A O 1
ATOM 3014 N N . CYS A 1 374 ? -19.619 15.495 14.821 1.00 91.88 374 CYS A N 1
ATOM 3015 C CA . CYS A 1 374 ? -20.825 15.106 15.555 1.00 91.88 374 CYS A CA 1
ATOM 3016 C C . CYS A 1 374 ? -20.840 15.671 16.980 1.00 91.88 374 CYS A C 1
ATOM 3018 O O . CYS A 1 374 ? -21.850 16.232 17.405 1.00 91.88 374 CYS A O 1
ATOM 3020 N N . LEU A 1 375 ? -19.719 15.561 17.694 1.00 92.06 375 LEU A N 1
ATOM 3021 C CA . LEU A 1 375 ? -19.572 16.057 19.064 1.00 92.06 375 LEU A CA 1
ATOM 3022 C C . LEU A 1 375 ? -19.679 17.581 19.141 1.00 92.06 375 LEU A C 1
ATOM 3024 O O . LEU A 1 375 ? -20.410 18.105 19.978 1.00 92.06 375 LEU A O 1
ATOM 3028 N N . ILE A 1 376 ? -19.024 18.299 18.227 1.00 92.44 376 ILE A N 1
ATOM 3029 C CA . ILE A 1 376 ? -19.085 19.766 18.168 1.00 92.44 376 ILE A CA 1
ATOM 3030 C C . ILE A 1 376 ? -20.504 20.243 17.836 1.00 92.44 376 ILE A C 1
ATOM 3032 O O . ILE A 1 376 ? -20.985 21.211 18.425 1.00 92.44 376 ILE A O 1
ATOM 3036 N N . ARG A 1 377 ? -21.198 19.568 16.909 1.00 91.00 377 ARG A N 1
ATOM 3037 C CA . ARG A 1 377 ? -22.602 19.882 16.596 1.00 91.00 377 ARG A CA 1
ATOM 3038 C C . ARG A 1 377 ? -23.510 19.651 17.796 1.00 91.00 377 ARG A C 1
ATOM 3040 O O . ARG A 1 377 ? -24.349 20.496 18.072 1.00 91.00 377 ARG A O 1
ATOM 3047 N N . TYR A 1 378 ? -23.325 18.543 18.511 1.00 87.31 378 TYR A N 1
ATOM 3048 C CA . TYR A 1 378 ? -24.094 18.251 19.718 1.00 87.31 378 TYR A CA 1
ATOM 3049 C C . TYR A 1 378 ? -23.869 19.295 20.814 1.00 87.31 378 TYR A C 1
ATOM 3051 O O . TYR A 1 378 ? -24.828 19.704 21.461 1.00 87.31 378 TYR A O 1
ATOM 3059 N N . TYR A 1 379 ? -22.627 19.758 20.987 1.00 85.50 379 TYR A N 1
ATOM 3060 C CA . TYR A 1 379 ? -22.307 20.822 21.935 1.00 85.50 379 TYR A CA 1
ATOM 3061 C C . TYR A 1 379 ? -23.095 22.095 21.633 1.00 85.50 379 TYR A C 1
ATOM 3063 O O . TYR A 1 379 ? -23.862 22.523 22.478 1.00 85.50 379 TYR A O 1
ATOM 3071 N N . ARG A 1 380 ? -23.007 22.612 20.399 1.00 85.88 380 ARG A N 1
ATOM 3072 C CA . ARG A 1 380 ? -23.675 23.861 19.980 1.00 85.88 380 ARG A CA 1
ATOM 3073 C C . ARG A 1 380 ? -25.202 23.861 20.094 1.00 85.88 380 ARG A C 1
ATOM 3075 O O . ARG A 1 380 ? -25.806 24.921 20.011 1.00 85.88 380 ARG A O 1
ATOM 3082 N N . ILE A 1 381 ? -25.829 22.686 20.122 1.00 83.06 381 ILE A N 1
ATOM 3083 C CA . ILE A 1 381 ? -27.292 22.565 20.202 1.00 83.06 381 ILE A CA 1
ATOM 3084 C C . ILE A 1 381 ? -27.758 22.551 21.660 1.00 83.06 381 ILE A C 1
ATOM 3086 O O . ILE A 1 381 ? -28.848 23.032 21.951 1.00 83.06 381 ILE A O 1
ATOM 3090 N N . ASN A 1 382 ? -26.959 21.983 22.564 1.00 74.94 382 ASN A N 1
ATOM 3091 C CA . ASN A 1 382 ? -27.359 21.747 23.953 1.00 74.94 382 ASN A CA 1
ATOM 3092 C C . ASN A 1 382 ? -26.714 22.726 24.949 1.00 74.94 382 ASN A C 1
ATOM 3094 O O . ASN A 1 382 ? -27.011 22.648 26.140 1.00 74.94 382 ASN A O 1
ATOM 3098 N N . TRP A 1 383 ? -25.832 23.603 24.463 1.00 67.06 383 TRP A N 1
ATOM 3099 C CA . TRP A 1 383 ? -25.027 24.567 25.212 1.00 67.06 383 TRP A CA 1
ATOM 3100 C C . TRP A 1 383 ? -24.755 25.789 24.345 1.00 67.06 383 TRP A C 1
ATOM 3102 O O . TRP A 1 383 ? -24.736 26.901 24.916 1.00 67.06 383 TRP A O 1
#

Radius of gyration: 26.8 Å; chains: 1; bounding box: 58×58×83 Å